Protein 3JPZ (pdb70)

Organism: Urechis caupo (NCBI:txid6431)

Sequence (726 aa):
FQNDAKANFPDYANHGCVVGRHLNFEMYQRLFGKKTAHGVTVDKVIQPSSVDNFGNNCIGLIAGDEESYEVFKELFDAVINEKHKGFGPNDSQPAPDLDASKLVGGQQFDEKYVKSCCRIRTGRGIRGLCYPPSCTRGERREVERVITTALAGLSSGDLSGTYYPLSKMTPEQENQLIADHFLFQKPTGHLMVNSASVRDWPDARGIWHNNEKTFLIWINEEDHMRVISMQKGGNVVVKAVFERRFGRGLNAIAEQMKKNGREYMWNQRLGYLCACPSNLGTGLRASSVHVQLHQLSKHPKFEDIVVALQLQKRGTGGEHTAAVDDVYDISSNAARLKKKSEREFVQLLLIDGVKKLIDMEQALEAGKSIDDDLIPAFQNDAKANFPDYANHGCVVGRHLNFEEMYQRLFGKKTAHGVTVDKVIQPSVDNFGNCIGLIAGDEESYEVFKELFDAVINEKHKGFGPNDSQPAPDLDASKLVGGQFDEKYVKSCRRIRTGRGIRGLCYPPSCTRGERREVERVITTALAGLSGDLSGTYYPLSKMTPEQENQLIADHFLFQKPTGHLMVNSASVVRDWPDARGIWHNNEKTFLIWINEEDHMRVISMQKGGNVKAVFERFGRGLNAIAEQMKKNGREYMWNQRLGYLCCACPSNLGTGLRASVHVQLHQLSKHHPKFEEDIVVALLQLQKRGTGGEHTAAVDDVYDISNAARLKKSEREFVQLLLIDGVKKLIDMEQALEAGKSIDDDLI

Structure (mmCIF, N/CA/C/O backbone):
data_3JPZ
#
_entry.id   3JPZ
#
_cell.length_a   74.340
_cell.length_b   59.550
_cell.length_c   85.850
_cell.angle_alpha   90.000
_cell.angle_beta   105.040
_cell.angle_gamma   90.000
#
_symmetry.space_group_name_H-M   'P 1 21 1'
#
loop_
_entity.id
_entity.type
_entity.pdbx_description
1 polymer 'Lombricine kinase'
2 non-polymer 'NITRATE ION'
3 water water
#
loop_
_atom_site.group_PDB
_atom_site.id
_atom_site.type_symbol
_atom_site.label_atom_id
_atom_site.label_alt_id
_atom_site.label_comp_id
_atom_site.label_asym_id
_atom_site.label_entity_id
_atom_site.label_seq_id
_atom_site.pdbx_PDB_ins_code
_atom_site.Cartn_x
_atom_site.Cartn_y
_atom_site.Cartn_z
_atom_site.occupancy
_atom_site.B_iso_or_equiv
_atom_site.auth_seq_id
_atom_site.auth_comp_id
_atom_site.auth_asym_id
_atom_site.auth_atom_id
_atom_site.pdbx_PDB_model_num
ATOM 1 N N . PHE A 1 3 ? 24.922 4.683 -7.366 1.00 39.45 3 PHE A N 1
ATOM 2 C CA . PHE A 1 3 ? 24.349 4.156 -6.132 1.00 39.78 3 PHE A CA 1
ATOM 3 C C . PHE A 1 3 ? 24.996 4.765 -4.898 1.00 22.46 3 PHE A C 1
ATOM 4 O O . PHE A 1 3 ? 26.212 4.690 -4.719 1.00 30.88 3 PHE A O 1
ATOM 20 N N . GLN A 1 4 ? 24.172 5.366 -4.046 1.00 25.24 4 GLN A N 1
ATOM 21 C CA . GLN A 1 4 ? 24.616 5.811 -2.733 1.00 35.65 4 GLN A CA 1
ATOM 22 C C . GLN A 1 4 ? 23.887 5.018 -1.658 1.00 27.62 4 GLN A C 1
ATOM 23 O O . GLN A 1 4 ? 22.660 4.968 -1.638 1.00 31.88 4 GLN A O 1
ATOM 37 N N . ASN A 1 5 ? 24.651 4.387 -0.776 1.00 28.65 5 ASN A N 1
ATOM 38 C CA . ASN A 1 5 ? 24.072 3.576 0.285 1.00 25.07 5 ASN A CA 1
ATOM 39 C C . ASN A 1 5 ? 23.795 4.431 1.511 1.00 22.05 5 ASN A C 1
ATOM 40 O O . ASN A 1 5 ? 24.309 4.175 2.599 1.00 22.81 5 ASN A O 1
ATOM 51 N N . ASP A 1 6 ? 22.964 5.445 1.318 1.00 20.20 6 ASP A N 1
ATOM 52 C CA . ASP A 1 6 ? 22.775 6.493 2.303 1.00 23.16 6 ASP A CA 1
ATOM 53 C C . ASP A 1 6 ? 21.382 6.407 2.935 1.00 36.36 6 ASP A C 1
ATOM 54 O O . ASP A 1 6 ? 20.627 5.470 2.681 1.00 21.27 6 ASP A O 1
ATOM 63 N N . ALA A 1 7 ? 21.043 7.385 3.766 1.00 19.69 7 ALA A N 1
ATOM 64 C CA . ALA A 1 7 ? 19.771 7.354 4.473 1.00 20.16 7 ALA A CA 1
ATOM 65 C C . ALA A 1 7 ? 18.584 7.252 3.512 1.00 21.24 7 ALA A C 1
ATOM 66 O O . ALA A 1 7 ? 17.619 6.546 3.789 1.00 22.49 7 ALA A O 1
ATOM 73 N N . LYS A 1 8 ? 18.657 7.949 2.383 1.00 27.11 8 LYS A N 1
ATOM 74 C CA . LYS A 1 8 ? 17.567 7.943 1.406 1.00 30.56 8 LYS A CA 1
ATOM 75 C C . LYS A 1 8 ? 17.344 6.544 0.844 1.00 28.65 8 LYS A C 1
ATOM 76 O O . LYS A 1 8 ? 16.212 6.058 0.764 1.00 18.11 8 LYS A O 1
ATOM 95 N N . ALA A 1 9 ? 18.437 5.904 0.451 1.00 21.04 9 ALA A N 1
ATOM 96 C CA . ALA A 1 9 ? 18.383 4.576 -0.136 1.00 13.98 9 ALA A CA 1
ATOM 97 C C . ALA A 1 9 ? 17.856 3.553 0.874 1.00 15.90 9 ALA A C 1
ATOM 98 O O . ALA A 1 9 ? 17.312 2.509 0.499 1.00 21.15 9 ALA A O 1
ATOM 105 N N . ASN A 1 10 ? 18.009 3.864 2.156 1.00 19.14 10 ASN A N 1
ATOM 106 C CA . ASN A 1 10 ? 17.830 2.874 3.206 1.00 17.03 10 ASN A CA 1
ATOM 107 C C . ASN A 1 10 ? 16.587 3.043 4.060 1.00 12.58 10 ASN A C 1
ATOM 108 O O . ASN A 1 10 ? 16.280 2.186 4.882 1.00 13.39 10 ASN A O 1
ATOM 119 N N . PHE A 1 11 ? 15.871 4.139 3.868 1.00 13.40 11 PHE A N 1
ATOM 120 C CA . PHE A 1 11 ? 14.748 4.447 4.728 1.00 12.94 11 PHE A CA 1
ATOM 121 C C . PHE A 1 11 ? 13.691 3.366 4.602 1.00 13.54 11 PHE A C 1
ATOM 122 O O . PHE A 1 11 ? 13.262 3.044 3.503 1.00 13.06 11 PHE A O 1
ATOM 139 N N . PRO A 1 12 ? 13.284 2.780 5.731 1.00 14.80 12 PRO A N 1
ATOM 140 C CA . PRO A 1 12 ? 12.230 1.767 5.680 1.00 22.54 12 PRO A CA 1
ATOM 141 C C . PRO A 1 12 ? 10.954 2.319 5.076 1.00 13.22 12 PRO A C 1
ATOM 142 O O . PRO A 1 12 ? 10.707 3.513 5.166 1.00 18.98 12 PRO A O 1
ATOM 153 N N . ASP A 1 13 ? 10.170 1.443 4.464 1.00 17.04 13 ASP A N 1
ATOM 154 C CA . ASP A 1 13 ? 8.839 1.782 4.002 1.00 24.85 13 ASP A CA 1
ATOM 155 C C . ASP A 1 13 ? 7.868 1.344 5.080 1.00 13.38 13 ASP A C 1
ATOM 156 O O . ASP A 1 13 ? 7.605 0.153 5.250 1.00 22.78 13 ASP A O 1
ATOM 165 N N . TYR A 1 14 ? 7.347 2.308 5.823 1.00 14.50 14 TYR A N 1
ATOM 166 C CA . TYR A 1 14 ? 6.499 1.998 6.957 1.00 12.72 14 TYR A CA 1
ATOM 167 C C . TYR A 1 14 ? 5.027 1.969 6.558 1.00 12.12 14 TYR A C 1
ATOM 168 O O . TYR A 1 14 ? 4.153 1.957 7.411 1.00 12.54 14 TYR A O 1
ATOM 186 N N . ALA A 1 15 ? 4.764 1.956 5.258 1.00 25.37 15 ALA A N 1
ATOM 187 C CA . ALA A 1 15 ? 3.402 1.827 4.778 1.00 30.96 15 ALA A CA 1
ATOM 188 C C . ALA A 1 15 ? 2.849 0.517 5.305 1.00 26.98 15 ALA A C 1
ATOM 189 O O . ALA A 1 15 ? 3.497 -0.531 5.208 1.00 14.56 15 ALA A O 1
ATOM 196 N N . ASN A 1 16 ? 1.667 0.592 5.905 1.00 23.95 16 ASN A N 1
ATOM 197 C CA . ASN A 1 16 ? 0.963 -0.594 6.375 1.00 30.82 16 ASN A CA 1
ATOM 198 C C . ASN A 1 16 ? 1.638 -1.216 7.598 1.00 25.61 16 ASN A C 1
ATOM 199 O O . ASN A 1 16 ? 1.410 -2.379 7.918 1.00 21.00 16 ASN A O 1
ATOM 210 N N . HIS A 1 17 ? 2.471 -0.429 8.270 1.00 19.52 17 HIS A N 1
ATOM 211 C CA . HIS A 1 17 ? 3.118 -0.859 9.505 1.00 21.62 17 HIS A CA 1
ATOM 212 C C . HIS A 1 17 ? 2.451 -0.203 10.704 1.00 16.10 17 HIS A C 1
ATOM 213 O O . HIS A 1 17 ? 2.355 1.021 10.777 1.00 25.16 17 HIS A O 1
ATOM 226 N N . GLY A 1 18 ? 1.999 -1.023 11.646 1.00 19.73 18 GLY A N 1
ATOM 227 C CA . GLY A 1 18 ? 1.404 -0.526 12.871 1.00 18.38 18 GLY A CA 1
ATOM 228 C C . GLY A 1 18 ? 2.432 -0.392 13.980 1.00 10.55 18 GLY A C 1
ATOM 229 O O . GLY A 1 18 ? 2.075 -0.245 15.146 1.00 14.15 18 GLY A O 1
ATOM 233 N N . CYS A 1 19 ? 3.713 -0.417 13.619 1.00 16.22 19 CYS A N 1
ATOM 234 C CA . CYS A 1 19 ? 4.785 -0.305 14.615 1.00 11.93 19 CYS A CA 1
ATOM 235 C C . CYS A 1 19 ? 4.920 1.107 15.185 1.00 18.43 19 CYS A C 1
ATOM 236 O O . CYS A 1 19 ? 4.815 2.095 14.468 1.00 14.79 19 CYS A O 1
ATOM 244 N N . VAL A 1 20 ? 5.193 1.191 16.480 1.00 22.54 20 VAL A N 1
ATOM 245 C CA . VAL A 1 20 ? 5.425 2.472 17.135 1.00 25.77 20 VAL A CA 1
ATOM 246 C C . VAL A 1 20 ? 6.588 3.221 16.491 1.00 11.07 20 VAL A C 1
ATOM 247 O O . VAL A 1 20 ? 6.524 4.435 16.288 1.00 15.26 20 VAL A O 1
ATOM 260 N N . VAL A 1 21 ? 7.647 2.494 16.156 1.00 15.22 21 VAL A N 1
ATOM 261 C CA . VAL A 1 21 ? 8.853 3.132 15.637 1.00 18.12 21 VAL A CA 1
ATOM 262 C C . VAL A 1 21 ? 8.527 3.922 14.382 1.00 15.37 21 VAL A C 1
ATOM 263 O O . VAL A 1 21 ? 9.027 5.030 14.195 1.00 14.01 21 VAL A O 1
ATOM 276 N N . GLY A 1 22 ? 7.671 3.349 13.540 1.00 18.45 22 GLY A N 1
ATOM 277 C CA . GLY A 1 22 ? 7.332 3.936 12.256 1.00 19.65 22 GLY A CA 1
ATOM 278 C C . GLY A 1 22 ? 6.544 5.228 12.339 1.00 16.33 22 GLY A C 1
ATOM 279 O O . GLY A 1 22 ? 6.491 5.986 11.378 1.00 27.89 22 GLY A O 1
ATOM 283 N N . ARG A 1 23 ? 5.922 5.478 13.484 1.00 16.65 23 ARG A N 1
ATOM 284 C CA . ARG A 1 23 ? 5.167 6.710 13.678 1.00 23.97 23 ARG A CA 1
ATOM 285 C C . ARG A 1 23 ? 6.045 7.826 14.221 1.00 29.70 23 ARG A C 1
ATOM 286 O O . ARG A 1 23 ? 5.623 8.980 14.257 1.00 28.42 23 ARG A O 1
ATOM 307 N N . HIS A 1 24 ? 7.260 7.478 14.637 1.00 13.31 24 HIS A N 1
ATOM 308 C CA . HIS A 1 24 ? 8.199 8.461 15.180 1.00 15.72 24 HIS A CA 1
ATOM 309 C C . HIS A 1 24 ? 9.468 8.615 14.344 1.00 16.40 24 HIS A C 1
ATOM 310 O O . HIS A 1 24 ? 10.129 9.652 14.398 1.00 16.60 24 HIS A O 1
ATOM 323 N N . LEU A 1 25 ? 9.800 7.594 13.560 1.00 16.06 25 LEU A N 1
ATOM 324 C CA . LEU A 1 25 ? 11.034 7.599 12.784 1.00 20.47 25 LEU A CA 1
ATOM 325 C C . LEU A 1 25 ? 10.762 8.120 11.382 1.00 21.10 25 LEU A C 1
ATOM 326 O O . LEU A 1 25 ? 10.652 7.348 10.436 1.00 22.93 25 LEU A O 1
ATOM 342 N N . ASN A 1 26 ? 10.629 9.435 11.262 1.00 18.80 26 ASN A N 1
ATOM 343 C CA . ASN A 1 26 ? 10.477 10.069 9.964 1.00 24.77 26 ASN A CA 1
ATOM 344 C C . ASN A 1 26 ? 11.846 10.168 9.317 1.00 17.37 26 ASN A C 1
ATOM 345 O O . ASN A 1 26 ? 12.859 9.980 9.988 1.00 20.65 26 ASN A O 1
ATOM 356 N N . PHE A 1 27 ? 11.883 10.458 8.020 1.00 30.25 27 PHE A N 1
ATOM 357 C CA . PHE A 1 27 ? 13.133 10.391 7.273 1.00 27.21 27 PHE A CA 1
ATOM 358 C C . PHE A 1 27 ? 14.241 11.243 7.874 1.00 15.97 27 PHE A C 1
ATOM 359 O O . PHE A 1 27 ? 15.427 10.942 7.730 1.00 20.56 27 PHE A O 1
ATOM 376 N N . GLU A 1 28 ? 13.838 12.320 8.526 1.00 22.17 28 GLU A N 1
ATOM 377 C CA . GLU A 1 28 ? 14.767 13.319 9.027 1.00 26.53 28 GLU A CA 1
ATOM 378 C C . GLU A 1 28 ? 15.520 12.779 10.235 1.00 28.36 28 GLU A C 1
ATOM 379 O O . GLU A 1 28 ? 16.745 12.867 10.312 1.00 22.60 28 GLU A O 1
ATOM 391 N N . MET A 1 29 ? 14.776 12.220 11.181 1.00 27.13 29 MET A N 1
ATOM 392 C CA . MET A 1 29 ? 15.375 11.515 12.300 1.00 36.02 29 MET A CA 1
ATOM 393 C C . MET A 1 29 ? 16.260 10.394 11.768 1.00 31.89 29 MET A C 1
ATOM 394 O O . MET A 1 29 ? 17.407 10.244 12.186 1.00 23.18 29 MET A O 1
ATOM 408 N N . TYR A 1 30 ? 15.721 9.615 10.837 1.00 20.71 30 TYR A N 1
ATOM 409 C CA . TYR A 1 30 ? 16.465 8.513 10.242 1.00 17.93 30 TYR A CA 1
ATOM 410 C C . TYR A 1 30 ? 17.797 9.002 9.703 1.00 21.27 30 TYR A C 1
ATOM 411 O O . TYR A 1 30 ? 18.826 8.365 9.904 1.00 21.53 30 TYR A O 1
ATOM 429 N N . GLN A 1 31 ? 17.771 10.147 9.032 1.00 18.37 31 GLN A N 1
ATOM 430 C CA . GLN A 1 31 ? 18.958 10.702 8.402 1.00 17.41 31 GLN A CA 1
ATOM 431 C C . GLN A 1 31 ? 19.974 11.112 9.464 1.00 20.79 31 GLN A C 1
ATOM 432 O O . GLN A 1 31 ? 21.173 10.887 9.313 1.00 22.62 31 GLN A O 1
ATOM 446 N N . ARG A 1 32 ? 19.483 11.707 10.542 1.00 22.18 32 ARG A N 1
ATOM 447 C CA . ARG A 1 32 ? 20.340 12.124 11.642 1.00 23.96 32 ARG A CA 1
ATOM 448 C C . ARG A 1 32 ? 21.056 10.938 12.258 1.00 32.72 32 ARG A C 1
ATOM 449 O O . ARG A 1 32 ? 22.234 11.022 12.604 1.00 24.09 32 ARG A O 1
ATOM 470 N N . LEU A 1 33 ? 20.328 9.834 12.392 1.00 26.65 33 LEU A N 1
ATOM 471 C CA . LEU A 1 33 ? 20.814 8.663 13.108 1.00 27.81 33 LEU A CA 1
ATOM 472 C C . LEU A 1 33 ? 21.580 7.726 12.193 1.00 24.31 33 LEU A C 1
ATOM 473 O O . LEU A 1 33 ? 22.362 6.894 12.654 1.00 27.04 33 LEU A O 1
ATOM 489 N N . PHE A 1 34 ? 21.360 7.874 10.893 1.00 23.57 34 PHE A N 1
ATOM 490 C CA . PHE A 1 34 ? 22.039 7.047 9.902 1.00 26.17 34 PHE A CA 1
ATOM 491 C C . PHE A 1 34 ? 23.518 7.416 9.891 1.00 16.65 34 PHE A C 1
ATOM 492 O O . PHE A 1 34 ? 23.867 8.587 9.809 1.00 27.15 34 PHE A O 1
ATOM 509 N N . GLY A 1 35 ? 24.386 6.420 10.000 1.00 24.95 35 GLY A N 1
ATOM 510 C CA . GLY A 1 35 ? 25.815 6.680 10.037 1.00 40.80 35 GLY A CA 1
ATOM 511 C C . GLY A 1 35 ? 26.354 6.774 11.453 1.00 39.71 35 GLY A C 1
ATOM 512 O O . GLY A 1 35 ? 27.566 6.809 11.666 1.00 37.54 35 GLY A O 1
ATOM 516 N N . LYS A 1 36 ? 25.451 6.824 12.427 1.00 40.43 36 LYS A N 1
ATOM 517 C CA . LYS A 1 36 ? 25.852 6.763 13.824 1.00 29.71 36 LYS A CA 1
ATOM 518 C C . LYS A 1 36 ? 26.072 5.313 14.237 1.00 31.54 36 LYS A C 1
ATOM 519 O O . LYS A 1 36 ? 25.454 4.389 13.701 1.00 21.69 36 LYS A O 1
ATOM 538 N N . LYS A 1 37 ? 26.970 5.122 15.191 1.00 21.64 37 LYS A N 1
ATOM 539 C CA . LYS A 1 37 ? 27.267 3.802 15.700 1.00 30.32 37 LYS A CA 1
ATOM 540 C C . LYS A 1 37 ? 27.688 3.915 17.152 1.00 29.22 37 LYS A C 1
ATOM 541 O O . LYS A 1 37 ? 28.393 4.849 17.528 1.00 30.86 37 LYS A O 1
ATOM 560 N N . THR A 1 38 ? 27.250 2.964 17.967 1.00 24.49 38 THR A N 1
ATOM 561 C CA . THR A 1 38 ? 27.696 2.895 19.349 1.00 33.00 38 THR A CA 1
ATOM 562 C C . THR A 1 38 ? 29.121 2.380 19.336 1.00 26.19 38 THR A C 1
ATOM 563 O O . THR A 1 38 ? 29.663 2.090 18.276 1.00 24.42 38 THR A O 1
ATOM 574 N N . ALA A 1 39 ? 29.721 2.245 20.510 1.00 24.65 39 ALA A N 1
ATOM 575 C CA . ALA A 1 39 ? 31.068 1.701 20.612 1.00 23.25 39 ALA A CA 1
ATOM 576 C C . ALA A 1 39 ? 31.079 0.214 20.278 1.00 39.06 39 ALA A C 1
ATOM 577 O O . ALA A 1 39 ? 32.125 -0.342 19.960 1.00 35.71 39 ALA A O 1
ATOM 584 N N . HIS A 1 40 ? 29.920 -0.434 20.351 1.00 22.69 40 HIS A N 1
ATOM 585 C CA . HIS A 1 40 ? 29.842 -1.847 20.003 1.00 24.94 40 HIS A CA 1
ATOM 586 C C . HIS A 1 40 ? 29.321 -2.041 18.576 1.00 30.36 40 HIS A C 1
ATOM 587 O O . HIS A 1 40 ? 29.084 -3.169 18.138 1.00 17.80 40 HIS A O 1
ATOM 600 N N . GLY A 1 41 ? 29.146 -0.937 17.858 1.00 17.67 41 GLY A N 1
ATOM 601 C CA . GLY A 1 41 ? 28.834 -0.988 16.442 1.00 20.54 41 GLY A CA 1
ATOM 602 C C . GLY A 1 41 ? 27.353 -1.122 16.154 1.00 25.78 41 GLY A C 1
ATOM 603 O O . GLY A 1 41 ? 26.948 -1.346 15.016 1.00 21.83 41 GLY A O 1
ATOM 607 N N . VAL A 1 42 ? 26.536 -1.004 17.189 1.00 16.27 42 VAL A N 1
ATOM 608 C CA . VAL A 1 42 ? 25.095 -0.965 16.992 1.00 21.53 42 VAL A CA 1
ATOM 609 C C . VAL A 1 42 ? 24.744 0.252 16.147 1.00 14.65 42 VAL A C 1
ATOM 610 O O . VAL A 1 42 ? 25.241 1.348 16.383 1.00 29.97 42 VAL A O 1
ATOM 623 N N . THR A 1 43 ? 23.870 0.050 15.170 1.00 21.84 43 THR A N 1
ATOM 624 C CA . THR A 1 43 ? 23.458 1.113 14.268 1.00 18.45 43 THR A CA 1
ATOM 625 C C . THR A 1 43 ? 21.954 1.322 14.347 1.00 19.34 43 THR A C 1
ATOM 626 O O . THR A 1 43 ? 21.234 0.470 14.854 1.00 12.87 43 THR A O 1
ATOM 637 N N . VAL A 1 44 ? 21.479 2.446 13.820 1.00 15.34 44 VAL A N 1
ATOM 638 C CA . VAL A 1 44 ? 20.050 2.721 13.810 1.00 28.58 44 VAL A CA 1
ATOM 639 C C . VAL A 1 44 ? 19.315 1.568 13.136 1.00 15.34 44 VAL A C 1
ATOM 640 O O . VAL A 1 44 ? 18.280 1.120 13.616 1.00 15.37 44 VAL A O 1
ATOM 653 N N . ASP A 1 45 ? 19.877 1.073 12.038 1.00 18.82 45 ASP A N 1
ATOM 654 C CA . ASP A 1 45 ? 19.261 -0.012 11.298 1.00 18.90 45 ASP A CA 1
ATOM 655 C C . ASP A 1 45 ? 19.053 -1.230 12.170 1.00 20.70 45 ASP A C 1
ATOM 656 O O . ASP A 1 45 ? 18.003 -1.849 12.112 1.00 13.91 45 ASP A O 1
ATOM 665 N N . LYS A 1 46 ? 20.060 -1.570 12.969 1.00 13.33 46 LYS A N 1
ATOM 666 C CA . LYS A 1 46 ? 19.951 -2.669 13.926 1.00 22.36 46 LYS A CA 1
ATOM 667 C C . LYS A 1 46 ? 18.803 -2.475 14.923 1.00 25.73 46 LYS A C 1
ATOM 668 O O . LYS A 1 46 ? 18.019 -3.389 15.163 1.00 9.34 46 LYS A O 1
ATOM 687 N N . VAL A 1 47 ? 18.712 -1.299 15.534 1.00 20.05 47 VAL A N 1
ATOM 688 C CA . VAL A 1 47 ? 17.737 -1.127 16.603 1.00 15.84 47 VAL A CA 1
ATOM 689 C C . VAL A 1 47 ? 16.318 -1.023 16.059 1.00 15.54 47 VAL A C 1
ATOM 690 O O . VAL A 1 47 ? 15.357 -1.265 16.783 1.00 17.33 47 VAL A O 1
ATOM 703 N N . ILE A 1 48 ? 16.179 -0.691 14.780 1.00 13.81 48 ILE A N 1
ATOM 704 C CA . ILE A 1 48 ? 14.837 -0.556 14.204 1.00 16.51 48 ILE A CA 1
ATOM 705 C C . ILE A 1 48 ? 14.438 -1.729 13.323 1.00 12.74 48 ILE A C 1
ATOM 706 O O . ILE A 1 48 ? 13.314 -1.776 12.824 1.00 21.26 48 ILE A O 1
ATOM 722 N N . GLN A 1 49 ? 15.342 -2.680 13.128 1.00 14.90 49 GLN A N 1
ATOM 723 C CA . GLN A 1 49 ? 15.057 -3.809 12.237 1.00 9.08 49 GLN A CA 1
ATOM 724 C C . GLN A 1 49 ? 13.693 -4.458 12.491 1.00 15.48 49 GLN A C 1
ATOM 725 O O . GLN A 1 49 ? 12.919 -4.650 11.556 1.00 15.31 49 GLN A O 1
ATOM 739 N N . PRO A 1 50 ? 13.398 -4.815 13.751 1.00 9.65 50 PRO A N 1
ATOM 740 C CA . PRO A 1 50 ? 12.119 -5.468 14.055 1.00 8.44 50 PRO A CA 1
ATOM 741 C C . PRO A 1 50 ? 10.919 -4.663 13.562 1.00 9.10 50 PRO A C 1
ATOM 742 O O . PRO A 1 50 ? 9.919 -5.236 13.123 1.00 9.38 50 PRO A O 1
ATOM 753 N N . SER A 1 51 ? 11.042 -3.343 13.647 1.00 18.00 51 SER A N 1
ATOM 754 C CA A SER A 1 51 ? 9.961 -2.439 13.265 0.75 16.17 51 SER A CA 1
ATOM 755 C CA B SER A 1 51 ? 9.986 -2.415 13.258 0.25 16.02 51 SER A CA 1
ATOM 756 C C . SER A 1 51 ? 9.657 -2.522 11.771 1.00 18.87 51 SER A C 1
ATOM 757 O O . SER A 1 51 ? 8.549 -2.219 11.338 1.00 10.94 51 SER A O 1
ATOM 767 N N . VAL A 1 52 ? 10.636 -2.948 10.987 1.00 9.96 52 VAL A N 1
ATOM 768 C CA . VAL A 1 52 ? 10.454 -3.062 9.556 1.00 17.38 52 VAL A CA 1
ATOM 769 C C . VAL A 1 52 ? 9.869 -4.428 9.175 1.00 15.22 52 VAL A C 1
ATOM 770 O O . VAL A 1 52 ? 8.930 -4.496 8.375 1.00 16.89 52 VAL A O 1
ATOM 783 N N . ASP A 1 53 ? 10.412 -5.501 9.754 1.00 9.13 53 ASP A N 1
ATOM 784 C CA . ASP A 1 53 ? 10.002 -6.872 9.425 1.00 8.77 53 ASP A CA 1
ATOM 785 C C . ASP A 1 53 ? 8.553 -7.157 9.794 1.00 20.55 53 ASP A C 1
ATOM 786 O O . ASP A 1 53 ? 7.836 -7.859 9.073 1.00 12.65 53 ASP A O 1
ATOM 795 N N . ASN A 1 54 ? 8.147 -6.629 10.941 1.00 15.28 54 ASN A N 1
ATOM 796 C CA . ASN A 1 54 ? 6.835 -6.891 11.496 1.00 27.17 54 ASN A CA 1
ATOM 797 C C . ASN A 1 54 ? 5.884 -5.781 11.074 1.00 22.64 54 ASN A C 1
ATOM 798 O O . ASN A 1 54 ? 6.161 -4.605 11.286 1.00 11.05 54 ASN A O 1
ATOM 809 N N . PHE A 1 55 ? 4.770 -6.159 10.460 1.00 21.59 55 PHE A N 1
ATOM 810 C CA . PHE A 1 55 ? 3.833 -5.184 9.926 1.00 13.47 55 PHE A CA 1
ATOM 811 C C . PHE A 1 55 ? 2.752 -4.810 10.937 1.00 23.47 55 PHE A C 1
ATOM 812 O O . PHE A 1 55 ? 2.041 -3.817 10.759 1.00 19.08 55 PHE A O 1
ATOM 829 N N . GLY A 1 56 ? 2.635 -5.597 12.001 1.00 23.55 56 GLY A N 1
ATOM 830 C CA . GLY A 1 56 ? 1.574 -5.401 12.971 1.00 29.48 56 GLY A CA 1
ATOM 831 C C . GLY A 1 56 ? 1.897 -4.481 14.137 1.00 28.20 56 GLY A C 1
ATOM 832 O O . GLY A 1 56 ? 2.947 -3.841 14.199 1.00 14.46 56 GLY A O 1
ATOM 836 N N . ASN A 1 57 ? 0.955 -4.440 15.071 1.00 30.31 57 ASN A N 1
ATOM 837 C CA A ASN A 1 57 ? 1.039 -3.631 16.283 0.45 20.59 57 ASN A CA 1
ATOM 838 C CA B ASN A 1 57 ? 1.081 -3.608 16.256 0.55 20.75 57 ASN A CA 1
ATOM 839 C C . ASN A 1 57 ? 2.201 -4.061 17.173 1.00 19.75 57 ASN A C 1
ATOM 840 O O . ASN A 1 57 ? 2.068 -5.010 17.943 1.00 29.38 57 ASN A O 1
ATOM 855 N N . CYS A 1 58 ? 3.328 -3.373 17.064 1.00 18.76 58 CYS A N 1
ATOM 856 C CA . CYS A 1 58 ? 4.485 -3.667 17.898 1.00 9.53 58 CYS A CA 1
ATOM 857 C C . CYS A 1 58 ? 5.233 -2.381 18.175 1.00 16.89 58 CYS A C 1
ATOM 858 O O . CYS A 1 58 ? 4.889 -1.336 17.634 1.00 16.11 58 CYS A O 1
ATOM 866 N N . ILE A 1 59 ? 6.250 -2.450 19.028 1.00 11.68 59 ILE A N 1
ATOM 867 C CA . ILE A 1 59 ? 7.117 -1.308 19.233 1.00 17.32 59 ILE A CA 1
ATOM 868 C C . ILE A 1 59 ? 8.096 -1.270 18.078 1.00 9.62 59 ILE A C 1
ATOM 869 O O . ILE A 1 59 ? 8.164 -0.299 17.351 1.00 11.07 59 ILE A O 1
ATOM 885 N N . GLY A 1 60 ? 8.854 -2.349 17.923 1.00 19.89 60 GLY A N 1
ATOM 886 C CA . GLY A 1 60 ? 9.765 -2.499 16.804 1.00 15.41 60 GLY A CA 1
ATOM 887 C C . GLY A 1 60 ? 11.155 -1.952 17.061 1.00 20.09 60 GLY A C 1
ATOM 888 O O . GLY A 1 60 ? 12.014 -1.978 16.178 1.00 14.31 60 GLY A O 1
ATOM 892 N N . 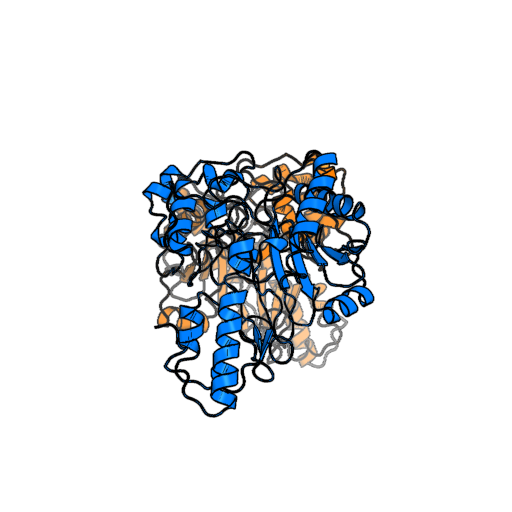LEU A 1 61 ? 11.374 -1.438 18.264 1.00 9.39 61 LEU A N 1
ATOM 893 C CA . LEU A 1 61 ? 12.661 -0.854 18.622 1.00 9.83 61 LEU A CA 1
ATOM 894 C C . LEU A 1 61 ? 13.360 -1.720 19.654 1.00 9.93 61 LEU A C 1
ATOM 895 O O . LEU A 1 61 ? 12.755 -2.144 20.627 1.00 10.65 61 LEU A O 1
ATOM 911 N N . ILE A 1 62 ? 14.647 -1.971 19.454 1.00 14.13 62 ILE A N 1
ATOM 912 C CA . ILE A 1 62 ? 15.396 -2.779 20.401 1.00 18.54 62 ILE A CA 1
ATOM 913 C C . ILE A 1 62 ? 16.853 -2.328 20.473 1.00 9.35 62 ILE A C 1
ATOM 914 O O . ILE A 1 62 ? 17.465 -1.996 19.466 1.00 12.35 62 ILE A O 1
ATOM 930 N N . ALA A 1 63 ? 17.392 -2.281 21.683 1.00 14.32 63 ALA A N 1
ATOM 931 C CA . ALA A 1 63 ? 18.770 -1.865 21.875 1.00 15.60 63 ALA A CA 1
ATOM 932 C C . ALA A 1 63 ? 19.695 -3.014 21.557 1.00 13.66 63 ALA A C 1
ATOM 933 O O . ALA A 1 63 ? 19.477 -4.143 21.995 1.00 18.94 63 ALA A O 1
ATOM 940 N N . GLY A 1 64 ? 20.723 -2.731 20.772 1.00 13.00 64 GLY A N 1
ATOM 941 C CA . GLY A 1 64 ? 21.791 -3.688 20.586 1.00 19.53 64 GLY A CA 1
ATOM 942 C C . GLY A 1 64 ? 22.702 -3.683 21.799 1.00 14.05 64 GLY A C 1
ATOM 943 O O . GLY A 1 64 ? 23.389 -4.664 22.086 1.00 27.81 64 GLY A O 1
ATOM 947 N N . ASP A 1 65 ? 22.710 -2.566 22.513 1.00 15.83 65 ASP A N 1
ATOM 948 C CA . ASP A 1 65 ? 23.567 -2.409 23.680 1.00 32.02 65 ASP A CA 1
ATOM 949 C C . ASP A 1 65 ? 23.127 -1.218 24.529 1.00 33.27 65 ASP A C 1
ATOM 950 O O . ASP A 1 65 ? 22.214 -0.483 24.160 1.00 20.93 65 ASP A O 1
ATOM 959 N N . GLU A 1 66 ? 23.774 -1.038 25.673 1.00 18.79 66 GLU A N 1
ATOM 960 C CA . GLU A 1 66 ? 23.354 -0.023 26.627 1.00 36.39 66 GLU A CA 1
ATOM 961 C C . GLU A 1 66 ? 23.458 1.340 25.970 1.00 29.51 66 GLU A C 1
ATOM 962 O O . GLU A 1 66 ? 22.612 2.216 26.171 1.00 15.01 66 GLU A O 1
ATOM 974 N N . GLU A 1 67 ? 24.495 1.486 25.154 1.00 21.53 67 GLU A N 1
ATOM 975 C CA . GLU A 1 67 ? 24.815 2.745 24.512 1.00 32.34 67 GLU A CA 1
ATOM 976 C C . GLU A 1 67 ? 23.739 3.120 23.495 1.00 12.53 67 GLU A C 1
ATOM 977 O O . GLU A 1 67 ? 23.597 4.278 23.121 1.00 18.18 67 GLU A O 1
ATOM 989 N N . SER A 1 68 ? 22.974 2.131 23.059 1.00 12.42 68 SER A N 1
ATOM 990 C CA . SER A 1 68 ? 21.896 2.367 22.109 1.00 26.14 68 SER A CA 1
ATOM 991 C C . SER A 1 68 ? 20.956 3.471 22.567 1.00 11.82 68 SER A C 1
ATOM 992 O O . SER A 1 68 ? 20.499 4.273 21.763 1.00 19.51 68 SER A O 1
ATOM 1000 N N . TYR A 1 69 ? 20.662 3.515 23.857 1.00 15.67 69 TYR A N 1
ATOM 1001 C CA . TYR A 1 69 ? 19.715 4.500 24.379 1.00 20.18 69 TYR A CA 1
ATOM 1002 C C . TYR A 1 69 ? 20.213 5.940 24.247 1.00 25.79 69 TYR A C 1
ATOM 1003 O O . TYR A 1 69 ? 19.422 6.870 24.139 1.00 18.23 69 TYR A O 1
ATOM 1021 N N . GLU A 1 70 ? 21.523 6.138 24.241 1.00 25.40 70 GLU A N 1
ATOM 1022 C CA . GLU A 1 70 ? 22.037 7.490 24.104 1.00 24.21 70 GLU A CA 1
ATOM 1023 C C . GLU A 1 70 ? 22.370 7.838 22.647 1.00 21.29 70 GLU A C 1
ATOM 1024 O O . GLU A 1 70 ? 21.994 8.900 22.176 1.00 24.04 70 GLU A O 1
ATOM 1036 N N . VAL A 1 71 ? 23.048 6.948 21.929 1.00 27.78 71 VAL A N 1
ATOM 1037 C CA . VAL A 1 71 ? 23.433 7.236 20.548 1.00 28.44 71 VAL A CA 1
ATOM 1038 C C . VAL A 1 71 ? 22.201 7.439 19.668 1.00 22.64 71 VAL A C 1
ATOM 1039 O O . VAL A 1 71 ? 22.182 8.311 18.800 1.00 28.98 71 VAL A O 1
ATOM 1052 N N . PHE A 1 72 ? 21.174 6.634 19.901 1.00 15.70 72 PHE A N 1
ATOM 1053 C CA . PHE A 1 72 ? 19.894 6.797 19.220 1.00 21.07 72 PHE A CA 1
ATOM 1054 C C . PHE A 1 72 ? 18.860 7.288 20.213 1.00 24.07 72 PHE A C 1
ATOM 1055 O O . PHE A 1 72 ? 17.693 6.907 20.166 1.00 23.11 72 PHE A O 1
ATOM 1072 N N . LYS A 1 73 ? 19.319 8.156 21.110 1.00 24.25 73 LYS A N 1
ATOM 1073 C CA . LYS A 1 73 ? 18.498 8.697 22.184 1.00 13.90 73 LYS A CA 1
ATOM 1074 C C . LYS A 1 73 ? 17.161 9.240 21.704 1.00 22.02 73 LYS A C 1
ATOM 1075 O O . LYS A 1 73 ? 16.131 8.992 22.323 1.00 19.38 73 LYS A O 1
ATOM 1094 N N . GLU A 1 74 ? 17.170 9.983 20.607 1.00 22.15 74 GLU A N 1
ATOM 1095 C CA . GLU A 1 74 ? 15.963 10.677 20.181 1.00 25.29 74 GLU A CA 1
ATOM 1096 C C . GLU A 1 74 ? 14.914 9.702 19.661 1.00 22.24 74 GLU A C 1
ATOM 1097 O O . GLU A 1 74 ? 13.720 10.007 19.664 1.00 22.16 74 GLU A O 1
ATOM 1109 N N . LEU A 1 75 ? 15.362 8.529 19.224 1.00 26.41 75 LEU A N 1
ATOM 1110 C CA . LEU A 1 75 ? 14.446 7.504 18.750 1.00 14.09 75 LEU A CA 1
ATOM 1111 C C . LEU A 1 75 ? 13.895 6.695 19.914 1.00 17.82 75 LEU A C 1
ATOM 1112 O O . LEU A 1 75 ? 12.691 6.430 19.995 1.00 20.16 75 LEU A O 1
ATOM 1128 N N . PHE A 1 76 ? 14.776 6.288 20.818 1.00 19.38 76 PHE A N 1
ATOM 1129 C CA . PHE A 1 76 ? 14.331 5.575 21.996 1.00 22.30 76 PHE A CA 1
ATOM 1130 C C . PHE A 1 76 ? 13.435 6.461 22.832 1.00 12.67 76 PHE A C 1
ATOM 1131 O O . PHE A 1 76 ? 12.427 6.007 23.345 1.00 17.79 76 PHE A O 1
ATOM 1148 N N . ASP A 1 77 ? 13.776 7.735 22.944 1.00 16.85 77 ASP A N 1
ATOM 1149 C CA . ASP A 1 77 ? 13.008 8.613 23.815 1.00 20.47 77 ASP A CA 1
ATOM 1150 C C . ASP A 1 77 ? 11.582 8.774 23.293 1.00 17.76 77 ASP A C 1
ATOM 1151 O O . ASP A 1 77 ? 10.629 8.778 24.063 1.00 12.87 77 ASP A O 1
ATOM 1160 N N . ALA A 1 78 ? 11.427 8.882 21.982 1.00 24.94 78 ALA A N 1
ATOM 1161 C CA . ALA A 1 78 ? 10.096 9.056 21.419 1.00 23.46 78 ALA A CA 1
ATOM 1162 C C . ALA A 1 78 ? 9.271 7.789 21.617 1.00 12.23 78 ALA A C 1
ATOM 1163 O O . ALA A 1 78 ? 8.084 7.843 21.944 1.00 20.06 78 ALA A O 1
ATOM 1170 N N . VAL A 1 79 ? 9.908 6.644 21.416 1.00 13.73 79 VAL A N 1
ATOM 1171 C CA . VAL A 1 79 ? 9.217 5.376 21.513 1.00 11.62 79 VAL A CA 1
ATOM 1172 C C . VAL A 1 79 ? 8.827 5.112 22.968 1.00 22.50 79 VAL A C 1
ATOM 1173 O O . VAL A 1 79 ? 7.688 4.765 23.255 1.00 20.83 79 VAL A O 1
ATOM 1186 N N . ILE A 1 80 ? 9.781 5.296 23.875 1.00 16.67 80 ILE A N 1
ATOM 1187 C CA . ILE A 1 80 ? 9.548 5.154 25.305 1.00 14.47 80 ILE A CA 1
ATOM 1188 C C . ILE A 1 80 ? 8.363 5.993 25.772 1.00 12.10 80 ILE A C 1
ATOM 1189 O O . ILE A 1 80 ? 7.579 5.564 26.622 1.00 12.04 80 ILE A O 1
ATOM 1205 N N . ASN A 1 81 ? 8.247 7.199 25.234 1.00 16.31 81 ASN A N 1
ATOM 1206 C CA . ASN A 1 81 ? 7.206 8.131 25.672 1.00 12.81 81 ASN A CA 1
ATOM 1207 C C . ASN A 1 81 ? 5.813 7.678 25.243 1.00 15.94 81 ASN A C 1
ATOM 1208 O O . ASN A 1 81 ? 4.818 8.005 25.890 1.00 18.80 81 ASN A O 1
ATOM 1219 N N . GLU A 1 82 ? 5.735 6.938 24.145 1.00 16.52 82 GLU A N 1
ATOM 1220 C CA . GLU A 1 82 ? 4.450 6.409 23.710 1.00 23.85 82 GLU A CA 1
ATOM 1221 C C . GLU A 1 82 ? 4.136 5.136 24.471 1.00 23.13 82 GLU A C 1
ATOM 1222 O O . GLU A 1 82 ? 3.052 4.978 25.016 1.00 16.07 82 GLU A O 1
ATOM 1234 N N . LYS A 1 83 ? 5.101 4.228 24.504 1.00 32.60 83 LYS A N 1
ATOM 1235 C CA . LYS A 1 83 ? 4.902 2.915 25.102 1.00 31.25 83 LYS A CA 1
ATOM 1236 C C . LYS A 1 83 ? 4.525 3.028 26.572 1.00 29.24 83 LYS A C 1
ATOM 1237 O O . LYS A 1 83 ? 3.690 2.277 27.072 1.00 18.98 83 LYS A O 1
ATOM 1256 N N . HIS A 1 84 ? 5.143 3.979 27.259 1.00 15.82 84 HIS A N 1
ATOM 1257 C CA . HIS A 1 84 ? 4.954 4.114 28.692 1.00 18.58 84 HIS A CA 1
ATOM 1258 C C . HIS A 1 84 ? 4.014 5.256 29.030 1.00 12.95 84 HIS A C 1
ATOM 1259 O O . HIS A 1 84 ? 4.012 5.768 30.155 1.00 16.94 84 HIS A O 1
ATOM 1272 N N . LYS A 1 85 ? 3.208 5.627 28.039 1.00 20.44 85 LYS A N 1
ATOM 1273 C CA . LYS A 1 85 ? 2.110 6.567 28.213 1.00 20.88 85 LYS A CA 1
ATOM 1274 C C . LYS A 1 85 ? 2.499 7.776 29.048 1.00 18.94 85 LYS A C 1
ATOM 1275 O O . LYS A 1 85 ? 1.937 8.020 30.117 1.00 22.98 85 LYS A O 1
ATOM 1294 N N . GLY A 1 86 ? 3.453 8.546 28.544 1.00 23.57 86 GLY A N 1
ATOM 1295 C CA . GLY A 1 86 ? 3.894 9.742 29.228 1.00 26.20 86 GLY A CA 1
ATOM 1296 C C . GLY A 1 86 ? 5.152 9.495 30.029 1.00 32.80 86 GLY A C 1
ATOM 1297 O O . GLY A 1 86 ? 5.103 9.223 31.226 1.00 34.79 86 GLY A O 1
ATOM 1301 N N . PHE A 1 87 ? 6.284 9.572 29.343 1.00 26.87 87 PHE A N 1
ATOM 1302 C CA . PHE A 1 87 ? 7.596 9.526 29.972 1.00 14.02 87 PHE A CA 1
ATOM 1303 C C . PHE A 1 87 ? 8.560 10.173 28.977 1.00 17.26 87 PHE A C 1
ATOM 1304 O O . PHE A 1 87 ? 9.118 9.506 28.109 1.00 29.98 87 PHE A O 1
ATOM 1321 N N . GLY A 1 88 ? 8.701 11.491 29.078 1.00 27.80 88 GLY A N 1
ATOM 1322 C CA . GLY A 1 88 ? 9.512 12.261 28.151 1.00 31.26 88 GLY A CA 1
ATOM 1323 C C . GLY A 1 88 ? 10.970 12.285 28.555 1.00 26.24 88 GLY A C 1
ATOM 1324 O O . GLY A 1 88 ? 11.348 11.642 29.525 1.00 22.14 88 GLY A O 1
ATOM 1328 N N . PRO A 1 89 ? 11.793 13.048 27.822 1.00 38.48 89 PRO A N 1
ATOM 1329 C CA . PRO A 1 89 ? 13.247 13.106 28.033 1.00 31.59 89 PRO A CA 1
ATOM 1330 C C . PRO A 1 89 ? 13.645 13.591 29.431 1.00 32.69 89 PRO A C 1
ATOM 1331 O O . PRO A 1 89 ? 14.648 13.146 29.984 1.00 36.16 89 PRO A O 1
ATOM 1342 N N . ASN A 1 90 ? 12.863 14.502 29.992 1.00 23.46 90 ASN A N 1
ATOM 1343 C CA . ASN A 1 90 ? 13.176 15.083 31.291 1.00 32.20 90 ASN A CA 1
ATOM 1344 C C . ASN A 1 90 ? 12.528 14.327 32.440 1.00 35.20 90 ASN A C 1
ATOM 1345 O O . ASN A 1 90 ? 12.711 14.678 33.608 1.00 26.93 90 ASN A O 1
ATOM 1356 N N . ASP A 1 91 ? 11.757 13.298 32.104 1.00 29.06 91 ASP A N 1
ATOM 1357 C CA . ASP A 1 91 ? 11.164 12.440 33.114 1.00 19.42 91 ASP A CA 1
ATOM 1358 C C . ASP A 1 91 ? 12.215 11.458 33.609 1.00 22.05 91 ASP A C 1
ATOM 1359 O O . ASP A 1 91 ? 13.167 11.146 32.892 1.00 24.04 91 ASP A O 1
ATOM 1368 N N . SER A 1 92 ? 12.043 10.969 34.831 1.00 27.57 92 SER A N 1
ATOM 1369 C CA . SER A 1 92 ? 13.016 10.065 35.414 1.00 13.91 92 SER A CA 1
ATOM 1370 C C . SER A 1 92 ? 12.361 8.963 36.242 1.00 14.47 92 SER A C 1
ATOM 1371 O O . SER A 1 92 ? 11.362 9.177 36.927 1.00 19.15 92 SER A O 1
ATOM 1379 N N . GLN A 1 93 ? 12.940 7.771 36.153 1.00 19.18 93 GLN A N 1
ATOM 1380 C CA . GLN A 1 93 ? 12.504 6.626 36.934 1.00 17.77 93 GLN A CA 1
ATOM 1381 C C . GLN A 1 93 ? 12.959 6.777 38.381 1.00 26.97 93 GLN A C 1
ATOM 1382 O O . GLN A 1 93 ? 14.103 7.150 38.642 1.00 20.03 93 GLN A O 1
ATOM 1396 N N . PRO A 1 94 ? 12.060 6.501 39.332 1.00 21.58 94 PRO A N 1
ATOM 1397 C CA . PRO A 1 94 ? 12.457 6.571 40.743 1.00 20.81 94 PRO A CA 1
ATOM 1398 C C . PRO A 1 94 ? 13.610 5.624 41.038 1.00 27.89 94 PRO A C 1
ATOM 1399 O O . PRO A 1 94 ? 13.740 4.610 40.357 1.00 26.66 94 PRO A O 1
ATOM 1410 N N . ALA A 1 95 ? 14.438 5.956 42.022 1.00 19.73 95 ALA A N 1
ATOM 1411 C CA . ALA A 1 95 ? 15.518 5.071 42.418 1.00 29.72 95 ALA A CA 1
ATOM 1412 C C . ALA A 1 95 ? 14.924 3.700 42.675 1.00 23.02 95 ALA A C 1
ATOM 1413 O O . ALA A 1 95 ? 13.744 3.590 42.993 1.00 25.34 95 ALA A O 1
ATOM 1420 N N . PRO A 1 96 ? 15.738 2.645 42.536 1.00 24.32 96 PRO A N 1
ATOM 1421 C CA . PRO A 1 96 ? 15.222 1.300 42.806 1.00 35.85 96 PRO A CA 1
ATOM 1422 C C . PRO A 1 96 ? 14.832 1.136 44.267 1.00 32.01 96 PRO A C 1
ATOM 1423 O O . PRO A 1 96 ? 15.544 1.608 45.149 1.00 20.68 96 PRO A O 1
ATOM 1434 N N . ASP A 1 97 ? 13.703 0.482 44.510 1.00 21.07 97 ASP A N 1
ATOM 1435 C CA . ASP A 1 97 ? 13.262 0.179 45.863 1.00 20.74 97 ASP A CA 1
ATOM 1436 C C . ASP A 1 97 ? 12.912 -1.304 45.990 1.00 27.15 97 ASP A C 1
ATOM 1437 O O . ASP A 1 97 ? 11.819 -1.733 45.628 1.00 17.96 97 ASP A O 1
ATOM 1446 N N . LEU A 1 98 ? 13.859 -2.082 46.496 1.00 17.06 98 LEU A N 1
ATOM 1447 C CA . LEU A 1 98 ? 13.660 -3.506 46.718 1.00 20.22 98 LEU A CA 1
ATOM 1448 C C . LEU A 1 98 ? 13.426 -3.799 48.196 1.00 23.23 98 LEU A C 1
ATOM 1449 O O . LEU A 1 98 ? 13.808 -4.859 48.692 1.00 34.11 98 LEU A O 1
ATOM 1465 N N . ASP A 1 99 ? 12.805 -2.859 48.902 1.00 19.22 99 ASP A N 1
ATOM 1466 C CA . ASP A 1 99 ? 12.665 -2.981 50.347 1.00 24.83 99 ASP A CA 1
ATOM 1467 C C . ASP A 1 99 ? 11.308 -3.571 50.712 1.00 27.06 99 ASP A C 1
ATOM 1468 O O . ASP A 1 99 ? 10.321 -2.850 50.892 1.00 15.55 99 ASP A O 1
ATOM 1477 N N . ALA A 1 100 ? 11.284 -4.896 50.820 1.00 34.48 100 ALA A N 1
ATOM 1478 C CA . ALA A 1 100 ? 10.080 -5.642 51.151 1.00 17.81 100 ALA A CA 1
ATOM 1479 C C . ALA A 1 100 ? 9.448 -5.190 52.460 1.00 19.79 100 ALA A C 1
ATOM 1480 O O . ALA A 1 100 ? 8.226 -5.150 52.570 1.00 24.36 100 ALA A O 1
ATOM 1487 N N . SER A 1 101 ? 10.271 -4.859 53.451 1.00 15.38 101 SER A N 1
ATOM 1488 C CA . SER A 1 101 ? 9.755 -4.420 54.750 1.00 20.70 101 SER A CA 1
ATOM 1489 C C . SER A 1 101 ? 8.845 -3.193 54.626 1.00 18.36 101 SER A C 1
ATOM 1490 O O . SER A 1 101 ? 8.030 -2.926 55.509 1.00 24.40 101 SER A O 1
ATOM 1498 N N . LYS A 1 102 ? 8.985 -2.454 53.528 1.00 17.68 102 LYS A N 1
ATOM 1499 C CA . LYS A 1 102 ? 8.175 -1.255 53.288 1.00 20.52 102 LYS A CA 1
ATOM 1500 C C . LYS A 1 102 ? 6.758 -1.600 52.824 1.00 25.91 102 LYS A C 1
ATOM 1501 O O . LYS A 1 102 ? 5.912 -0.719 52.669 1.00 24.36 102 LYS A O 1
ATOM 1520 N N . LEU A 1 103 ? 6.500 -2.884 52.614 1.00 13.80 103 LEU A N 1
ATOM 1521 C CA . LEU A 1 103 ? 5.232 -3.320 52.048 1.00 16.29 103 LEU A CA 1
ATOM 1522 C C . LEU A 1 103 ? 4.123 -3.363 53.082 1.00 16.21 103 LEU A C 1
ATOM 1523 O O . LEU A 1 103 ? 4.359 -3.612 54.261 1.00 22.23 103 LEU A O 1
ATOM 1539 N N . VAL A 1 104 ? 2.904 -3.139 52.615 1.00 20.57 104 VAL A N 1
ATOM 1540 C CA . VAL A 1 104 ? 1.732 -3.156 53.475 1.00 21.65 104 VAL A CA 1
ATOM 1541 C C . VAL A 1 104 ? 0.777 -4.233 52.994 1.00 14.51 104 VAL A C 1
ATOM 1542 O O . VAL A 1 104 ? 0.313 -4.182 51.855 1.00 11.80 104 VAL A O 1
ATOM 1555 N N . GLY A 1 105 ? 0.503 -5.217 53.851 1.00 18.83 105 GLY A N 1
ATOM 1556 C CA . GLY A 1 105 ? -0.488 -6.243 53.561 1.00 23.28 105 GLY A CA 1
ATOM 1557 C C . GLY A 1 105 ? -0.088 -7.255 52.498 1.00 17.19 105 GLY A C 1
ATOM 1558 O O . GLY A 1 105 ? -0.942 -7.814 51.807 1.00 26.12 105 GLY A O 1
ATOM 1562 N N . GLY A 1 106 ? 1.208 -7.520 52.384 1.00 11.99 106 GLY A N 1
ATOM 1563 C CA . GLY A 1 106 ? 1.707 -8.397 51.336 1.00 22.32 106 GLY A CA 1
ATOM 1564 C C . GLY A 1 106 ? 1.480 -9.886 51.541 1.00 26.12 106 GLY A C 1
ATOM 1565 O O . GLY A 1 106 ? 2.251 -10.697 51.037 1.00 24.68 106 GLY A O 1
ATOM 1569 N N . GLN A 1 107 ? 0.449 -10.256 52.296 1.00 16.61 107 GLN A N 1
ATOM 1570 C CA A GLN A 1 107 ? 0.086 -11.660 52.450 0.45 12.81 107 GLN A CA 1
ATOM 1571 C CA B GLN A 1 107 ? 0.082 -11.660 52.456 0.55 12.11 107 GLN A CA 1
ATOM 1572 C C . GLN A 1 107 ? -1.389 -11.833 52.138 1.00 17.78 107 GLN A C 1
ATOM 1573 O O . GLN A 1 107 ? -2.250 -11.406 52.906 1.00 19.14 107 GLN A O 1
ATOM 1592 N N . PHE A 1 108 ? -1.671 -12.460 51.005 1.00 13.58 108 PHE A N 1
ATOM 1593 C CA . PHE A 1 108 ? -3.042 -12.627 50.574 1.00 21.51 108 PHE A CA 1
ATOM 1594 C C . PHE A 1 108 ? -3.664 -13.840 51.220 1.00 11.43 108 PHE A C 1
ATOM 1595 O O . PHE A 1 108 ? -2.976 -14.758 51.658 1.00 12.01 108 PHE A O 1
ATOM 1612 N N . ASP A 1 109 ? -4.988 -13.811 51.259 1.00 11.33 109 ASP A N 1
ATOM 1613 C CA . ASP A 1 109 ? -5.799 -14.935 51.637 1.00 11.57 109 ASP A CA 1
ATOM 1614 C C . ASP A 1 109 ? -5.564 -16.011 50.594 1.00 13.30 109 ASP A C 1
ATOM 1615 O O . ASP A 1 109 ? -5.839 -15.822 49.406 1.00 11.83 109 ASP A O 1
ATOM 1624 N N . GLU A 1 110 ? -5.035 -17.144 51.033 1.00 12.65 110 GLU A N 1
ATOM 1625 C CA . GLU A 1 110 ? -4.609 -18.161 50.094 1.00 12.35 110 GLU A CA 1
ATOM 1626 C C . GLU A 1 110 ? -5.761 -19.031 49.612 1.00 12.55 110 GLU A C 1
ATOM 1627 O O . GLU A 1 110 ? -5.561 -19.902 48.793 1.00 12.79 110 GLU A O 1
ATOM 1639 N N . LYS A 1 111 ? -6.969 -18.770 50.094 1.00 20.01 111 LYS A N 1
ATOM 1640 C CA . LYS A 1 111 ? -8.160 -19.357 49.485 1.00 18.50 111 LYS A CA 1
ATOM 1641 C C . LYS A 1 111 ? -8.362 -18.755 48.096 1.00 13.33 111 LYS A C 1
ATOM 1642 O O . LYS A 1 111 ? -9.003 -19.346 47.227 1.00 19.56 111 LYS A O 1
ATOM 1661 N N . TYR A 1 112 ? -7.812 -17.567 47.901 1.00 11.99 112 TYR A N 1
ATOM 1662 C CA . TYR A 1 112 ? -7.969 -16.855 46.645 1.00 14.79 112 TYR A CA 1
ATOM 1663 C C . TYR A 1 112 ? -6.656 -16.805 45.864 1.00 12.20 112 TYR A C 1
ATOM 1664 O O . TYR A 1 112 ? -6.609 -17.223 44.707 1.00 13.03 112 TYR A O 1
ATOM 1682 N N . VAL A 1 113 ? -5.583 -16.327 46.491 1.00 11.83 113 VAL A N 1
ATOM 1683 C CA . VAL A 1 113 ? -4.296 -16.280 45.809 1.00 11.39 113 VAL A CA 1
ATOM 1684 C C . VAL A 1 113 ? -3.547 -17.601 45.922 1.00 15.00 113 VAL A C 1
ATOM 1685 O O . VAL A 1 113 ? -3.177 -18.025 47.019 1.00 20.49 113 VAL A O 1
ATOM 1698 N N . LYS A 1 114 ? -3.321 -18.234 44.771 1.00 12.37 114 LYS A N 1
ATOM 1699 C CA . LYS A 1 114 ? -2.735 -19.565 44.691 1.00 12.62 114 LYS A CA 1
ATOM 1700 C C . LYS A 1 114 ? -1.215 -19.532 44.610 1.00 12.35 114 LYS A C 1
ATOM 1701 O O . LYS A 1 114 ? -0.547 -20.473 45.016 1.00 13.67 114 LYS A O 1
ATOM 1720 N N . SER A 1 115 ? -0.672 -18.448 44.081 1.00 15.06 115 SER A N 1
ATOM 1721 C CA . SER A 1 115 ? 0.776 -18.300 43.969 1.00 12.08 115 SER A CA 1
ATOM 1722 C C . SER A 1 115 ? 1.128 -16.864 43.628 1.00 16.14 115 SER A C 1
ATOM 1723 O O . SER A 1 115 ? 0.268 -16.073 43.260 1.00 17.56 115 SER A O 1
ATOM 1731 N N A CYS A 1 116 ? 2.407 -16.547 43.778 0.80 12.52 116 CYS A N 1
ATOM 1732 N N B CYS A 1 116 ? 2.404 -16.520 43.744 0.20 15.03 116 CYS A N 1
ATOM 1733 C CA A CYS A 1 116 ? 2.927 -15.234 43.468 0.80 18.01 116 CYS A CA 1
ATOM 1734 C CA B CYS A 1 116 ? 2.840 -15.173 43.405 0.20 16.36 116 CYS A CA 1
ATOM 1735 C C A CYS A 1 116 ? 4.311 -15.406 42.879 0.80 14.19 116 CYS A C 1
ATOM 1736 C C B CYS A 1 116 ? 4.321 -15.122 43.062 0.20 16.27 116 CYS A C 1
ATOM 1737 O O A CYS A 1 116 ? 5.076 -16.275 43.307 0.80 16.23 116 CYS A O 1
ATOM 1738 O O B CYS A 1 116 ? 5.167 -15.561 43.842 0.20 19.35 116 CYS A O 1
ATOM 1748 N N . ARG A 1 117 ? 4.628 -14.589 41.885 1.00 20.51 117 ARG A N 1
ATOM 1749 C CA . ARG A 1 117 ? 6.006 -14.418 41.467 1.00 13.05 117 ARG A CA 1
ATOM 1750 C C . ARG A 1 117 ? 6.230 -12.952 41.159 1.00 19.13 117 ARG A C 1
ATOM 1751 O O . ARG A 1 117 ? 5.285 -12.200 40.924 1.00 11.96 117 ARG A O 1
ATOM 1772 N N . ILE A 1 118 ? 7.489 -12.549 41.216 1.00 13.15 118 ILE A N 1
ATOM 1773 C CA . ILE A 1 118 ? 7.904 -11.223 40.809 1.00 13.35 118 ILE A CA 1
ATOM 1774 C C . ILE A 1 118 ? 9.129 -11.420 39.941 1.00 11.62 118 ILE A C 1
ATOM 1775 O O . ILE A 1 118 ? 10.063 -12.108 40.340 1.00 15.74 118 ILE A O 1
ATOM 1791 N N . ARG A 1 119 ? 9.135 -10.818 38.760 1.00 11.35 119 ARG A N 1
ATOM 1792 C CA . ARG A 1 119 ? 10.223 -11.033 37.825 1.00 17.17 119 ARG A CA 1
ATOM 1793 C C . ARG A 1 119 ? 10.796 -9.703 37.368 1.00 22.00 119 ARG A C 1
ATOM 1794 O O . ARG A 1 119 ? 10.112 -8.684 37.336 1.00 11.84 119 ARG A O 1
ATOM 1815 N N . THR A 1 120 ? 12.077 -9.712 37.055 1.00 11.81 120 THR A N 1
ATOM 1816 C CA . THR A 1 120 ? 12.676 -8.573 36.403 1.00 11.87 120 THR A CA 1
ATOM 1817 C C . THR A 1 120 ? 13.765 -9.100 35.503 1.00 12.02 120 THR A C 1
ATOM 1818 O O . THR A 1 120 ? 13.974 -10.306 35.415 1.00 13.48 120 THR A O 1
ATOM 1829 N N . GLY A 1 121 ? 14.443 -8.195 34.820 1.00 13.17 121 GLY A N 1
ATOM 1830 C CA . GLY A 1 121 ? 15.570 -8.570 34.003 1.00 16.63 121 GLY A CA 1
ATOM 1831 C C . GLY A 1 121 ? 16.729 -7.672 34.361 1.00 13.24 121 GLY A C 1
ATOM 1832 O O . GLY A 1 121 ? 16.548 -6.566 34.858 1.00 17.97 121 GLY A O 1
ATOM 1836 N N . ARG A 1 122 ? 17.929 -8.152 34.095 1.00 14.61 122 ARG A N 1
ATOM 1837 C CA . ARG A 1 122 ? 19.118 -7.354 34.304 1.00 16.49 122 ARG A CA 1
ATOM 1838 C C . ARG A 1 122 ? 20.035 -7.540 33.113 1.00 14.02 122 ARG A C 1
ATOM 1839 O O . ARG A 1 122 ? 20.145 -8.641 32.574 1.00 14.38 122 ARG A O 1
ATOM 1860 N N . GLY A 1 123 ? 20.651 -6.446 32.683 1.00 15.28 123 GLY A N 1
ATOM 1861 C CA . GLY A 1 123 ? 21.762 -6.508 31.753 1.00 15.74 123 GLY A CA 1
ATOM 1862 C C . GLY A 1 123 ? 23.069 -6.399 32.519 1.00 15.43 123 GLY A C 1
ATOM 1863 O O . GLY A 1 123 ? 23.105 -5.847 33.617 1.00 15.85 123 GLY A O 1
ATOM 1867 N N . ILE A 1 124 ? 24.138 -6.945 31.952 1.00 15.78 124 ILE A N 1
ATOM 1868 C CA . ILE A 1 124 ? 25.461 -6.845 32.553 1.00 16.74 124 ILE A CA 1
ATOM 1869 C C . ILE A 1 124 ? 26.247 -5.763 31.820 1.00 17.09 124 ILE A C 1
ATOM 1870 O O . ILE A 1 124 ? 26.515 -5.881 30.628 1.00 17.38 124 ILE A O 1
ATOM 1886 N N . ARG A 1 125 ? 26.591 -4.691 32.522 1.00 20.68 125 ARG A N 1
ATOM 1887 C CA . ARG A 1 125 ? 27.232 -3.543 31.889 1.00 25.34 125 ARG A CA 1
ATOM 1888 C C . ARG A 1 125 ? 28.538 -3.952 31.216 1.00 26.84 125 ARG A C 1
ATOM 1889 O O . ARG A 1 125 ? 29.268 -4.810 31.716 1.00 28.40 125 ARG A O 1
ATOM 1910 N N . GLY A 1 126 ? 28.809 -3.343 30.067 1.00 32.64 126 GLY A N 1
ATOM 1911 C CA . GLY A 1 126 ? 29.979 -3.669 29.280 1.00 43.50 126 GLY A CA 1
ATOM 1912 C C . GLY A 1 126 ? 29.704 -4.660 28.164 1.00 44.41 126 GLY A C 1
ATOM 1913 O O . GLY A 1 126 ? 30.568 -4.882 27.316 1.00 48.09 126 GLY A O 1
ATOM 1917 N N . LEU A 1 127 ? 28.507 -5.245 28.144 1.00 21.38 127 LEU A N 1
ATOM 1918 C CA . LEU A 1 127 ? 28.223 -6.342 27.227 1.00 16.65 127 LEU A CA 1
ATOM 1919 C C . LEU A 1 127 ? 26.933 -6.140 26.436 1.00 18.01 127 LEU A C 1
ATOM 1920 O O . LEU A 1 127 ? 25.897 -5.762 26.986 1.00 15.47 127 LEU A O 1
ATOM 1936 N N . CYS A 1 128 ? 27.001 -6.430 25.142 1.00 15.77 128 CYS A N 1
ATOM 1937 C CA . CYS A 1 128 ? 25.860 -6.216 24.266 1.00 14.85 128 CYS A CA 1
ATOM 1938 C C . CYS A 1 128 ? 24.697 -7.114 24.637 1.00 13.89 128 CYS A C 1
ATOM 1939 O O . CYS A 1 128 ? 24.877 -8.260 25.021 1.00 21.57 128 CYS A O 1
ATOM 1947 N N . TYR A 1 129 ? 23.497 -6.566 24.524 1.00 13.42 129 TYR A N 1
ATOM 1948 C CA . TYR A 1 129 ? 22.282 -7.355 24.579 1.00 21.65 129 TYR A CA 1
ATOM 1949 C C . TYR A 1 129 ? 22.255 -8.437 23.499 1.00 28.22 129 TYR A C 1
ATOM 1950 O O . TYR A 1 129 ? 22.995 -8.373 22.522 1.00 24.58 129 TYR A O 1
ATOM 1968 N N . PRO A 1 130 ? 21.370 -9.427 23.663 1.00 25.69 130 PRO A N 1
ATOM 1969 C CA . PRO A 1 130 ? 21.170 -10.542 22.728 1.00 20.05 130 PRO A CA 1
ATOM 1970 C C . PRO A 1 130 ? 21.073 -10.160 21.246 1.00 21.76 130 PRO A C 1
ATOM 1971 O O . PRO A 1 130 ? 21.517 -10.932 20.409 1.00 32.20 130 PRO A O 1
ATOM 1982 N N . PRO A 1 131 ? 20.490 -8.998 20.917 1.00 13.28 131 PRO A N 1
ATOM 1983 C CA . PRO A 1 131 ? 20.409 -8.701 19.485 1.00 22.89 131 PRO A CA 1
ATOM 1984 C C . PRO A 1 131 ? 21.778 -8.527 18.825 1.00 24.23 131 PRO A C 1
ATOM 1985 O O . PRO A 1 131 ? 21.908 -8.862 17.646 1.00 14.91 131 PRO A O 1
ATOM 1996 N N . SER A 1 132 ? 22.770 -8.040 19.571 1.00 19.82 132 SER A N 1
ATOM 1997 C CA . SER A 1 132 ? 24.046 -7.632 18.989 1.00 14.01 132 SER A CA 1
ATOM 1998 C C . SER A 1 132 ? 25.274 -8.298 19.611 1.00 22.51 132 SER A C 1
ATOM 1999 O O . SER A 1 132 ? 26.390 -8.057 19.171 1.00 18.71 132 SER A O 1
ATOM 2007 N N . CYS A 1 133 ? 25.075 -9.127 20.627 1.00 26.44 133 CYS A N 1
ATOM 2008 C CA . CYS A 1 133 ? 26.198 -9.729 21.332 1.00 23.08 133 CYS A CA 1
ATOM 2009 C C . CYS A 1 133 ? 26.835 -10.849 20.521 1.00 30.73 133 CYS A C 1
ATOM 2010 O O . CYS A 1 133 ? 26.150 -11.625 19.859 1.00 13.65 133 CYS A O 1
ATOM 2018 N N . THR A 1 134 ? 28.157 -10.940 20.590 1.00 14.54 134 THR A N 1
ATOM 2019 C CA . THR A 1 134 ? 28.860 -12.025 19.945 1.00 20.99 134 THR A CA 1
ATOM 2020 C C . THR A 1 134 ? 28.686 -13.263 20.809 1.00 18.23 134 THR A C 1
ATOM 2021 O O . THR A 1 134 ? 28.242 -13.158 21.950 1.00 16.28 134 THR A O 1
ATOM 2032 N N . ARG A 1 135 ? 29.029 -14.428 20.266 1.00 14.81 135 ARG A N 1
ATOM 2033 C CA . ARG A 1 135 ? 29.104 -15.660 21.049 1.00 35.00 135 ARG A CA 1
ATOM 2034 C C . ARG A 1 135 ? 30.034 -15.510 22.256 1.00 24.45 135 ARG A C 1
ATOM 2035 O O . ARG A 1 135 ? 29.786 -16.088 23.310 1.00 27.52 135 ARG A O 1
ATOM 2056 N N . GLY A 1 136 ? 31.106 -14.743 22.093 1.00 23.11 136 GLY A N 1
ATOM 2057 C CA . GLY A 1 136 ? 32.069 -14.550 23.162 1.00 27.50 136 GLY A CA 1
ATOM 2058 C C . GLY A 1 136 ? 31.506 -13.672 24.266 1.00 29.28 136 GLY A C 1
ATOM 2059 O O . GLY A 1 136 ? 31.652 -13.969 25.453 1.00 22.64 136 GLY A O 1
ATOM 2063 N N . GLU A 1 137 ? 30.860 -12.583 23.869 1.00 28.11 137 GLU A N 1
ATOM 2064 C CA . GLU A 1 137 ? 30.228 -11.689 24.817 1.00 27.96 137 GLU A CA 1
ATOM 2065 C C . GLU A 1 137 ? 29.204 -12.462 25.630 1.00 28.69 137 GLU A C 1
ATOM 2066 O O . GLU A 1 137 ? 29.132 -12.328 26.847 1.00 17.35 137 GLU A O 1
ATOM 2078 N N . ARG A 1 138 ? 28.424 -13.285 24.941 1.00 16.05 138 ARG A N 1
ATOM 2079 C CA . ARG A 1 138 ? 27.303 -13.987 25.548 1.00 16.05 138 ARG A CA 1
ATOM 2080 C C . ARG A 1 138 ? 27.796 -14.994 26.561 1.00 21.87 138 ARG A C 1
ATOM 2081 O O . ARG A 1 138 ? 27.180 -15.191 27.608 1.00 16.59 138 ARG A O 1
ATOM 2102 N N . ARG A 1 139 ? 28.902 -15.649 26.230 1.00 28.91 139 ARG A N 1
ATOM 2103 C CA . ARG A 1 139 ? 29.521 -16.598 27.136 1.00 23.22 139 ARG A CA 1
ATOM 2104 C C . ARG A 1 139 ? 30.039 -15.873 28.364 1.00 18.28 139 ARG A C 1
ATOM 2105 O O . ARG A 1 139 ? 30.061 -16.443 29.441 1.00 24.38 139 ARG A O 1
ATOM 2126 N N . GLU A 1 140 ? 30.467 -14.625 28.185 1.00 28.48 140 GLU A N 1
ATOM 2127 C CA . GLU A 1 140 ? 30.937 -13.793 29.289 1.00 27.28 140 GLU A CA 1
ATOM 2128 C C . GLU A 1 140 ? 29.779 -13.382 30.196 1.00 26.90 140 GLU A C 1
ATOM 2129 O O . GLU A 1 140 ? 29.931 -13.334 31.408 1.00 27.42 140 GLU A O 1
ATOM 2141 N N . VAL A 1 141 ? 28.622 -13.077 29.616 1.00 17.56 141 VAL A N 1
ATOM 2142 C CA . VAL A 1 141 ? 27.426 -12.879 30.428 1.00 17.10 141 VAL A CA 1
ATOM 2143 C C . VAL A 1 141 ? 27.145 -14.143 31.240 1.00 17.55 141 VAL A C 1
ATOM 2144 O O . VAL A 1 141 ? 27.035 -14.095 32.466 1.00 19.09 141 VAL A O 1
ATOM 2157 N N . GLU A 1 142 ? 27.041 -15.279 30.557 1.00 17.64 142 GLU A N 1
ATOM 2158 C CA . GLU A 1 142 ? 26.769 -16.541 31.231 1.00 18.00 142 GLU A CA 1
ATOM 2159 C C . GLU A 1 142 ? 27.799 -16.818 32.324 1.00 34.72 142 GLU A C 1
ATOM 2160 O O . GLU A 1 142 ? 27.455 -17.313 33.391 1.00 32.57 142 GLU A O 1
ATOM 2172 N N . ARG A 1 143 ? 29.063 -16.507 32.061 1.00 19.63 143 ARG A N 1
ATOM 2173 C CA . ARG A 1 143 ? 30.108 -16.823 33.019 1.00 20.47 143 ARG A CA 1
ATOM 2174 C C . ARG A 1 143 ? 29.954 -15.941 34.239 1.00 24.14 143 ARG A C 1
ATOM 2175 O O . ARG A 1 143 ? 29.986 -16.415 35.368 1.00 34.93 143 ARG A O 1
ATOM 2196 N N . VAL A 1 144 ? 29.788 -14.649 33.998 1.00 29.38 144 VAL A N 1
ATOM 2197 C CA . VAL A 1 144 ? 29.670 -13.676 35.068 1.00 32.97 144 VAL A CA 1
ATOM 2198 C C . VAL A 1 144 ? 28.506 -14.029 35.990 1.00 36.36 144 VAL A C 1
ATOM 2199 O O . VAL A 1 144 ? 28.671 -14.132 37.201 1.00 25.62 144 VAL A O 1
ATOM 2212 N N . ILE A 1 145 ? 27.329 -14.228 35.411 1.00 25.97 145 ILE A N 1
ATOM 2213 C CA . ILE A 1 145 ? 26.140 -14.526 36.198 1.00 24.94 145 ILE A CA 1
ATOM 2214 C C . ILE A 1 145 ? 26.274 -15.869 36.920 1.00 25.23 145 ILE A C 1
ATOM 2215 O O . ILE A 1 145 ? 25.939 -15.993 38.091 1.00 30.77 145 ILE A O 1
ATOM 2231 N N . THR A 1 146 ? 26.785 -16.871 36.221 1.00 27.51 146 THR A N 1
ATOM 2232 C CA . THR A 1 146 ? 26.855 -18.225 36.767 1.00 21.42 146 THR A CA 1
ATOM 2233 C C . THR A 1 146 ? 27.873 -18.363 37.913 1.00 26.69 146 THR A C 1
ATOM 2234 O O . THR A 1 146 ? 27.600 -19.036 38.906 1.00 27.98 146 THR A O 1
ATOM 2245 N N . THR A 1 147 ? 29.035 -17.727 37.793 1.00 28.96 147 THR A N 1
ATOM 2246 C CA . THR A 1 147 ? 30.032 -17.819 38.862 1.00 38.45 147 THR A CA 1
ATOM 2247 C C . THR A 1 147 ? 29.632 -16.923 40.034 1.00 43.63 147 THR A C 1
ATOM 2248 O O . THR A 1 147 ? 29.900 -17.240 41.191 1.00 45.21 147 THR A O 1
ATOM 2259 N N . ALA A 1 148 ? 28.967 -15.814 39.733 1.00 33.92 148 ALA A N 1
ATOM 2260 C CA . ALA A 1 148 ? 28.417 -14.958 40.774 1.00 34.00 148 ALA A CA 1
ATOM 2261 C C . ALA A 1 148 ? 27.344 -15.721 41.546 1.00 42.63 148 ALA A C 1
ATOM 2262 O O . ALA A 1 148 ? 27.192 -15.557 42.759 1.00 41.32 148 ALA A O 1
ATOM 2269 N N . LEU A 1 149 ? 26.611 -16.564 40.830 1.00 26.23 149 LEU A N 1
ATOM 2270 C CA . LEU A 1 149 ? 25.554 -17.370 41.424 1.00 27.99 149 LEU A CA 1
ATOM 2271 C C . LEU A 1 149 ? 26.142 -18.430 42.331 1.00 38.85 149 LEU A C 1
ATOM 2272 O O . LEU A 1 149 ? 25.543 -18.801 43.335 1.00 41.69 149 LEU A O 1
ATOM 2288 N N . ALA A 1 150 ? 27.319 -18.920 41.964 1.00 43.59 150 ALA A N 1
ATOM 2289 C CA . ALA A 1 150 ? 27.966 -19.991 42.704 1.00 32.97 150 ALA A CA 1
ATOM 2290 C C . ALA A 1 150 ? 28.393 -19.528 44.090 1.00 36.09 150 ALA A C 1
ATOM 2291 O O . ALA A 1 150 ? 28.748 -20.344 44.935 1.00 36.11 150 ALA A O 1
ATOM 2298 N N . GLY A 1 151 ? 28.360 -18.217 44.310 1.00 24.59 151 GLY A N 1
ATOM 2299 C CA . GLY A 1 151 ? 28.740 -17.637 45.584 1.00 33.71 151 GLY A CA 1
ATOM 2300 C C . GLY A 1 151 ? 27.556 -17.345 46.483 1.00 47.23 151 GLY A C 1
ATOM 2301 O O . GLY A 1 151 ? 27.717 -16.814 47.577 1.00 51.49 151 GLY A O 1
ATOM 2305 N N . LEU A 1 152 ? 26.359 -17.679 46.017 1.00 48.20 152 LEU A N 1
ATOM 2306 C CA . LEU A 1 152 ? 25.179 -17.604 46.863 1.00 49.65 152 LEU A CA 1
ATOM 2307 C C . LEU A 1 152 ? 25.163 -18.812 47.784 1.00 48.88 152 LEU A C 1
ATOM 2308 O O . LEU A 1 152 ? 25.667 -19.878 47.433 1.00 49.83 152 LEU A O 1
ATOM 2324 N N A SER A 1 153 ? 24.583 -18.646 48.966 0.50 45.48 153 SER A N 1
ATOM 2325 N N B SER A 1 153 ? 24.587 -18.629 48.968 0.50 45.68 153 SER A N 1
ATOM 2326 C CA A SER A 1 153 ? 24.415 -19.760 49.890 0.50 42.98 153 SER A CA 1
ATOM 2327 C CA B SER A 1 153 ? 24.455 -19.701 49.946 0.50 43.12 153 SER A CA 1
ATOM 2328 C C A SER A 1 153 ? 23.034 -19.683 50.521 0.50 41.95 153 SER A C 1
ATOM 2329 C C B SER A 1 153 ? 23.049 -19.669 50.532 0.50 41.91 153 SER A C 1
ATOM 2330 O O A SER A 1 153 ? 22.165 -18.960 50.037 0.50 38.49 153 SER A O 1
ATOM 2331 O O B SER A 1 153 ? 22.176 -18.968 50.023 0.50 37.41 153 SER A O 1
ATOM 2341 N N . GLY A 1 154 ? 22.836 -20.426 51.604 1.00 38.25 154 GLY A N 1
ATOM 2342 C CA . GLY A 1 154 ? 21.563 -20.424 52.298 1.00 49.64 154 GLY A CA 1
ATOM 2343 C C . GLY A 1 154 ? 20.432 -20.910 51.417 1.00 48.31 154 GLY A C 1
ATOM 2344 O O . GLY A 1 154 ? 20.564 -21.920 50.725 1.00 47.77 154 GLY A O 1
ATOM 2348 N N . ASP A 1 155 ? 19.312 -20.194 51.442 1.00 29.25 155 ASP A N 1
ATOM 2349 C CA . ASP A 1 155 ? 18.157 -20.583 50.642 1.00 43.01 155 ASP A CA 1
ATOM 2350 C C . ASP A 1 155 ? 18.329 -20.159 49.184 1.00 39.31 155 ASP A C 1
ATOM 2351 O O . ASP A 1 155 ? 17.450 -20.390 48.359 1.00 37.89 155 ASP A O 1
ATOM 2360 N N . LEU A 1 156 ? 19.459 -19.532 48.872 1.00 36.13 156 LEU A N 1
ATOM 2361 C CA . LEU A 1 156 ? 19.772 -19.174 47.490 1.00 32.81 156 LEU A CA 1
ATOM 2362 C C . LEU A 1 156 ? 20.826 -20.105 46.911 1.00 35.58 156 LEU A C 1
ATOM 2363 O O . LEU A 1 156 ? 21.329 -19.877 45.817 1.00 33.43 156 LEU A O 1
ATOM 2379 N N . SER A 1 157 ? 21.161 -21.155 47.652 1.00 33.30 157 SER A N 1
ATOM 2380 C CA . SER A 1 157 ? 22.020 -22.196 47.120 1.00 49.40 157 SER A CA 1
ATOM 2381 C C . SER A 1 157 ? 21.256 -22.924 46.019 1.00 38.37 157 SER A C 1
ATOM 2382 O O . SER A 1 157 ? 20.084 -23.278 46.175 1.00 27.28 157 SER A O 1
ATOM 2390 N N . GLY A 1 158 ? 21.914 -23.129 44.891 1.00 27.96 158 GLY A N 1
ATOM 2391 C CA . GLY A 1 158 ? 21.256 -23.741 43.756 1.00 47.37 158 GLY A CA 1
ATOM 2392 C C . GLY A 1 158 ? 22.233 -24.325 42.764 1.00 39.77 158 GLY A C 1
ATOM 2393 O O . GLY A 1 158 ? 23.444 -24.365 43.005 1.00 24.49 158 GLY A O 1
ATOM 2397 N N . THR A 1 159 ? 21.693 -24.780 41.640 1.00 28.78 159 THR A N 1
ATOM 2398 C CA . THR A 1 159 ? 22.497 -25.386 40.596 1.00 35.25 159 THR A CA 1
ATOM 2399 C C . THR A 1 159 ? 22.247 -24.678 39.270 1.00 36.47 159 THR A C 1
ATOM 2400 O O . THR A 1 159 ? 21.165 -24.126 39.041 1.00 26.97 159 THR A O 1
ATOM 2411 N N . TYR A 1 160 ? 23.259 -24.675 38.407 1.00 39.97 160 TYR A N 1
ATOM 2412 C CA . TYR A 1 160 ? 23.115 -24.119 37.072 1.00 34.69 160 TYR A CA 1
ATOM 2413 C C . TYR A 1 160 ? 22.981 -25.235 36.054 1.00 25.26 160 TYR A C 1
ATOM 2414 O O . TYR A 1 160 ? 23.771 -26.178 36.034 1.00 28.75 160 TYR A O 1
ATOM 2432 N N . TYR A 1 161 ? 21.964 -25.109 35.214 1.00 27.70 161 TYR A N 1
ATOM 2433 C CA . TYR A 1 161 ? 21.652 -26.096 34.194 1.00 24.37 161 TYR A CA 1
ATOM 2434 C C . TYR A 1 161 ? 21.844 -25.465 32.827 1.00 38.65 161 TYR A C 1
ATOM 2435 O O . TYR A 1 161 ? 20.961 -24.761 32.338 1.00 28.33 161 TYR A O 1
ATOM 2453 N N . PRO A 1 162 ? 23.003 -25.705 32.207 1.00 39.97 162 PRO A N 1
ATOM 2454 C CA . PRO A 1 162 ? 23.228 -25.241 30.836 1.00 39.86 162 PRO A CA 1
ATOM 2455 C C . PRO A 1 162 ? 22.237 -25.870 29.863 1.00 19.83 162 PRO A C 1
ATOM 2456 O O . PRO A 1 162 ? 22.032 -27.078 29.902 1.00 23.25 162 PRO A O 1
ATOM 2467 N N . LEU A 1 163 ? 21.630 -25.066 29.001 1.00 23.08 163 LEU A N 1
ATOM 2468 C CA . LEU A 1 163 ? 20.847 -25.608 27.896 1.00 26.63 163 LEU A CA 1
ATOM 2469 C C . LEU A 1 163 ? 21.727 -26.504 27.015 1.00 42.06 163 LEU A C 1
ATOM 2470 O O . LEU A 1 163 ? 21.269 -27.520 26.486 1.00 23.34 163 LEU A O 1
ATOM 2486 N N . SER A 1 164 ? 22.998 -26.130 26.883 1.00 42.93 164 SER A N 1
ATOM 2487 C CA . SER A 1 164 ? 23.928 -26.817 25.985 1.00 37.24 164 SER A CA 1
ATOM 2488 C C . SER A 1 164 ? 24.314 -28.211 26.464 1.00 38.15 164 SER A C 1
ATOM 2489 O O . SER A 1 164 ? 24.810 -29.024 25.685 1.00 42.86 164 SER A O 1
ATOM 2497 N N . LYS A 1 165 ? 24.105 -28.483 27.745 1.00 38.09 165 LYS A N 1
ATOM 2498 C CA . LYS A 1 165 ? 24.450 -29.787 28.301 1.00 40.64 165 LYS A CA 1
ATOM 2499 C C . LYS A 1 165 ? 23.231 -30.463 28.916 1.00 35.23 165 LYS A C 1
ATOM 2500 O O . LYS A 1 165 ? 23.331 -31.540 29.491 1.00 40.47 165 LYS A O 1
ATOM 2519 N N . MET A 1 166 ? 22.077 -29.823 28.760 1.00 30.40 166 MET A N 1
ATOM 2520 C CA . MET A 1 166 ? 20.809 -30.344 29.255 1.00 45.84 166 MET A CA 1
ATOM 2521 C C . MET A 1 166 ? 20.587 -31.800 28.857 1.00 56.41 166 MET A C 1
ATOM 2522 O O . MET A 1 166 ? 20.634 -32.145 27.675 1.00 54.68 166 MET A O 1
ATOM 2536 N N . THR A 1 167 ? 20.345 -32.648 29.854 1.00 55.32 167 THR A N 1
ATOM 2537 C CA . THR A 1 167 ? 19.947 -34.030 29.618 1.00 52.29 167 THR A CA 1
ATOM 2538 C C . THR A 1 167 ? 18.422 -34.088 29.540 1.00 39.10 167 THR A C 1
ATOM 2539 O O . THR A 1 167 ? 17.739 -33.253 30.136 1.00 36.79 167 THR A O 1
ATOM 2550 N N . PRO A 1 168 ? 17.878 -35.068 28.800 1.00 50.55 168 PRO A N 1
ATOM 2551 C CA . PRO A 1 168 ? 16.418 -35.155 28.688 1.00 50.41 168 PRO A CA 1
ATOM 2552 C C . PRO A 1 168 ? 15.777 -35.300 30.060 1.00 48.66 168 PRO A C 1
ATOM 2553 O O . PRO A 1 168 ? 14.650 -34.857 30.265 1.00 52.97 168 PRO A O 1
ATOM 2564 N N . GLU A 1 169 ? 16.496 -35.920 30.988 1.00 57.35 169 GLU A N 1
ATOM 2565 C CA . GLU A 1 169 ? 16.050 -35.985 32.369 1.00 73.57 169 GLU A CA 1
ATOM 2566 C C . GLU A 1 169 ? 15.855 -34.565 32.882 1.00 59.94 169 GLU A C 1
ATOM 2567 O O . GLU A 1 169 ? 14.745 -34.148 33.207 1.00 40.47 169 GLU A O 1
ATOM 2579 N N . GLN A 1 170 ? 16.958 -33.827 32.931 1.00 57.21 170 GLN A N 1
ATOM 2580 C CA . GLN A 1 170 ? 16.982 -32.479 33.481 1.00 49.98 170 GLN A CA 1
ATOM 2581 C C . GLN A 1 170 ? 15.908 -31.570 32.884 1.00 42.32 170 GLN A C 1
ATOM 2582 O O . GLN A 1 170 ? 15.270 -30.802 33.601 1.00 42.97 170 GLN A O 1
ATOM 2596 N N . GLU A 1 171 ? 15.705 -31.662 31.575 1.00 47.16 171 GLU A N 1
ATOM 2597 C CA . GLU A 1 171 ? 14.747 -30.800 30.892 1.00 45.32 171 GLU A CA 1
ATOM 2598 C C . GLU A 1 171 ? 13.322 -31.207 31.235 1.00 41.77 171 GLU A C 1
ATOM 2599 O O . GLU A 1 171 ? 12.426 -30.366 31.320 1.00 40.16 171 GLU A O 1
ATOM 2611 N N . ASN A 1 172 ? 13.117 -32.504 31.424 1.00 50.19 172 ASN A N 1
ATOM 2612 C CA . ASN A 1 172 ? 11.815 -33.018 31.818 1.00 59.96 172 ASN A CA 1
ATOM 2613 C C . ASN A 1 172 ? 11.418 -32.489 33.189 1.00 46.88 172 ASN A C 1
ATOM 2614 O O . ASN A 1 172 ? 10.265 -32.121 33.408 1.00 42.82 172 ASN A O 1
ATOM 2625 N N . GLN A 1 173 ? 12.378 -32.449 34.106 1.00 33.99 173 GLN A N 1
ATOM 2626 C CA . GLN A 1 173 ? 12.124 -31.928 35.446 1.00 44.03 173 GLN A CA 1
ATOM 2627 C C . GLN A 1 173 ? 11.827 -30.439 35.398 1.00 37.80 173 GLN A C 1
ATOM 2628 O O . GLN A 1 173 ? 10.945 -29.946 36.100 1.00 33.04 173 GLN A O 1
ATOM 2642 N N . LEU A 1 174 ? 12.587 -29.723 34.577 1.00 49.33 174 LEU A N 1
ATOM 2643 C CA . LEU A 1 174 ? 12.455 -28.280 34.492 1.00 39.86 174 LEU A CA 1
ATOM 2644 C C . LEU A 1 174 ? 11.103 -27.906 33.912 1.00 28.90 174 LEU A C 1
ATOM 2645 O O . LEU A 1 174 ? 10.539 -26.889 34.272 1.00 26.62 174 LEU A O 1
ATOM 2661 N N . ILE A 1 175 ? 10.570 -28.743 33.032 1.00 22.31 175 ILE A N 1
ATOM 2662 C CA . ILE A 1 175 ? 9.233 -28.514 32.502 1.00 15.62 175 ILE A CA 1
ATOM 2663 C C . ILE A 1 175 ? 8.197 -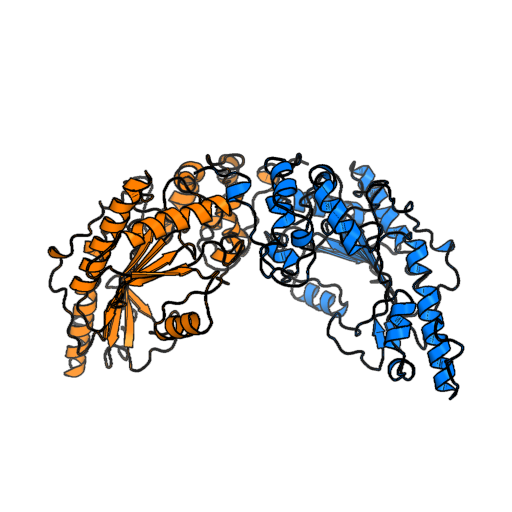28.643 33.608 1.00 15.74 175 ILE A C 1
ATOM 2664 O O . ILE A 1 175 ? 7.225 -27.893 33.650 1.00 21.23 175 ILE A O 1
ATOM 2680 N N . ALA A 1 176 ? 8.415 -29.599 34.501 1.00 30.16 176 ALA A N 1
ATOM 2681 C CA . ALA A 1 176 ? 7.495 -29.853 35.606 1.00 25.33 176 ALA A CA 1
ATOM 2682 C C . ALA A 1 176 ? 7.488 -28.687 36.592 1.00 23.38 176 ALA A C 1
ATOM 2683 O O . ALA A 1 176 ? 6.448 -28.334 37.149 1.00 26.97 176 ALA A O 1
ATOM 2690 N N . ASP A 1 177 ? 8.662 -28.098 36.797 1.00 30.57 177 ASP A N 1
ATOM 2691 C CA . ASP A 1 177 ? 8.814 -26.909 37.625 1.00 32.49 177 ASP A CA 1
ATOM 2692 C C . ASP A 1 177 ? 8.359 -25.652 36.894 1.00 33.25 177 ASP A C 1
ATOM 2693 O O . ASP A 1 177 ? 8.365 -24.559 37.464 1.00 24.97 177 ASP A O 1
ATOM 2702 N N . HIS A 1 178 ? 7.974 -25.807 35.631 1.00 33.20 178 HIS A N 1
ATOM 2703 C CA . HIS A 1 178 ? 7.703 -24.665 34.759 1.00 28.32 178 HIS A CA 1
ATOM 2704 C C . HIS A 1 178 ? 8.884 -23.696 34.769 1.00 20.00 178 HIS A C 1
ATOM 2705 O O . HIS A 1 178 ? 8.694 -22.481 34.764 1.00 21.12 178 HIS A O 1
ATOM 2718 N N . PHE A 1 179 ? 10.098 -24.245 34.796 1.00 25.63 179 PHE A N 1
ATOM 2719 C CA . PHE A 1 179 ? 11.330 -23.460 34.830 1.00 20.06 179 PHE A CA 1
ATOM 2720 C C . PHE A 1 179 ? 12.035 -23.399 33.478 1.00 22.96 179 PHE A C 1
ATOM 2721 O O . PHE A 1 179 ? 13.085 -22.775 33.350 1.00 32.46 179 PHE A O 1
ATOM 2738 N N . LEU A 1 180 ? 11.491 -24.073 32.477 1.00 16.34 180 LEU A N 1
ATOM 2739 C CA . LEU A 1 180 ? 12.187 -24.172 31.206 1.00 25.25 180 LEU A CA 1
ATOM 2740 C C . LEU A 1 180 ? 11.838 -23.027 30.276 1.00 19.87 180 LEU A C 1
ATOM 2741 O O . LEU A 1 180 ? 10.700 -22.564 30.245 1.00 24.40 180 LEU A O 1
ATOM 2757 N N . PHE A 1 181 ? 12.831 -22.576 29.518 1.00 27.71 181 PHE A N 1
ATOM 2758 C CA . PHE A 1 181 ? 12.582 -21.691 28.389 1.00 25.21 181 PHE A CA 1
ATOM 2759 C C . PHE A 1 181 ? 13.099 -22.337 27.106 1.00 26.26 181 PHE A C 1
ATOM 2760 O O . PHE A 1 181 ? 14.053 -23.120 27.126 1.00 31.74 181 PHE A O 1
ATOM 2777 N N . GLN A 1 182 ? 12.446 -22.005 25.998 1.00 34.26 182 GLN A N 1
ATOM 2778 C CA . GLN A 1 182 ? 12.716 -22.612 24.702 1.00 42.15 182 GLN A CA 1
ATOM 2779 C C . GLN A 1 182 ? 13.336 -21.558 23.797 1.00 34.57 182 GLN A C 1
ATOM 2780 O O . GLN A 1 182 ? 13.325 -20.377 24.125 1.00 21.52 182 GLN A O 1
ATOM 2794 N N . LYS A 1 183 ? 13.868 -21.970 22.653 1.00 30.84 183 LYS A N 1
ATOM 2795 C CA . LYS A 1 183 ? 14.303 -20.994 21.668 1.00 22.49 183 LYS A CA 1
ATOM 2796 C C . LYS A 1 183 ? 13.118 -20.080 21.358 1.00 14.75 183 LYS A C 1
ATOM 2797 O O . LYS A 1 183 ? 12.037 -20.542 20.997 1.00 14.79 183 LYS A O 1
ATOM 2816 N N . PRO A 1 184 ? 13.298 -18.775 21.543 1.00 19.95 184 PRO A N 1
ATOM 2817 C CA . PRO A 1 184 ? 12.172 -17.890 21.233 1.00 12.38 184 PRO A CA 1
ATOM 2818 C C . PRO A 1 184 ? 11.865 -17.849 19.740 1.00 16.59 184 PRO A C 1
ATOM 2819 O O . PRO A 1 184 ? 12.767 -17.974 18.919 1.00 15.64 184 PRO A O 1
ATOM 2830 N N . THR A 1 185 ? 10.588 -17.681 19.415 1.00 19.22 185 THR A N 1
ATOM 2831 C CA . THR A 1 185 ? 10.101 -17.717 18.042 1.00 12.11 185 THR A CA 1
ATOM 2832 C C . THR A 1 185 ? 9.299 -16.462 17.722 1.00 18.27 185 THR A C 1
ATOM 2833 O O . THR A 1 185 ? 8.843 -16.276 16.593 1.00 18.65 185 THR A O 1
ATOM 2844 N N . GLY A 1 186 ? 9.113 -15.611 18.725 1.00 20.02 186 GLY A N 1
ATOM 2845 C CA . GLY A 1 186 ? 8.431 -14.346 18.527 1.00 16.38 186 GLY A CA 1
ATOM 2846 C C . GLY A 1 186 ? 9.179 -13.475 17.539 1.00 22.54 186 GLY A C 1
ATOM 2847 O O . GLY A 1 186 ? 10.406 -13.536 17.439 1.00 14.09 186 GLY A O 1
ATOM 2851 N N . HIS A 1 187 ? 8.439 -12.656 16.803 1.00 14.32 187 HIS A N 1
ATOM 2852 C CA . HIS A 1 187 ? 9.045 -11.760 15.830 1.00 15.64 187 HIS A CA 1
ATOM 2853 C C . HIS A 1 187 ? 10.142 -10.899 16.459 1.00 10.96 187 HIS A C 1
ATOM 2854 O O . HIS A 1 187 ? 11.193 -10.687 15.858 1.00 12.62 187 HIS A O 1
ATOM 2867 N N . LEU A 1 188 ? 9.908 -10.396 17.666 1.00 9.32 188 LEU A N 1
ATOM 2868 C CA . LEU A 1 188 ? 10.875 -9.478 18.263 1.00 14.46 188 LEU A CA 1
ATOM 2869 C C . LEU A 1 188 ? 12.250 -10.121 18.398 1.00 11.00 188 LEU A C 1
ATOM 2870 O O . LEU A 1 188 ? 13.262 -9.564 17.967 1.00 15.27 188 LEU A O 1
ATOM 2886 N N . MET A 1 189 ? 12.265 -11.290 19.024 1.00 12.80 189 MET A N 1
ATOM 2887 C CA . MET A 1 189 ? 13.493 -11.996 19.356 1.00 11.17 189 MET A CA 1
ATOM 2888 C C . MET A 1 189 ? 14.140 -12.608 18.109 1.00 22.35 189 MET A C 1
ATOM 2889 O O . MET A 1 189 ? 15.363 -12.693 17.993 1.00 18.10 189 MET A O 1
ATOM 2903 N N . VAL A 1 190 ? 13.314 -13.035 17.169 1.00 11.29 190 VAL A N 1
ATOM 2904 C CA . VAL A 1 190 ? 13.835 -13.608 15.935 1.00 16.73 190 VAL A CA 1
ATOM 2905 C C . VAL A 1 190 ? 14.425 -12.511 15.053 1.00 15.67 190 VAL A C 1
ATOM 2906 O O . VAL A 1 190 ? 15.607 -12.524 14.708 1.00 13.53 190 VAL A O 1
ATOM 2919 N N . ASN A 1 191 ? 13.587 -11.550 14.699 1.00 22.37 191 ASN A N 1
ATOM 2920 C CA . ASN A 1 191 ? 13.976 -10.502 13.777 1.00 10.99 191 ASN A CA 1
ATOM 2921 C C . ASN A 1 191 ? 15.113 -9.615 14.317 1.00 9.36 191 ASN A C 1
ATOM 2922 O O . ASN A 1 191 ? 15.802 -8.954 13.547 1.00 13.57 191 ASN A O 1
ATOM 2933 N N . SER A 1 192 ? 15.310 -9.597 15.631 1.00 9.21 192 SER A N 1
ATOM 2934 C CA . SER A 1 192 ? 16.415 -8.830 16.218 1.00 15.26 192 SER A CA 1
ATOM 2935 C C . SER A 1 192 ? 17.709 -9.646 16.280 1.00 9.66 192 SER A C 1
ATOM 2936 O O . SER A 1 192 ? 18.705 -9.209 16.861 1.00 10.53 192 SER A O 1
ATOM 2944 N N . ALA A 1 193 ? 17.685 -10.821 15.668 1.00 19.78 193 ALA A N 1
ATOM 2945 C CA . ALA A 1 193 ? 18.786 -11.768 15.753 1.00 27.79 193 ALA A CA 1
ATOM 2946 C C . ALA A 1 193 ? 19.150 -12.021 17.205 1.00 24.54 193 ALA A C 1
ATOM 2947 O O . ALA A 1 193 ? 20.314 -12.215 17.529 1.00 14.21 193 ALA A O 1
ATOM 2954 N N . SER A 1 194 ? 18.152 -12.024 18.082 1.00 19.55 194 SER A N 1
ATOM 2955 C CA . SER A 1 194 ? 18.406 -12.259 19.493 1.00 20.42 194 SER A CA 1
ATOM 2956 C C . SER A 1 194 ? 18.427 -13.742 19.837 1.00 17.76 194 SER A C 1
ATOM 2957 O O . SER A 1 194 ? 18.677 -14.106 20.980 1.00 35.62 194 SER A O 1
ATOM 2965 N N . VAL A 1 195 ? 18.189 -14.598 18.848 1.00 16.77 195 VAL A N 1
ATOM 2966 C CA . VAL A 1 195 ? 18.225 -16.050 19.069 1.00 16.27 195 VAL A CA 1
ATOM 2967 C C . VAL A 1 195 ? 19.418 -16.747 18.376 1.00 10.83 195 VAL A C 1
ATOM 2968 O O . VAL A 1 195 ? 19.396 -17.947 18.135 1.00 11.22 195 VAL A O 1
ATOM 2981 N N . ARG A 1 196 ? 20.474 -15.994 18.093 1.00 20.29 196 ARG A N 1
ATOM 2982 C CA . ARG A 1 196 ? 21.656 -16.553 17.437 1.00 11.64 196 ARG A CA 1
ATOM 2983 C C . ARG A 1 196 ? 22.409 -17.560 18.296 1.00 12.22 196 ARG A C 1
ATOM 2984 O O . ARG A 1 196 ? 22.513 -17.405 19.504 1.00 15.60 196 ARG A O 1
ATOM 3005 N N . ASP A 1 197 ? 22.958 -18.577 17.641 1.00 24.85 197 ASP A N 1
ATOM 3006 C CA . ASP A 1 197 ? 23.782 -19.588 18.291 1.00 25.93 197 ASP A CA 1
ATOM 3007 C C . ASP A 1 197 ? 23.056 -20.329 19.401 1.00 20.06 197 ASP A C 1
ATOM 3008 O O . ASP A 1 197 ? 23.683 -20.784 20.352 1.00 18.66 197 ASP A O 1
ATOM 3017 N N . TRP A 1 198 ? 21.740 -20.455 19.278 1.00 20.32 198 TRP A N 1
ATOM 3018 C CA . TRP A 1 198 ? 20.948 -21.168 20.265 1.00 12.67 198 TRP A CA 1
ATOM 3019 C C . TRP A 1 198 ? 21.401 -22.613 20.380 1.00 16.57 198 TRP A C 1
ATOM 3020 O O . TRP A 1 198 ? 21.539 -23.283 19.362 1.00 19.92 198 TRP A O 1
ATOM 3041 N N . PRO A 1 199 ? 21.613 -23.115 21.616 1.00 21.96 199 PRO A N 1
ATOM 3042 C CA . PRO A 1 199 ? 21.467 -22.503 22.938 1.00 17.84 199 PRO A CA 1
ATOM 3043 C C . PRO A 1 199 ? 22.802 -22.279 23.648 1.00 21.54 199 PRO A C 1
ATOM 3044 O O . PRO A 1 199 ? 22.895 -22.431 24.867 1.00 20.54 199 PRO A O 1
ATOM 3055 N N . ASP A 1 200 ? 23.833 -21.950 22.889 1.00 29.56 200 ASP A N 1
ATOM 3056 C CA . ASP A 1 200 ? 25.136 -21.654 23.462 1.00 17.68 200 ASP A CA 1
ATOM 3057 C C . ASP A 1 200 ? 25.050 -20.524 24.489 1.00 15.31 200 ASP A C 1
ATOM 3058 O O . ASP A 1 200 ? 24.551 -19.435 24.192 1.00 14.68 200 ASP A O 1
ATOM 3067 N N . ALA A 1 201 ? 25.528 -20.800 25.700 1.00 16.12 201 ALA A N 1
ATOM 3068 C CA . ALA A 1 201 ? 25.539 -19.821 26.785 1.00 16.22 201 ALA A CA 1
ATOM 3069 C C . ALA A 1 201 ? 24.129 -19.457 27.261 1.00 20.52 201 ALA A C 1
ATOM 3070 O O . ALA A 1 201 ? 23.917 -18.388 27.826 1.00 24.49 201 ALA A O 1
ATOM 3077 N N . ARG A 1 202 ? 23.169 -20.341 27.023 1.00 15.08 202 ARG A N 1
ATOM 3078 C CA . ARG A 1 202 ? 21.839 -20.205 27.623 1.00 14.73 202 ARG A CA 1
ATOM 3079 C C . ARG A 1 202 ? 21.751 -21.185 28.766 1.00 15.46 202 ARG A C 1
ATOM 3080 O O . ARG A 1 202 ? 22.323 -22.269 28.692 1.00 26.25 202 ARG A O 1
ATOM 3101 N N . GLY A 1 203 ? 21.045 -20.819 29.825 1.00 25.86 203 GLY A N 1
ATOM 3102 C CA . GLY A 1 203 ? 20.897 -21.730 30.939 1.00 22.41 203 GLY A CA 1
ATOM 3103 C C . GLY A 1 203 ? 19.819 -21.359 31.926 1.00 27.55 203 GLY A C 1
ATOM 3104 O O . GLY A 1 203 ? 19.268 -20.260 31.908 1.00 17.97 203 GLY A O 1
ATOM 3108 N N . ILE A 1 204 ? 19.527 -22.315 32.796 1.00 34.24 204 ILE A N 1
ATOM 3109 C CA . ILE A 1 204 ? 18.555 -22.141 33.849 1.00 23.39 204 ILE A CA 1
ATOM 3110 C C . ILE A 1 204 ? 19.227 -22.444 35.170 1.00 16.61 204 ILE A C 1
ATOM 3111 O O . ILE A 1 204 ? 19.771 -23.527 35.361 1.00 24.84 204 ILE A O 1
ATOM 3127 N N . TRP A 1 205 ? 19.204 -21.476 36.075 1.00 24.38 205 TRP A N 1
ATOM 3128 C CA . TRP A 1 205 ? 19.675 -21.675 37.433 1.00 24.51 205 TRP A CA 1
ATOM 3129 C C . TRP A 1 205 ? 18.477 -21.552 38.349 1.00 28.23 205 TRP A C 1
ATOM 3130 O O . TRP A 1 205 ? 17.531 -20.833 38.043 1.00 16.29 205 TRP A O 1
ATOM 3151 N N . HIS A 1 206 ? 18.500 -22.270 39.462 1.00 17.76 206 HIS A N 1
ATOM 3152 C CA . HIS A 1 206 ? 17.528 -22.031 40.515 1.00 26.51 206 HIS A CA 1
ATOM 3153 C C . HIS A 1 206 ? 18.024 -22.605 41.822 1.00 28.49 206 HIS A C 1
ATOM 3154 O O . HIS A 1 206 ? 18.887 -23.485 41.840 1.00 32.25 206 HIS A O 1
ATOM 3167 N N . ASN A 1 207 ? 17.477 -22.096 42.918 1.00 29.41 207 ASN A N 1
ATOM 3168 C CA . ASN A 1 207 ? 17.820 -22.595 44.235 1.00 23.95 207 ASN A CA 1
ATOM 3169 C C . ASN A 1 207 ? 17.106 -23.906 44.512 1.00 20.75 207 ASN A C 1
ATOM 3170 O O . ASN A 1 207 ? 16.212 -24.309 43.768 1.00 25.90 207 ASN A O 1
ATOM 3181 N N . ASN A 1 208 ? 17.500 -24.560 45.596 1.00 37.39 208 ASN A N 1
ATOM 3182 C CA . ASN A 1 208 ? 16.968 -25.868 45.948 1.00 34.49 208 ASN A CA 1
ATOM 3183 C C . ASN A 1 208 ? 15.473 -25.856 46.263 1.00 35.32 208 ASN A C 1
ATOM 3184 O O . ASN A 1 208 ? 14.768 -26.819 45.962 1.00 24.49 208 ASN A O 1
ATOM 3195 N N . GLU A 1 209 ? 14.992 -24.770 46.861 1.00 25.13 209 GLU A N 1
ATOM 3196 C CA . GLU A 1 209 ? 13.584 -24.675 47.244 1.00 39.57 209 GLU A CA 1
ATOM 3197 C C . GLU A 1 209 ? 12.692 -24.438 46.033 1.00 29.83 209 GLU A C 1
ATOM 3198 O O . GLU A 1 209 ? 11.476 -24.627 46.105 1.00 35.68 209 GLU A O 1
ATOM 3210 N N . LYS A 1 210 ? 13.304 -24.030 44.924 1.00 30.80 210 LYS A N 1
ATOM 3211 C CA . LYS A 1 210 ? 12.570 -23.722 43.696 1.00 25.42 210 LYS A CA 1
ATOM 3212 C C . LYS A 1 210 ? 11.676 -22.503 43.904 1.00 21.06 210 LYS A C 1
ATOM 3213 O O . LYS A 1 210 ? 10.500 -22.495 43.535 1.00 21.08 210 LYS A O 1
ATOM 3232 N N . THR A 1 211 ? 12.255 -21.474 44.509 1.00 24.26 211 THR A N 1
ATOM 3233 C CA . THR A 1 211 ? 11.559 -20.216 44.759 1.00 21.13 211 THR A CA 1
ATOM 3234 C C . THR A 1 211 ? 12.326 -19.050 44.148 1.00 21.42 211 THR A C 1
ATOM 3235 O O . THR A 1 211 ? 11.873 -17.911 44.190 1.00 17.29 211 THR A O 1
ATOM 3246 N N . PHE A 1 212 ? 13.505 -19.338 43.603 1.00 16.48 212 PHE A N 1
ATOM 3247 C CA . PHE A 1 212 ? 14.315 -18.325 42.945 1.00 19.07 212 PHE A CA 1
ATOM 3248 C C . PHE A 1 212 ? 14.894 -18.930 41.683 1.00 20.14 212 PHE A C 1
ATOM 3249 O O . PHE A 1 212 ? 15.657 -19.893 41.734 1.00 30.99 212 PHE A O 1
ATOM 3266 N N . LEU A 1 213 ? 14.523 -18.352 40.549 1.00 19.64 213 LEU A N 1
ATOM 3267 C CA . LEU A 1 213 ? 14.814 -18.925 39.244 1.00 20.14 213 LEU A CA 1
ATOM 3268 C C . LEU A 1 213 ? 15.558 -17.907 38.393 1.00 23.44 213 LEU A C 1
ATOM 3269 O O . LEU A 1 213 ? 15.219 -16.738 38.369 1.00 17.77 213 LEU A O 1
ATOM 3285 N N . ILE A 1 214 ? 16.575 -18.367 37.686 1.00 15.30 214 ILE A N 1
ATOM 3286 C CA . ILE A 1 214 ? 17.433 -17.487 36.921 1.00 15.17 214 ILE A CA 1
ATOM 3287 C C . ILE A 1 214 ? 17.520 -18.035 35.508 1.00 14.51 214 ILE A C 1
ATOM 3288 O O . ILE A 1 214 ? 17.885 -19.187 35.319 1.00 29.79 214 ILE A O 1
ATOM 3304 N N . TRP A 1 215 ? 17.143 -17.236 34.518 1.00 14.53 215 TRP A N 1
ATOM 3305 C CA . TRP A 1 215 ? 17.380 -17.594 33.117 1.00 13.69 215 TRP A CA 1
ATOM 3306 C C . TRP A 1 215 ? 18.492 -16.725 32.574 1.00 13.80 215 TRP A C 1
ATOM 3307 O O . TRP A 1 215 ? 18.449 -15.505 32.695 1.00 13.80 215 TRP A O 1
ATOM 3328 N N . ILE A 1 216 ? 19.470 -17.350 31.949 1.00 14.52 216 ILE A N 1
ATOM 3329 C CA . ILE A 1 216 ? 20.561 -16.614 31.343 1.00 17.86 216 ILE A CA 1
ATOM 3330 C C . ILE A 1 216 ? 20.430 -16.637 29.825 1.00 20.03 216 ILE A C 1
ATOM 3331 O O . ILE A 1 216 ? 20.268 -17.692 29.211 1.00 20.00 216 ILE A O 1
ATOM 3347 N N . ASN A 1 217 ? 20.463 -15.449 29.237 1.00 16.48 217 ASN A N 1
ATOM 3348 C CA . ASN A 1 217 ? 20.614 -15.287 27.804 1.00 13.71 217 ASN A CA 1
ATOM 3349 C C . ASN A 1 217 ? 19.426 -15.828 27.015 1.00 13.02 217 ASN A C 1
ATOM 3350 O O . ASN A 1 217 ? 19.573 -16.265 25.880 1.00 18.38 217 ASN A O 1
ATOM 3361 N N . GLU A 1 218 ? 18.246 -15.787 27.623 1.00 29.40 218 GLU A N 1
ATOM 3362 C CA . GLU A 1 218 ? 17.013 -15.924 26.861 1.00 24.81 218 GLU A CA 1
ATOM 3363 C C . GLU A 1 218 ? 16.739 -14.571 26.202 1.00 17.29 218 GLU A C 1
ATOM 3364 O O . GLU A 1 218 ? 17.327 -14.248 25.170 1.00 25.59 218 GLU A O 1
ATOM 3376 N N . GLU A 1 219 ? 15.876 -13.766 26.812 1.00 15.07 219 GLU A N 1
ATOM 3377 C CA . GLU A 1 219 ? 15.529 -12.449 26.277 1.00 22.32 219 GLU A CA 1
ATOM 3378 C C . GLU A 1 219 ? 16.452 -11.374 26.837 1.00 15.81 219 GLU A C 1
ATOM 3379 O O . GLU A 1 219 ? 16.876 -10.465 26.127 1.00 17.36 219 GLU A O 1
ATOM 3391 N N . ASP A 1 220 ? 16.752 -11.494 28.123 1.00 11.51 220 ASP A N 1
ATOM 3392 C CA . ASP A 1 220 ? 17.660 -10.588 28.810 1.00 16.50 220 ASP A CA 1
ATOM 3393 C C . ASP A 1 220 ? 18.908 -11.382 29.164 1.00 16.47 220 ASP A C 1
ATOM 3394 O O . ASP A 1 220 ? 18.918 -12.605 29.051 1.00 18.19 220 ASP A O 1
ATOM 3403 N N . HIS A 1 221 ? 19.970 -10.706 29.580 1.00 16.82 221 HIS A N 1
ATOM 3404 C CA . HIS A 1 221 ? 21.133 -11.437 30.044 1.00 14.02 221 HIS A CA 1
ATOM 3405 C C . HIS A 1 221 ? 20.683 -12.302 31.206 1.00 14.29 221 HIS A C 1
ATOM 3406 O O . HIS A 1 221 ? 20.886 -13.514 31.213 1.00 17.00 221 HIS A O 1
ATOM 3419 N N . MET A 1 222 ? 20.045 -11.670 32.180 1.00 14.29 222 MET A N 1
ATOM 3420 C CA . MET A 1 222 ? 19.599 -12.358 33.375 1.00 13.93 222 MET A CA 1
ATOM 3421 C C . MET A 1 222 ? 18.149 -12.025 33.678 1.00 16.18 222 MET A C 1
ATOM 3422 O O . MET A 1 222 ? 17.813 -10.880 33.943 1.00 13.95 222 MET A O 1
ATOM 3436 N N . ARG A 1 223 ? 17.303 -13.042 33.641 1.00 13.06 223 ARG A N 1
ATOM 3437 C CA . ARG A 1 223 ? 15.904 -12.899 34.005 1.00 14.48 223 ARG A CA 1
ATOM 3438 C C . ARG A 1 223 ? 15.741 -13.518 35.373 1.00 14.99 223 ARG A C 1
ATOM 3439 O O . ARG A 1 223 ? 15.924 -14.719 35.539 1.00 18.70 223 ARG A O 1
ATOM 3460 N N . VAL A 1 224 ? 15.412 -12.697 36.358 1.00 18.41 224 VAL A N 1
ATOM 3461 C CA . VAL A 1 224 ? 15.312 -13.165 37.733 1.00 17.75 224 VAL A CA 1
ATOM 3462 C C . VAL A 1 224 ? 13.855 -13.318 38.130 1.00 23.74 224 VAL A C 1
ATOM 3463 O O . VAL A 1 224 ? 13.071 -12.384 38.009 1.00 13.55 224 VAL A O 1
ATOM 3476 N N . ILE A 1 225 ? 13.483 -14.506 38.587 1.00 20.17 225 ILE A N 1
ATOM 3477 C CA . ILE A 1 225 ? 12.124 -14.719 39.052 1.00 17.71 225 ILE A CA 1
ATOM 3478 C C . ILE A 1 225 ? 12.125 -15.268 40.463 1.00 13.18 225 ILE A C 1
ATOM 3479 O O . ILE A 1 225 ? 12.733 -16.292 40.729 1.00 21.49 225 ILE A O 1
ATOM 3495 N N . SER A 1 226 ? 11.453 -14.564 41.368 1.00 13.04 226 SER A N 1
ATOM 3496 C CA . SER A 1 226 ? 11.152 -15.095 42.680 1.00 13.52 226 SER A CA 1
ATOM 3497 C C . SER A 1 226 ? 9.692 -15.532 42.727 1.00 15.41 226 SER A C 1
ATOM 3498 O O . SER A 1 226 ? 8.823 -14.850 42.185 1.00 13.86 226 SER A O 1
ATOM 3506 N N . MET A 1 227 ? 9.429 -16.667 43.376 1.00 16.30 227 MET A N 1
ATOM 3507 C CA . MET A 1 227 ? 8.098 -17.263 43.369 1.00 13.04 227 MET A CA 1
ATOM 3508 C C . MET A 1 227 ? 7.850 -18.192 44.561 1.00 17.54 227 MET A C 1
ATOM 3509 O O . MET A 1 227 ? 8.787 -18.780 45.125 1.00 15.82 227 MET A O 1
ATOM 3523 N N . GLN A 1 228 ? 6.573 -18.310 44.928 1.00 19.87 228 GLN A N 1
ATOM 3524 C CA . GLN A 1 228 ? 6.099 -19.237 45.948 1.00 20.75 228 GLN A CA 1
ATOM 3525 C C . GLN A 1 228 ? 4.638 -19.547 45.677 1.00 22.87 228 GLN A C 1
ATOM 3526 O O . GLN A 1 228 ? 3.909 -18.715 45.155 1.00 18.45 228 GLN A O 1
ATOM 3540 N N . LYS A 1 229 ? 4.199 -20.734 46.062 1.00 19.25 229 LYS A N 1
ATOM 3541 C CA . LYS A 1 229 ? 2.772 -21.006 46.114 1.00 20.56 229 LYS A CA 1
ATOM 3542 C C . LYS A 1 229 ? 2.250 -20.218 47.299 1.00 21.73 229 LYS A C 1
ATOM 3543 O O . LYS A 1 229 ? 3.020 -19.881 48.193 1.00 18.64 229 LYS A O 1
ATOM 3562 N N . GLY A 1 230 ? 0.951 -19.936 47.317 1.00 17.39 230 GLY A N 1
ATOM 3563 C CA . GLY A 1 230 ? 0.357 -19.153 48.383 1.00 17.75 230 GLY A CA 1
ATOM 3564 C C . GLY A 1 230 ? 0.314 -17.672 48.064 1.00 20.75 230 GLY A C 1
ATOM 3565 O O . GLY A 1 230 ? 0.462 -17.285 46.909 1.00 21.82 230 GLY A O 1
ATOM 3569 N N . GLY A 1 231 ? 0.126 -16.842 49.089 1.00 13.15 231 GLY A N 1
ATOM 3570 C CA . GLY A 1 231 ? -0.130 -15.427 48.889 1.00 12.50 231 GLY A CA 1
ATOM 3571 C C . GLY A 1 231 ? 0.838 -14.498 49.582 1.00 12.21 231 GLY A C 1
ATOM 3572 O O . GLY A 1 231 ? 0.567 -13.313 49.690 1.00 18.83 231 GLY A O 1
ATOM 3576 N N . ASN A 1 232 ? 1.972 -15.019 50.041 1.00 16.71 232 ASN A N 1
ATOM 3577 C CA . ASN A 1 232 ? 2.961 -14.178 50.700 1.00 15.32 232 ASN A CA 1
ATOM 3578 C C . ASN A 1 232 ? 3.854 -13.467 49.689 1.00 25.22 232 ASN A C 1
ATOM 3579 O O . ASN A 1 232 ? 5.041 -13.796 49.526 1.00 13.15 232 ASN A O 1
ATOM 3590 N N A VAL A 1 233 ? 3.283 -12.482 49.012 0.80 12.18 233 VAL A N 1
ATOM 3591 N N C VAL A 1 233 ? 3.279 -12.483 49.009 0.20 13.13 233 VAL A N 1
ATOM 3592 C CA A VAL A 1 233 ? 4.016 -11.739 48.002 0.60 11.90 233 VAL A CA 1
ATOM 3593 C CA B VAL A 1 233 ? 3.884 -11.550 47.428 0.20 12.31 233 VAL A CA 1
ATOM 3594 C CA C VAL A 1 233 ? 4.003 -11.730 47.996 0.20 12.23 233 VAL A CA 1
ATOM 3595 C C A VAL A 1 233 ? 5.153 -10.963 48.642 0.80 12.45 233 VAL A C 1
ATOM 3596 C C C VAL A 1 233 ? 5.105 -10.876 48.617 0.20 12.47 233 VAL A C 1
ATOM 3597 O O A VAL A 1 233 ? 6.143 -10.676 47.992 0.80 12.68 233 VAL A O 1
ATOM 3598 O O C VAL A 1 233 ? 6.036 -10.463 47.931 0.20 12.37 233 VAL A O 1
ATOM 3617 N N . LYS A 1 234 ? 4.994 -10.615 49.917 1.00 12.43 234 LYS A N 1
ATOM 3618 C CA . LYS A 1 234 ? 6.007 -9.857 50.630 1.00 17.31 234 LYS A CA 1
ATOM 3619 C C . LYS A 1 234 ? 7.253 -10.716 50.787 1.00 13.39 234 LYS A C 1
ATOM 3620 O O . LYS A 1 234 ? 8.362 -10.242 50.617 1.00 15.28 234 LYS A O 1
ATOM 3639 N N . ALA A 1 235 ? 7.053 -11.986 51.117 1.00 14.83 235 ALA A N 1
ATOM 3640 C CA . ALA A 1 235 ? 8.149 -12.930 51.218 1.00 23.71 235 ALA A CA 1
ATOM 3641 C C . ALA A 1 235 ? 8.804 -13.093 49.851 1.00 24.36 235 ALA A C 1
ATOM 3642 O O . ALA A 1 235 ? 10.020 -13.200 49.750 1.00 14.62 235 ALA A O 1
ATOM 3649 N N . VAL A 1 236 ? 7.989 -13.093 48.800 1.00 16.42 236 VAL A N 1
ATOM 3650 C CA . VAL A 1 236 ? 8.482 -13.262 47.438 1.00 13.34 236 VAL A CA 1
ATOM 3651 C C . VAL A 1 236 ? 9.342 -12.085 47.013 1.00 13.58 236 VAL A C 1
ATOM 3652 O O . VAL A 1 236 ? 10.356 -12.251 46.330 1.00 14.22 236 VAL A O 1
ATOM 3665 N N . PHE A 1 237 ? 8.926 -10.894 47.423 1.00 14.06 237 PHE A N 1
ATOM 3666 C CA . PHE A 1 237 ? 9.652 -9.677 47.115 1.00 16.07 237 PHE A CA 1
ATOM 3667 C C . PHE A 1 237 ? 10.935 -9.637 47.946 1.00 14.13 237 PHE A C 1
ATOM 3668 O O . PHE A 1 237 ? 11.968 -9.163 47.481 1.00 15.20 237 PHE A O 1
ATOM 3685 N N . GLU A 1 238 ? 10.858 -10.137 49.177 1.00 15.87 238 GLU A N 1
ATOM 3686 C CA . GLU A 1 238 ? 11.997 -10.090 50.093 1.00 17.53 238 GLU A CA 1
ATOM 3687 C C . GLU A 1 238 ? 13.150 -10.896 49.532 1.00 22.19 238 GLU A C 1
ATOM 3688 O O . GLU A 1 238 ? 14.304 -10.474 49.585 1.00 24.92 238 GLU A O 1
ATOM 3700 N N . ARG A 1 239 ? 12.825 -12.075 49.022 1.00 15.36 239 ARG A N 1
ATOM 3701 C CA A ARG A 1 239 ? 13.826 -12.944 48.426 0.49 17.25 239 ARG A CA 1
ATOM 3702 C CA B ARG A 1 239 ? 13.808 -12.956 48.412 0.51 17.39 239 ARG A CA 1
ATOM 3703 C C . ARG A 1 239 ? 14.277 -12.338 47.105 1.00 17.56 239 ARG A C 1
ATOM 3704 O O . ARG A 1 239 ? 15.450 -12.362 46.776 1.00 16.73 239 ARG A O 1
ATOM 3732 N N . PHE A 1 240 ? 13.330 -11.780 46.369 1.00 17.19 240 PHE A N 1
ATOM 3733 C CA . PHE A 1 240 ? 13.599 -11.113 45.111 1.00 16.84 240 PHE A CA 1
ATOM 3734 C C . PHE A 1 240 ? 14.728 -10.085 45.246 1.00 21.35 240 PHE A C 1
ATOM 3735 O O . PHE A 1 240 ? 15.737 -10.156 44.550 1.00 16.33 240 PHE A O 1
ATOM 3752 N N . GLY A 1 241 ? 14.550 -9.130 46.151 1.00 21.78 241 GLY A N 1
ATOM 3753 C CA . GLY A 1 241 ? 15.522 -8.071 46.345 1.00 27.53 241 GLY A CA 1
ATOM 3754 C C . GLY A 1 241 ? 16.792 -8.572 47.005 1.00 25.96 241 GLY A C 1
ATOM 3755 O O . GLY A 1 241 ? 17.885 -8.111 46.700 1.00 24.56 241 GLY A O 1
ATOM 3759 N N . ARG A 1 242 ? 16.643 -9.514 47.925 1.00 26.72 242 ARG A N 1
ATOM 3760 C CA . ARG A 1 242 ? 17.793 -10.110 48.585 1.00 38.35 242 ARG A CA 1
ATOM 3761 C C . ARG A 1 242 ? 18.673 -10.806 47.551 1.00 31.42 242 ARG A C 1
ATOM 3762 O O . ARG A 1 242 ? 19.895 -10.666 47.559 1.00 21.27 242 ARG A O 1
ATOM 3783 N N . GLY A 1 243 ? 18.039 -11.543 46.648 1.00 17.97 243 GLY A N 1
ATOM 3784 C CA . GLY A 1 243 ? 18.752 -12.259 45.608 1.00 32.66 243 GLY A CA 1
ATOM 3785 C C . GLY A 1 243 ? 19.416 -11.322 44.614 1.00 36.69 243 GLY A C 1
ATOM 3786 O O . GLY A 1 243 ? 20.561 -11.529 44.217 1.00 17.87 243 GLY A O 1
ATOM 3790 N N . LEU A 1 244 ? 18.701 -10.281 44.210 1.00 20.46 244 LEU A N 1
ATOM 3791 C CA . LEU A 1 244 ? 19.222 -9.380 43.201 1.00 25.05 244 LEU A CA 1
ATOM 3792 C C . LEU A 1 244 ? 20.475 -8.698 43.727 1.00 19.54 244 LEU A C 1
ATOM 3793 O O . LEU A 1 244 ? 21.509 -8.690 43.062 1.00 26.39 244 LEU A O 1
ATOM 3809 N N . ASN A 1 245 ? 20.374 -8.149 44.936 1.00 19.06 245 ASN A N 1
ATOM 3810 C CA . ASN A 1 245 ? 21.488 -7.443 45.566 1.00 31.55 245 ASN A CA 1
ATOM 3811 C C . ASN A 1 245 ? 22.672 -8.370 45.809 1.00 31.31 245 ASN A C 1
ATOM 3812 O O . ASN A 1 245 ? 23.828 -7.963 45.696 1.00 26.70 245 ASN A O 1
ATOM 3823 N N . ALA A 1 246 ? 22.373 -9.617 46.148 1.00 30.21 246 ALA A N 1
ATOM 3824 C CA . ALA A 1 246 ? 23.401 -10.589 46.484 1.00 43.69 246 ALA A CA 1
ATOM 3825 C C . ALA A 1 246 ? 24.178 -10.999 45.236 1.00 47.53 246 ALA A C 1
ATOM 3826 O O . ALA A 1 246 ? 25.399 -11.141 45.257 1.00 30.78 246 ALA A O 1
ATOM 3833 N N . ILE A 1 247 ? 23.450 -11.185 44.144 1.00 25.69 247 ILE A N 1
ATOM 3834 C CA . ILE A 1 247 ? 24.044 -11.539 42.870 1.00 20.05 247 ILE A CA 1
ATOM 3835 C C . ILE A 1 247 ? 24.958 -10.420 42.416 1.00 37.00 247 ILE A C 1
ATOM 3836 O O . ILE A 1 247 ? 26.046 -10.662 41.893 1.00 41.53 247 ILE A O 1
ATOM 3852 N N . ALA A 1 248 ? 24.501 -9.190 42.619 1.00 20.27 248 ALA A N 1
ATOM 3853 C CA . ALA A 1 248 ? 25.272 -8.018 42.249 1.00 29.47 248 ALA A CA 1
ATOM 3854 C C . ALA A 1 248 ? 26.559 -7.959 43.067 1.00 36.06 248 ALA A C 1
ATOM 3855 O O . ALA A 1 248 ? 27.618 -7.643 42.537 1.00 31.91 248 ALA A O 1
ATOM 3862 N N . GLU A 1 249 ? 26.463 -8.268 44.357 1.00 29.34 249 GLU A N 1
ATOM 3863 C CA . GLU A 1 249 ? 27.608 -8.125 45.246 1.00 36.20 249 GLU A CA 1
ATOM 3864 C C . GLU A 1 249 ? 28.701 -9.081 44.804 1.00 34.78 249 GLU A C 1
ATOM 3865 O O . GLU A 1 249 ? 29.880 -8.730 44.786 1.00 36.21 249 GLU A O 1
ATOM 3877 N N . GLN A 1 250 ? 28.302 -10.295 44.445 1.00 28.79 250 GLN A N 1
ATOM 3878 C CA . GLN A 1 250 ? 29.236 -11.255 43.879 1.00 42.17 250 GLN A CA 1
ATOM 3879 C C . GLN A 1 250 ? 29.827 -10.705 42.590 1.00 37.79 250 GLN A C 1
ATOM 3880 O O . GLN A 1 250 ? 31.020 -10.848 42.329 1.00 32.95 250 GLN A O 1
ATOM 3894 N N . MET A 1 251 ? 28.981 -10.060 41.796 1.00 22.77 251 MET A N 1
ATOM 3895 C CA . MET A 1 251 ? 29.377 -9.541 40.502 1.00 26.86 251 MET A CA 1
ATOM 3896 C C . MET A 1 251 ? 30.454 -8.474 40.628 1.00 37.70 251 MET A C 1
ATOM 3897 O O . MET A 1 251 ? 31.301 -8.349 39.750 1.00 36.16 251 MET A O 1
ATOM 3911 N N . LYS A 1 252 ? 30.437 -7.710 41.714 1.00 51.10 252 LYS A N 1
ATOM 3912 C CA . LYS A 1 252 ? 31.422 -6.645 41.879 1.00 65.28 252 LYS A CA 1
ATOM 3913 C C . LYS A 1 252 ? 32.813 -7.186 42.201 1.00 65.18 252 LYS A C 1
ATOM 3914 O O . LYS A 1 252 ? 33.810 -6.502 41.985 1.00 50.46 252 LYS A O 1
ATOM 3933 N N . LYS A 1 253 ? 32.882 -8.410 42.713 1.00 83.33 253 LYS A N 1
ATOM 3934 C CA . LYS A 1 253 ? 34.165 -9.088 42.854 1.00 90.44 253 LYS A CA 1
ATOM 3935 C C . LYS A 1 253 ? 34.801 -9.183 41.479 1.00 92.85 253 LYS A C 1
ATOM 3936 O O . LYS A 1 253 ? 36.021 -9.276 41.341 1.00 98.19 253 LYS A O 1
ATOM 3955 N N . ASN A 1 254 ? 33.947 -9.156 40.463 1.00 82.71 254 ASN A N 1
ATOM 3956 C CA . ASN A 1 254 ? 34.361 -9.355 39.084 1.00 71.76 254 ASN A CA 1
ATOM 3957 C C . ASN A 1 254 ? 34.220 -8.074 38.262 1.00 65.58 254 ASN A C 1
ATOM 3958 O O . ASN A 1 254 ? 34.091 -8.120 37.039 1.00 80.27 254 ASN A O 1
ATOM 3969 N N . GLY A 1 255 ? 34.241 -6.932 38.943 1.00 41.37 255 GLY A N 1
ATOM 3970 C CA . GLY A 1 255 ? 34.204 -5.637 38.286 1.00 34.87 255 GLY A CA 1
ATOM 3971 C C . GLY A 1 255 ? 32.987 -5.443 37.402 1.00 40.81 255 GLY A C 1
ATOM 3972 O O . GLY A 1 255 ? 33.014 -4.677 36.437 1.00 31.51 255 GLY A O 1
ATOM 3976 N N . ARG A 1 256 ? 31.906 -6.127 37.745 1.00 26.82 256 ARG A N 1
ATOM 3977 C CA . ARG A 1 256 ? 30.702 -6.096 36.927 1.00 33.05 256 ARG A CA 1
ATOM 3978 C C . ARG A 1 256 ? 29.531 -5.484 37.691 1.00 21.69 256 ARG A C 1
ATOM 3979 O O . ARG A 1 256 ? 29.520 -5.459 38.921 1.00 29.49 256 ARG A O 1
ATOM 4000 N N . GLU A 1 257 ? 28.543 -4.991 36.953 1.00 24.85 257 GLU A N 1
ATOM 4001 C CA . GLU A 1 257 ? 27.405 -4.314 37.562 1.00 20.32 257 GLU A CA 1
ATOM 4002 C C . GLU A 1 257 ? 26.208 -4.338 36.621 1.00 24.21 257 GLU A C 1
ATOM 4003 O O . GLU A 1 257 ? 26.366 -4.348 35.398 1.00 20.01 257 GLU A O 1
ATOM 4015 N N . TYR A 1 258 ? 25.007 -4.361 37.188 1.00 25.24 258 TYR A N 1
ATOM 4016 C CA . TYR A 1 258 ? 23.802 -4.266 36.377 1.00 24.92 258 TYR A CA 1
ATOM 4017 C C . TYR A 1 258 ? 23.825 -2.966 35.579 1.00 17.34 258 TYR A C 1
ATOM 4018 O O . TYR A 1 258 ? 24.282 -1.939 36.070 1.00 22.28 258 TYR A O 1
ATOM 4036 N N . MET A 1 259 ? 23.325 -3.006 34.348 1.00 20.86 259 MET A N 1
ATOM 4037 C CA . MET A 1 259 ? 23.107 -1.788 33.586 1.00 19.47 259 MET A CA 1
ATOM 4038 C C . MET A 1 259 ? 21.979 -1.006 34.226 1.00 17.61 259 MET A C 1
ATOM 4039 O O . MET A 1 259 ? 20.865 -1.512 34.370 1.00 17.10 259 MET A O 1
ATOM 4053 N N . TRP A 1 260 ? 22.259 0.238 34.585 1.00 27.60 260 TRP A N 1
ATOM 4054 C CA . TRP A 1 260 ? 21.281 1.075 35.262 1.00 23.22 260 TRP A CA 1
ATOM 4055 C C . TRP A 1 260 ? 21.679 2.529 35.133 1.00 37.46 260 TRP A C 1
ATOM 4056 O O . TRP A 1 260 ? 22.833 2.888 35.372 1.00 24.21 260 TRP A O 1
ATOM 4077 N N . ASN A 1 261 ? 20.736 3.377 34.751 1.00 22.54 261 ASN A N 1
ATOM 4078 C CA . ASN A 1 261 ? 20.993 4.803 34.825 1.00 31.38 261 ASN A CA 1
ATOM 4079 C C . ASN A 1 261 ? 19.837 5.520 35.502 1.00 31.77 261 ASN A C 1
ATOM 4080 O O . ASN A 1 261 ? 18.735 4.974 35.627 1.00 22.91 261 ASN A O 1
ATOM 4091 N N . GLN A 1 262 ? 20.117 6.738 35.951 1.00 20.84 262 GLN A N 1
ATOM 4092 C CA . GLN A 1 262 ? 19.210 7.503 36.789 1.00 20.90 262 GLN A CA 1
ATOM 4093 C C . GLN A 1 262 ? 17.915 7.818 36.057 1.00 25.13 262 GLN A C 1
ATOM 4094 O O . GLN A 1 262 ? 16.858 7.901 36.676 1.00 25.39 262 GLN A O 1
ATOM 4108 N N . ARG A 1 263 ? 17.995 7.987 34.739 1.00 21.90 263 ARG A N 1
ATOM 4109 C CA . ARG A 1 263 ? 16.821 8.365 33.952 1.00 25.10 263 ARG A CA 1
ATOM 4110 C C . ARG A 1 263 ? 15.864 7.203 33.683 1.00 22.22 263 ARG A C 1
ATOM 4111 O O . ARG A 1 263 ? 14.651 7.351 33.802 1.00 24.47 263 ARG A O 1
ATOM 4132 N N . LEU A 1 264 ? 16.414 6.054 33.319 1.00 34.20 264 LEU A N 1
ATOM 4133 C CA . LEU A 1 264 ? 15.616 4.951 32.807 1.00 37.48 264 LEU A CA 1
ATOM 4134 C C . LEU A 1 264 ? 15.601 3.754 33.743 1.00 30.90 264 LEU A C 1
ATOM 4135 O O . LEU A 1 264 ? 14.991 2.733 33.437 1.00 17.83 264 LEU A O 1
ATOM 4151 N N . GLY A 1 265 ? 16.266 3.882 34.884 1.00 33.82 265 GLY A N 1
ATOM 4152 C CA . GLY A 1 265 ? 16.384 2.772 35.805 1.00 34.21 265 GLY A CA 1
ATOM 4153 C C . GLY A 1 265 ? 17.148 1.647 35.147 1.00 31.78 265 GLY A C 1
ATOM 4154 O O . GLY A 1 265 ? 18.162 1.875 34.488 1.00 20.98 265 GLY A O 1
ATOM 4158 N N . TYR A 1 266 ? 16.659 0.427 35.310 1.00 14.43 266 TYR A N 1
ATOM 4159 C CA . TYR A 1 266 ? 17.365 -0.722 34.774 1.00 26.53 266 TYR A CA 1
ATOM 4160 C C . TYR A 1 266 ? 17.176 -0.821 33.276 1.00 25.75 266 TYR A C 1
ATOM 4161 O O . TYR A 1 266 ? 16.055 -0.764 32.761 1.00 21.05 266 TYR A O 1
ATOM 4179 N N . LEU A 1 267 ? 18.297 -0.953 32.584 1.00 18.30 267 LEU A N 1
ATOM 4180 C CA . LEU A 1 267 ? 18.297 -0.972 31.139 1.00 17.07 267 LEU A CA 1
ATOM 4181 C C . LEU A 1 267 ? 18.141 -2.391 30.634 1.00 13.36 267 LEU A C 1
ATOM 4182 O O . LEU A 1 267 ? 18.758 -3.322 31.143 1.00 35.56 267 LEU A O 1
ATOM 4198 N N . CYS A 1 268 ? 17.293 -2.539 29.626 1.00 23.55 268 CYS A N 1
ATOM 4199 C CA . CYS A 1 268 ? 17.077 -3.811 28.963 1.00 22.85 268 CYS A CA 1
ATOM 4200 C C . CYS A 1 268 ? 16.988 -3.515 27.472 1.00 20.92 268 CYS A C 1
ATOM 4201 O O . CYS A 1 268 ? 16.927 -2.360 27.082 1.00 24.15 268 CYS A O 1
ATOM 4209 N N . ALA A 1 269 ? 16.987 -4.543 26.634 1.00 16.10 269 ALA A N 1
ATOM 4210 C CA . ALA A 1 269 ? 17.027 -4.322 25.198 1.00 15.75 269 ALA A CA 1
ATOM 4211 C C . ALA A 1 269 ? 15.694 -3.769 24.720 1.00 16.70 269 ALA A C 1
ATOM 4212 O O . ALA A 1 269 ? 15.652 -2.892 23.870 1.00 16.52 269 ALA A O 1
ATOM 4219 N N . CYS A 1 270 ? 14.602 -4.272 25.274 1.00 10.81 270 CYS A N 1
ATOM 4220 C CA . CYS A 1 270 ? 13.285 -3.803 24.862 1.00 10.54 270 CYS A CA 1
ATOM 4221 C C . CYS A 1 270 ? 12.819 -2.690 25.782 1.00 15.27 270 CYS A C 1
ATOM 4222 O O . CYS A 1 270 ? 12.759 -2.870 26.997 1.00 15.73 270 CYS A O 1
ATOM 4230 N N . PRO A 1 271 ? 12.478 -1.534 25.196 1.00 13.04 271 PRO A N 1
ATOM 4231 C CA . PRO A 1 271 ? 12.056 -0.341 25.936 1.00 25.49 271 PRO A CA 1
ATOM 4232 C C . PRO A 1 271 ? 10.828 -0.598 26.800 1.00 19.72 271 PRO A C 1
ATOM 4233 O O . PRO A 1 271 ? 10.594 0.133 27.757 1.00 19.70 271 PRO A O 1
ATOM 4244 N N . SER A 1 272 ? 10.061 -1.630 26.465 1.00 13.46 272 SER A N 1
ATOM 4245 C CA . SER A 1 272 ? 8.857 -1.953 27.210 1.00 14.75 272 SER A CA 1
ATOM 4246 C C . SER A 1 272 ? 9.205 -2.324 28.642 1.00 17.64 272 SER A C 1
ATOM 4247 O O . SER A 1 272 ? 8.390 -2.170 29.540 1.00 10.95 272 SER A O 1
ATOM 4255 N N . ASN A 1 273 ? 10.427 -2.807 28.846 1.00 11.03 273 ASN A N 1
ATOM 4256 C CA . ASN A 1 273 ? 10.820 -3.382 30.121 1.00 15.60 273 ASN A CA 1
ATOM 4257 C C . ASN A 1 273 ? 11.721 -2.479 30.944 1.00 17.38 273 ASN A C 1
ATOM 4258 O O . ASN A 1 273 ? 12.386 -2.945 31.859 1.00 18.26 273 ASN A O 1
ATOM 4269 N N . LEU A 1 274 ? 11.740 -1.193 30.629 1.00 24.34 274 LEU A N 1
ATOM 4270 C CA . LEU A 1 274 ? 12.636 -0.269 31.315 1.00 16.19 274 LEU A CA 1
ATOM 4271 C C . LEU A 1 274 ? 12.147 0.074 32.716 1.00 17.50 274 LEU A C 1
ATOM 4272 O O . LEU A 1 274 ? 11.040 -0.297 33.111 1.00 18.38 274 LEU A O 1
ATOM 4288 N N . GLY A 1 275 ? 12.992 0.782 33.456 1.00 15.41 275 GLY A N 1
ATOM 4289 C CA . GLY A 1 275 ? 12.648 1.268 34.780 1.00 16.01 275 GLY A CA 1
ATOM 4290 C C . GLY A 1 275 ? 12.832 0.178 35.815 1.00 26.48 275 GLY A C 1
ATOM 4291 O O . GLY A 1 275 ? 13.912 0.032 36.380 1.00 16.62 275 GLY A O 1
ATOM 4295 N N . THR A 1 276 ? 11.769 -0.580 36.065 1.00 13.04 276 THR A N 1
ATOM 4296 C CA . THR A 1 276 ? 11.843 -1.753 36.943 1.00 12.45 276 THR A CA 1
ATOM 4297 C C . THR A 1 276 ? 11.874 -3.051 36.169 1.00 21.08 276 THR A C 1
ATOM 4298 O O . THR A 1 276 ? 12.272 -4.087 36.709 1.00 14.31 276 THR A O 1
ATOM 4309 N N . GLY A 1 277 ? 11.413 -3.012 34.920 1.00 20.74 277 GLY A N 1
ATOM 4310 C CA . GLY A 1 277 ? 11.166 -4.238 34.185 1.00 22.24 277 GLY A CA 1
ATOM 4311 C C . GLY A 1 277 ? 10.494 -5.241 35.104 1.00 17.22 277 GLY A C 1
ATOM 4312 O O . GLY A 1 277 ? 10.672 -6.444 34.968 1.00 15.66 277 GLY A O 1
ATOM 4316 N N . LEU A 1 278 ? 9.704 -4.743 36.048 1.00 11.23 278 LEU A N 1
ATOM 4317 C CA . LEU A 1 278 ? 9.160 -5.600 37.093 1.00 11.35 278 LEU A CA 1
ATOM 4318 C C . LEU A 1 278 ? 7.789 -6.157 36.745 1.00 10.99 278 LEU A C 1
ATOM 4319 O O . LEU A 1 278 ? 6.849 -5.409 36.477 1.00 10.71 278 LEU A O 1
ATOM 4335 N N . ARG A 1 279 ? 7.676 -7.479 36.796 1.00 13.50 279 ARG A N 1
ATOM 4336 C CA . ARG A 1 279 ? 6.395 -8.139 36.628 1.00 18.85 279 ARG A CA 1
ATOM 4337 C C . ARG A 1 279 ? 6.072 -8.880 37.908 1.00 14.32 279 ARG A C 1
ATOM 4338 O O . ARG A 1 279 ? 6.577 -9.974 38.148 1.00 11.07 279 ARG A O 1
ATOM 4359 N N . ALA A 1 280 ? 5.258 -8.240 38.737 1.00 11.10 280 ALA A N 1
ATOM 4360 C CA . ALA A 1 280 ? 4.733 -8.833 39.953 1.00 10.90 280 ALA A CA 1
ATOM 4361 C C . ALA A 1 280 ? 3.360 -9.387 39.625 1.00 11.17 280 ALA A C 1
ATOM 4362 O O . ALA A 1 280 ? 2.497 -8.684 39.084 1.00 11.28 280 ALA A O 1
ATOM 4369 N N A SER A 1 281 ? 3.158 -10.655 39.946 0.80 10.82 281 SER A N 1
ATOM 4370 N N B SER A 1 281 ? 3.155 -10.659 39.937 0.20 10.96 281 SER A N 1
ATOM 4371 C CA A SER A 1 281 ? 1.919 -11.329 39.601 0.80 12.66 281 SER A CA 1
ATOM 4372 C CA B SER A 1 281 ? 1.911 -11.322 39.582 0.20 11.98 281 SER A CA 1
ATOM 4373 C C A SER A 1 281 ? 1.464 -12.225 40.735 0.80 12.92 281 SER A C 1
ATOM 4374 C C B SER A 1 281 ? 1.477 -12.307 40.653 0.20 11.87 281 SER A C 1
ATOM 4375 O O A SER A 1 281 ? 2.261 -12.625 41.588 0.80 10.61 281 SER A O 1
ATOM 4376 O O B SER A 1 281 ? 2.306 -12.854 41.382 0.20 11.01 281 SER A O 1
ATOM 4386 N N . VAL A 1 282 ? 0.170 -12.516 40.750 1.00 11.11 282 VAL A N 1
ATOM 4387 C CA . VAL A 1 282 ? -0.365 -13.589 41.555 1.00 10.85 282 VAL A CA 1
ATOM 4388 C C . VAL A 1 282 ? -1.228 -14.420 40.630 1.00 19.85 282 VAL A C 1
ATOM 4389 O O . VAL A 1 282 ? -1.668 -13.948 39.580 1.00 13.34 282 VAL A O 1
ATOM 4402 N N . HIS A 1 283 ? -1.474 -15.659 41.015 1.00 11.02 283 HIS A N 1
ATOM 4403 C CA . HIS A 1 283 ? -2.578 -16.402 40.445 1.00 10.99 283 HIS A CA 1
ATOM 4404 C C . HIS A 1 283 ? -3.691 -16.259 41.449 1.00 10.79 283 HIS A C 1
ATOM 4405 O O . HIS A 1 283 ? -3.504 -16.577 42.611 1.00 10.93 283 HIS A O 1
ATOM 4418 N N . VAL A 1 284 ? -4.841 -15.755 41.025 1.00 11.22 284 VAL A N 1
ATOM 4419 C CA . VAL A 1 284 ? -5.928 -15.531 41.968 1.00 10.86 284 VAL A CA 1
ATOM 4420 C C . VAL A 1 284 ? -7.264 -16.008 41.418 1.00 11.89 284 VAL A C 1
ATOM 4421 O O . VAL A 1 284 ? -7.633 -15.716 40.278 1.00 11.78 284 VAL A O 1
ATOM 4434 N N . GLN A 1 285 ? -7.982 -16.754 42.250 1.00 10.76 285 GLN A N 1
ATOM 4435 C CA . GLN A 1 285 ? -9.263 -17.319 41.869 1.00 11.36 285 GLN A CA 1
ATOM 4436 C C . GLN A 1 285 ? -10.392 -16.310 42.062 1.00 13.78 285 GLN A C 1
ATOM 4437 O O . GLN A 1 285 ? -10.564 -15.753 43.146 1.00 21.07 285 GLN A O 1
ATOM 4451 N N . LEU A 1 286 ? -11.169 -16.100 41.003 1.00 15.10 286 LEU A N 1
ATOM 4452 C CA . LEU A 1 286 ? -12.231 -15.113 40.994 1.00 16.16 286 LEU A CA 1
ATOM 4453 C C . LEU A 1 286 ? -13.477 -15.688 40.336 1.00 11.48 286 LEU A C 1
ATOM 4454 O O . LEU A 1 286 ? -13.855 -15.282 39.244 1.00 12.70 286 LEU A O 1
ATOM 4470 N N . HIS A 1 287 ? -14.116 -16.633 41.004 1.00 14.46 287 HIS A N 1
ATOM 4471 C CA . HIS A 1 287 ? -15.283 -17.290 40.432 1.00 19.95 287 HIS A CA 1
ATOM 4472 C C . HIS A 1 287 ? -16.340 -16.277 40.014 1.00 12.01 287 HIS A C 1
ATOM 4473 O O . HIS A 1 287 ? -16.765 -16.245 38.868 1.00 19.49 287 HIS A O 1
ATOM 4486 N N . GLN A 1 288 ? -16.737 -15.429 40.947 1.00 14.09 288 GLN A N 1
ATOM 4487 C CA . GLN A 1 288 ? -17.879 -14.549 40.751 1.00 29.22 288 GLN A CA 1
ATOM 4488 C C . GLN A 1 288 ? -17.505 -13.306 39.972 1.00 19.36 288 GLN A C 1
ATOM 4489 O O . GLN A 1 288 ? -18.251 -12.854 39.108 1.00 12.16 288 GLN A O 1
ATOM 4503 N N . LEU A 1 289 ? -16.334 -12.764 40.269 1.00 11.52 289 LEU A N 1
ATOM 4504 C CA . LEU A 1 289 ? -15.970 -11.439 39.775 1.00 12.07 289 LEU A CA 1
ATOM 4505 C C . LEU A 1 289 ? -15.699 -11.476 38.276 1.00 11.84 289 LEU A C 1
ATOM 4506 O O . LEU A 1 289 ? -15.946 -10.505 37.562 1.00 12.64 289 LEU A O 1
ATOM 4522 N N . SER A 1 290 ? -15.198 -12.611 37.807 1.00 21.38 290 SER A N 1
ATOM 4523 C CA . SER A 1 290 ? -14.894 -12.790 36.398 1.00 24.34 290 SER A CA 1
ATOM 4524 C C . SER A 1 290 ? -16.167 -12.903 35.562 1.00 26.05 290 SER A C 1
ATOM 4525 O O . SER A 1 290 ? -16.128 -12.773 34.340 1.00 26.70 290 SER A O 1
ATOM 4533 N N . LYS A 1 291 ? -17.288 -13.165 36.222 1.00 21.64 291 LYS A N 1
ATOM 4534 C CA . LYS A 1 291 ? -18.576 -13.181 35.543 1.00 14.41 291 LYS A CA 1
ATOM 4535 C C . LYS A 1 291 ? -19.234 -11.811 35.636 1.00 20.63 291 LYS A C 1
ATOM 4536 O O . LYS A 1 291 ? -20.277 -11.570 35.026 1.00 15.96 291 LYS A O 1
ATOM 4555 N N . HIS A 1 292 ? -18.623 -10.915 36.406 1.00 20.76 292 HIS A N 1
ATOM 4556 C CA . HIS A 1 292 ? -19.175 -9.579 36.589 1.00 17.75 292 HIS A CA 1
ATOM 4557 C C . HIS A 1 292 ? -18.953 -8.734 35.334 1.00 20.14 292 HIS A C 1
ATOM 4558 O O . HIS A 1 292 ? -17.850 -8.713 34.783 1.00 15.90 292 HIS A O 1
ATOM 4571 N N . PRO A 1 293 ? -20.006 -8.032 34.885 1.00 19.44 293 PRO A N 1
ATOM 4572 C CA . PRO A 1 293 ? -19.973 -7.178 33.690 1.00 18.96 293 PRO A CA 1
ATOM 4573 C C . PRO A 1 293 ? -18.853 -6.137 33.699 1.00 21.86 293 PRO A C 1
ATOM 4574 O O . PRO A 1 293 ? -18.410 -5.738 32.627 1.00 18.65 293 PRO A O 1
ATOM 4585 N N . LYS A 1 294 ? -18.399 -5.716 34.878 1.00 15.24 294 LYS A N 1
ATOM 4586 C CA . LYS A 1 294 ? -17.387 -4.671 34.976 1.00 13.00 294 LYS A CA 1
ATOM 4587 C C . LYS A 1 294 ? -16.016 -5.253 35.315 1.00 14.98 294 LYS A C 1
ATOM 4588 O O . LYS A 1 294 ? -15.113 -4.543 35.747 1.00 17.21 294 LYS A O 1
ATOM 4607 N N . PHE A 1 295 ? -15.864 -6.548 35.094 1.00 19.43 295 PHE A N 1
ATOM 4608 C CA . PHE A 1 295 ? -14.645 -7.255 35.466 1.00 25.27 295 PHE A CA 1
ATOM 4609 C C . PHE A 1 295 ? -13.439 -6.637 34.770 1.00 13.09 295 PHE A C 1
ATOM 4610 O O . PHE A 1 295 ? -12.448 -6.293 35.410 1.00 17.91 295 PHE A O 1
ATOM 4627 N N . GLU A 1 296 ? -13.543 -6.487 33.453 1.00 14.68 296 GLU A N 1
ATOM 4628 C CA . GLU A 1 296 ? -12.459 -5.952 32.638 1.00 22.22 296 GLU A CA 1
ATOM 4629 C C . GLU A 1 296 ? -12.164 -4.515 33.020 1.00 16.53 296 GLU A C 1
ATOM 4630 O O . GLU A 1 296 ? -11.010 -4.091 33.105 1.00 12.36 296 GLU A O 1
ATOM 4642 N N . ASP A 1 297 ? -13.234 -3.765 33.225 1.00 13.05 297 ASP A N 1
ATOM 4643 C CA . ASP A 1 297 ? -13.134 -2.382 33.649 1.00 12.53 297 ASP A CA 1
ATOM 4644 C C . ASP A 1 297 ? -12.281 -2.316 34.912 1.00 13.39 297 ASP A C 1
ATOM 4645 O O . ASP A 1 297 ? -11.401 -1.474 35.034 1.00 12.88 297 ASP A O 1
ATOM 4654 N N . ILE A 1 298 ? -12.559 -3.222 35.844 1.00 13.59 298 ILE A N 1
ATOM 4655 C CA . ILE A 1 298 ? -11.968 -3.193 37.174 1.00 14.98 298 ILE A CA 1
ATOM 4656 C C . ILE A 1 298 ? -10.467 -3.432 37.111 1.00 13.66 298 ILE A C 1
ATOM 4657 O O . ILE A 1 298 ? -9.678 -2.726 37.738 1.00 11.75 298 ILE A O 1
ATOM 4673 N N . VAL A 1 299 ? -10.082 -4.439 36.346 1.00 11.86 299 VAL A N 1
ATOM 4674 C CA . VAL A 1 299 ? -8.681 -4.781 36.203 1.00 11.29 299 VAL A CA 1
ATOM 4675 C C . VAL A 1 299 ? -7.887 -3.639 35.568 1.00 13.78 299 VAL A C 1
ATOM 4676 O O . VAL A 1 299 ? -6.793 -3.314 36.025 1.00 14.08 299 VAL A O 1
ATOM 4689 N N . VAL A 1 300 ? -8.435 -3.036 34.516 1.00 13.66 300 VAL A N 1
ATOM 4690 C CA . VAL A 1 300 ? -7.775 -1.903 33.873 1.00 13.69 300 VAL A CA 1
ATOM 4691 C C . VAL A 1 300 ? -7.684 -0.752 34.863 1.00 18.86 300 VAL A C 1
ATOM 4692 O O . VAL A 1 300 ? -6.628 -0.159 35.051 1.00 11.83 300 VAL A O 1
ATOM 4705 N N . ALA A 1 301 ? -8.802 -0.451 35.505 1.00 11.74 301 ALA A N 1
ATOM 4706 C CA . ALA A 1 301 ? -8.853 0.632 36.470 1.00 14.20 301 ALA A CA 1
ATOM 4707 C C . ALA A 1 301 ? -7.809 0.428 37.568 1.00 14.44 301 ALA A C 1
ATOM 4708 O O . ALA A 1 301 ? -7.306 1.391 38.133 1.00 12.43 301 ALA A O 1
ATOM 4715 N N . LEU A 1 302 ? -7.475 -0.823 37.861 1.00 12.57 302 LEU A N 1
ATOM 4716 C CA . LEU A 1 302 ? -6.519 -1.113 38.925 1.00 10.90 302 LEU A CA 1
ATOM 4717 C C . LEU A 1 302 ? -5.073 -1.076 38.441 1.00 12.06 302 LEU A C 1
ATOM 4718 O O . LEU A 1 302 ? -4.152 -1.352 39.209 1.00 11.95 302 LEU A O 1
ATOM 4734 N N . GLN A 1 303 ? -4.886 -0.709 37.177 1.00 11.45 303 GLN A N 1
ATOM 4735 C CA . GLN A 1 303 ? -3.570 -0.705 36.549 1.00 15.92 303 GLN A CA 1
ATOM 4736 C C . GLN A 1 303 ? -2.985 -2.108 36.487 1.00 23.09 303 GLN A C 1
ATOM 4737 O O . GLN A 1 303 ? -1.772 -2.300 36.603 1.00 10.89 303 GLN A O 1
ATOM 4751 N N . LEU A 1 304 ? -3.856 -3.087 36.305 1.00 10.97 304 LEU A N 1
ATOM 4752 C CA . LEU A 1 304 ? -3.429 -4.466 36.260 1.00 12.52 304 LEU A CA 1
ATOM 4753 C C . LEU A 1 304 ? -3.648 -5.083 34.887 1.00 11.19 304 LEU A C 1
ATOM 4754 O O . LEU A 1 304 ? -4.491 -4.641 34.114 1.00 11.53 304 LEU A O 1
ATOM 4770 N N . GLN A 1 305 ? -2.879 -6.118 34.602 1.00 11.79 305 GLN A N 1
ATOM 4771 C CA . GLN A 1 305 ? -3.104 -6.947 33.433 1.00 16.97 305 GLN A CA 1
ATOM 4772 C C . GLN A 1 305 ? -3.499 -8.353 33.856 1.00 22.70 305 GLN A C 1
ATOM 4773 O O . GLN A 1 305 ? -3.156 -8.824 34.946 1.00 11.33 305 GLN A O 1
ATOM 4787 N N . LYS A 1 306 ? -4.209 -9.023 32.961 1.00 11.94 306 LYS A N 1
ATOM 4788 C CA . LYS A 1 306 ? -4.874 -10.262 33.276 1.00 12.60 306 LYS A CA 1
ATOM 4789 C C . LYS A 1 306 ? -4.720 -11.237 32.122 1.00 11.99 306 LYS A C 1
ATOM 4790 O O . LYS A 1 306 ? -4.815 -10.856 30.948 1.00 13.35 306 LYS A O 1
ATOM 4809 N N . ARG A 1 307 ? -4.481 -12.492 32.467 1.00 12.19 307 ARG A N 1
ATOM 4810 C CA . ARG A 1 307 ? -4.437 -13.571 31.499 1.00 12.28 307 ARG A CA 1
ATOM 4811 C C . ARG A 1 307 ? -4.712 -14.862 32.242 1.00 12.83 307 ARG A C 1
ATOM 4812 O O . ARG A 1 307 ? -4.895 -14.853 33.465 1.00 12.21 307 ARG A O 1
ATOM 4833 N N . GLY A 1 308 ? -4.773 -15.967 31.509 1.00 20.66 308 GLY A N 1
ATOM 4834 C CA . GLY A 1 308 ? -4.989 -17.259 32.119 1.00 21.19 308 GLY A CA 1
ATOM 4835 C C . GLY A 1 308 ? -3.726 -17.684 32.836 1.00 25.23 308 GLY A C 1
ATOM 4836 O O . GLY A 1 308 ? -2.721 -16.961 32.834 1.00 20.71 308 GLY A O 1
ATOM 4840 N N . THR A 1 309 ? -3.765 -18.866 33.431 1.00 20.85 309 THR A N 1
ATOM 4841 C CA . THR A 1 309 ? -2.662 -19.326 34.268 1.00 23.90 309 THR A CA 1
ATOM 4842 C C . THR A 1 309 ? -1.464 -19.837 33.480 1.00 23.49 309 THR A C 1
ATOM 4843 O O . THR A 1 309 ? -0.379 -19.993 34.040 1.00 33.04 309 THR A O 1
ATOM 4854 N N . GLY A 1 310 ? -1.650 -20.083 32.187 1.00 36.93 310 GLY A N 1
ATOM 4855 C CA . GLY A 1 310 ? -0.620 -20.722 31.383 1.00 38.91 310 GLY A CA 1
ATOM 4856 C C . GLY A 1 310 ? 0.151 -19.814 30.442 1.00 30.26 310 GLY A C 1
ATOM 4857 O O . GLY A 1 310 ? 0.893 -20.291 29.583 1.00 30.77 310 GLY A O 1
ATOM 4861 N N . GLY A 1 311 ? -0.005 -18.507 30.604 1.00 28.16 311 GLY A N 1
ATOM 4862 C CA . GLY A 1 311 ? 0.621 -17.551 29.708 1.00 20.27 311 GLY A CA 1
ATOM 4863 C C . GLY A 1 311 ? -0.458 -16.858 28.907 1.00 19.80 311 GLY A C 1
ATOM 4864 O O . GLY A 1 311 ? -1.635 -17.010 29.217 1.00 20.07 311 GLY A O 1
ATOM 4868 N N . GLU A 1 312 ? -0.070 -16.093 27.890 1.00 19.72 312 GLU A N 1
ATOM 4869 C CA . GLU A 1 312 ? -1.046 -15.423 27.034 1.00 27.97 312 GLU A CA 1
ATOM 4870 C C . GLU A 1 312 ? -1.935 -16.443 26.334 1.00 19.91 312 GLU A C 1
ATOM 4871 O O . GLU A 1 312 ? -1.499 -17.550 26.012 1.00 19.93 312 GLU A O 1
ATOM 4883 N N . HIS A 1 313 ? -3.186 -16.059 26.107 1.00 20.12 313 HIS A N 1
ATOM 4884 C CA . HIS A 1 313 ? -4.108 -16.859 25.309 1.00 20.35 313 HIS A CA 1
ATOM 4885 C C . HIS A 1 313 ? -4.302 -18.246 25.892 1.00 20.56 313 HIS A C 1
ATOM 4886 O O . HIS A 1 313 ? -4.366 -19.229 25.162 1.00 20.73 313 HIS A O 1
ATOM 4899 N N . THR A 1 314 ? -4.386 -18.318 27.214 1.00 26.34 314 THR A N 1
ATOM 4900 C CA . THR A 1 314 ? -4.688 -19.569 27.895 1.00 21.30 314 THR A CA 1
ATOM 4901 C C . THR A 1 314 ? -5.880 -19.375 28.810 1.00 21.12 314 THR A C 1
ATOM 4902 O O . THR A 1 314 ? -6.205 -18.252 29.213 1.00 21.09 314 THR A O 1
ATOM 4913 N N . ALA A 1 315 ? -6.522 -20.481 29.154 1.00 21.38 315 ALA A N 1
ATOM 4914 C CA . ALA A 1 315 ? -7.705 -20.434 29.991 1.00 21.70 315 ALA A CA 1
ATOM 4915 C C . ALA A 1 315 ? -7.368 -19.990 31.413 1.00 21.79 315 ALA A C 1
ATOM 4916 O O . ALA A 1 315 ? -6.259 -20.202 31.912 1.00 21.42 315 ALA A O 1
ATOM 4923 N N . ALA A 1 316 ? -8.336 -19.348 32.046 1.00 21.75 316 ALA A N 1
ATOM 4924 C CA . ALA A 1 316 ? -8.294 -19.133 33.477 1.00 21.86 316 ALA A CA 1
ATOM 4925 C C . ALA A 1 316 ? -8.877 -20.386 34.113 1.00 22.20 316 ALA A C 1
ATOM 4926 O O . ALA A 1 316 ? -10.053 -20.439 34.458 1.00 22.96 316 ALA A O 1
ATOM 4933 N N . VAL A 1 317 ? -8.048 -21.412 34.212 1.00 22.00 317 VAL A N 1
ATOM 4934 C CA . VAL A 1 317 ? -8.465 -22.688 34.767 1.00 22.26 317 VAL A CA 1
ATOM 4935 C C . VAL A 1 317 ? -9.049 -22.532 36.165 1.00 22.47 317 VAL A C 1
ATOM 4936 O O . VAL A 1 317 ? -8.368 -22.094 37.088 1.00 22.27 317 VAL A O 1
ATOM 4949 N N . ASP A 1 318 ? -10.318 -22.897 36.313 1.00 22.70 318 ASP A N 1
ATOM 4950 C CA . ASP A 1 318 ? -10.983 -22.807 37.605 1.00 23.19 318 ASP A CA 1
ATOM 4951 C C . ASP A 1 318 ? -11.080 -21.350 38.044 1.00 22.76 318 ASP A C 1
ATOM 4952 O O . ASP A 1 318 ? -11.033 -21.042 39.231 1.00 22.84 318 ASP A O 1
ATOM 4961 N N . ASP A 1 319 ? -11.206 -20.464 37.064 1.00 11.77 319 ASP A N 1
ATOM 4962 C CA . ASP A 1 319 ? -11.359 -19.043 37.297 1.00 11.62 319 ASP A CA 1
ATOM 4963 C C . ASP A 1 319 ? -10.164 -18.462 38.031 1.00 11.48 319 ASP A C 1
ATOM 4964 O O . ASP A 1 319 ? -10.300 -17.476 38.756 1.00 11.93 319 ASP A O 1
ATOM 4973 N N . VAL A 1 320 ? -9.002 -19.073 37.841 1.00 11.32 320 VAL A N 1
ATOM 4974 C CA . VAL A 1 320 ? -7.756 -18.527 38.364 1.00 11.20 320 VAL A CA 1
ATOM 4975 C C . VAL A 1 320 ? -7.074 -17.696 37.276 1.00 11.22 320 VAL A C 1
ATOM 4976 O O . VAL A 1 320 ? -6.719 -18.206 36.213 1.00 11.38 320 VAL A O 1
ATOM 4989 N N . TYR A 1 321 ? -6.918 -16.411 37.541 1.00 11.80 321 TYR A N 1
ATOM 4990 C CA . TYR A 1 321 ? -6.286 -15.513 36.595 1.00 11.44 321 TYR A CA 1
ATOM 4991 C C . TYR A 1 321 ? -4.904 -15.103 37.062 1.00 12.28 321 TYR A C 1
ATOM 4992 O O . TYR A 1 321 ? -4.664 -14.905 38.248 1.00 11.77 321 TYR A O 1
ATOM 5010 N N . ASP A 1 322 ? -3.997 -14.984 36.109 1.00 12.69 322 ASP A N 1
ATOM 5011 C CA . ASP A 1 322 ? -2.728 -14.361 36.369 1.00 11.22 322 ASP A CA 1
ATOM 5012 C C . ASP A 1 322 ? -2.930 -12.856 36.298 1.00 11.28 322 ASP A C 1
ATOM 5013 O O . ASP A 1 322 ? -3.303 -12.308 35.261 1.00 11.59 322 ASP A O 1
ATOM 5022 N N . ILE A 1 323 ? -2.694 -12.204 37.423 1.00 11.28 323 ILE A N 1
ATOM 5023 C CA . ILE A 1 323 ? -2.920 -10.780 37.564 1.00 11.58 323 ILE A CA 1
ATOM 5024 C C . ILE A 1 323 ? -1.582 -10.159 37.910 1.00 11.72 323 ILE A C 1
ATOM 5025 O O . ILE A 1 323 ? -0.878 -10.625 38.808 1.00 12.27 323 ILE A O 1
ATOM 5041 N N A SER A 1 324 ? -1.243 -9.097 37.193 0.70 11.98 324 SER A N 1
ATOM 5042 N N B SER A 1 324 ? -1.221 -9.112 37.178 0.30 12.71 324 SER A N 1
ATOM 5043 C CA A SER A 1 324 ? 0.060 -8.472 37.326 0.70 12.87 324 SER A CA 1
ATOM 5044 C CA B SER A 1 324 ? 0.093 -8.501 37.315 0.30 12.90 324 SER A CA 1
ATOM 5045 C C A SER A 1 324 ? -0.071 -6.963 37.215 0.70 17.13 324 SER A C 1
ATOM 5046 C C B SER A 1 324 ? -0.007 -6.995 37.108 0.30 15.49 324 SER A C 1
ATOM 5047 O O A SER A 1 324 ? -1.115 -6.445 36.814 0.70 11.96 324 SER A O 1
ATOM 5048 O O B SER A 1 324 ? -0.976 -6.508 36.535 0.30 14.69 324 SER A O 1
ATOM 5058 N N . ASN A 1 325 ? 0.984 -6.255 37.589 1.00 11.70 325 ASN A N 1
ATOM 5059 C CA . ASN A 1 325 ? 1.029 -4.834 37.335 1.00 11.88 325 ASN A CA 1
ATOM 5060 C C . ASN A 1 325 ? 1.211 -4.647 35.840 1.00 11.94 325 ASN A C 1
ATOM 5061 O O . ASN A 1 325 ? 1.887 -5.445 35.188 1.00 13.45 325 ASN A O 1
ATOM 5072 N N . ALA A 1 326 ? 0.580 -3.614 35.297 1.00 12.93 326 ALA A N 1
ATOM 5073 C CA . ALA A 1 326 ? 0.616 -3.341 33.864 1.00 13.10 326 ALA A CA 1
ATOM 5074 C C . ALA A 1 326 ? 1.836 -2.503 33.477 1.00 12.27 326 ALA A C 1
ATOM 5075 O O . ALA A 1 326 ? 2.474 -2.754 32.454 1.00 15.06 326 ALA A O 1
ATOM 5082 N N . ALA A 1 327 ? 2.152 -1.511 34.297 1.00 15.69 327 ALA A N 1
ATOM 5083 C CA . ALA A 1 327 ? 3.232 -0.567 34.010 1.00 13.08 327 ALA A CA 1
ATOM 5084 C C . ALA A 1 327 ? 4.595 -1.091 34.457 1.00 16.87 327 ALA A C 1
ATOM 5085 O O . ALA A 1 327 ? 4.686 -2.102 35.132 1.00 12.20 327 ALA A O 1
ATOM 5092 N N . ARG A 1 328 ? 5.653 -0.378 34.080 1.00 16.46 328 ARG A N 1
ATOM 5093 C CA . ARG A 1 328 ? 7.019 -0.807 34.377 1.00 12.58 328 ARG A CA 1
ATOM 5094 C C . ARG A 1 328 ? 7.903 0.363 34.744 1.00 15.56 328 ARG A C 1
ATOM 5095 O O . ARG A 1 328 ? 8.930 0.184 35.402 1.00 12.95 328 ARG A O 1
ATOM 5116 N N . LEU A 1 329 ? 7.507 1.547 34.279 1.00 13.10 329 LEU A N 1
ATOM 5117 C CA . LEU A 1 329 ? 8.159 2.808 34.595 1.00 21.61 329 LEU A CA 1
ATOM 5118 C C . LEU A 1 329 ? 7.291 3.599 35.557 1.00 20.54 329 LEU A C 1
ATOM 5119 O O . LEU A 1 329 ? 6.099 3.329 35.682 1.00 14.01 329 LEU A O 1
ATOM 5135 N N . LYS A 1 330 ? 7.914 4.563 36.229 1.00 20.45 330 LYS A N 1
ATOM 5136 C CA . LYS A 1 330 ? 7.239 5.658 36.943 1.00 18.43 330 LYS A CA 1
ATOM 5137 C C . LYS A 1 330 ? 6.961 5.333 38.410 1.00 13.81 330 LYS A C 1
ATOM 5138 O O . LYS A 1 330 ? 6.804 6.229 39.239 1.00 23.43 330 LYS A O 1
ATOM 5157 N N . LYS A 1 331 ? 6.901 4.046 38.717 1.00 18.43 331 LYS A N 1
ATOM 5158 C CA A LYS A 1 331 ? 6.829 3.574 40.093 1.00 19.12 331 LYS A CA 1
ATOM 5159 C CA B LYS A 1 331 ? 6.843 3.596 40.096 0.00 19.68 331 LYS A CA 1
ATOM 5160 C C . LYS A 1 331 ? 8.042 2.699 40.362 1.00 21.60 331 LYS A C 1
ATOM 5161 O O . LYS A 1 331 ? 8.580 2.085 39.446 1.00 17.74 331 LYS A O 1
ATOM 5185 N N . SER A 1 332 ? 8.473 2.639 41.613 1.00 16.54 332 SER A N 1
ATOM 5186 C CA . SER A 1 332 ? 9.589 1.776 41.969 1.00 14.19 332 SER A CA 1
ATOM 5187 C C . SER A 1 332 ? 9.127 0.321 42.053 1.00 14.08 332 SER A C 1
ATOM 5188 O O . SER A 1 332 ? 7.937 0.030 41.939 1.00 19.00 332 SER A O 1
ATOM 5196 N N . GLU A 1 333 ? 10.080 -0.584 42.245 1.00 12.26 333 GLU A N 1
ATOM 5197 C CA . GLU A 1 333 ? 9.799 -2.015 42.331 1.00 12.04 333 GLU A CA 1
ATOM 5198 C C . GLU A 1 333 ? 8.890 -2.297 43.517 1.00 14.89 333 GLU A C 1
ATOM 5199 O O . GLU A 1 333 ? 7.916 -3.038 43.411 1.00 12.18 333 GLU A O 1
ATOM 5211 N N . ARG A 1 334 ? 9.222 -1.684 44.648 1.00 23.41 334 ARG A N 1
ATOM 5212 C CA . ARG A 1 334 ? 8.437 -1.830 45.859 1.00 14.40 334 ARG A CA 1
ATOM 5213 C C . ARG A 1 334 ? 7.032 -1.288 45.625 1.00 14.11 334 ARG A C 1
ATOM 5214 O O . ARG A 1 334 ? 6.059 -1.903 46.026 1.00 13.37 334 ARG A O 1
ATOM 5235 N N . GLU A 1 335 ? 6.928 -0.153 44.946 1.00 13.62 335 GLU A N 1
ATOM 5236 C CA . GLU A 1 335 ? 5.621 0.448 44.678 1.00 17.61 335 GLU A CA 1
ATOM 5237 C C . GLU A 1 335 ? 4.742 -0.409 43.773 1.00 16.57 335 GLU A C 1
ATOM 5238 O O . GLU A 1 335 ? 3.525 -0.472 43.961 1.00 19.36 335 GLU A O 1
ATOM 5250 N N . PHE A 1 336 ? 5.347 -1.065 42.791 1.00 17.59 336 PHE A N 1
ATOM 5251 C CA . PHE A 1 336 ? 4.582 -1.897 41.876 1.00 20.54 336 PHE A CA 1
ATOM 5252 C C . PHE A 1 336 ? 4.019 -3.107 42.589 1.00 11.91 336 PHE A C 1
ATOM 5253 O O . PHE A 1 336 ? 2.882 -3.516 42.331 1.00 13.08 336 PHE A O 1
ATOM 5270 N N . VAL A 1 337 ? 4.826 -3.689 43.468 1.00 11.78 337 VAL A N 1
ATOM 5271 C CA . VAL A 1 337 ? 4.373 -4.772 44.323 1.00 11.64 337 VAL A CA 1
ATOM 5272 C C . VAL A 1 337 ? 3.222 -4.295 45.204 1.00 12.81 337 VAL A C 1
ATOM 5273 O O . VAL A 1 337 ? 2.285 -5.049 45.452 1.00 12.14 337 VAL A O 1
ATOM 5286 N N . GLN A 1 338 ? 3.294 -3.049 45.674 1.00 17.53 338 GLN A N 1
ATOM 5287 C CA . GLN A 1 338 ? 2.237 -2.496 46.516 1.00 11.96 338 GLN A CA 1
ATOM 5288 C C . GLN A 1 338 ? 0.969 -2.272 45.706 1.00 17.56 338 GLN A C 1
ATOM 5289 O O . GLN A 1 338 ? -0.144 -2.489 46.200 1.00 12.25 338 GLN A O 1
ATOM 5303 N N . LEU A 1 339 ? 1.151 -1.847 44.459 1.00 19.81 339 LEU A N 1
ATOM 5304 C CA A LEU A 1 339 ? 0.036 -1.634 43.543 0.70 21.69 339 LEU A CA 1
ATOM 5305 C CA B LEU A 1 339 ? 0.037 -1.635 43.545 0.30 20.83 339 LEU A CA 1
ATOM 5306 C C . LEU A 1 339 ? -0.666 -2.957 43.255 1.00 12.25 339 LEU A C 1
ATOM 5307 O O . LEU A 1 339 ? -1.889 -3.009 43.138 1.00 16.44 339 LEU A O 1
ATOM 5327 N N . LEU A 1 340 ? 0.114 -4.027 43.145 1.00 14.20 340 LEU A N 1
ATOM 5328 C CA . LEU A 1 340 ? -0.436 -5.362 42.940 1.00 11.75 340 LEU A CA 1
ATOM 5329 C C . LEU A 1 340 ? -1.165 -5.821 44.190 1.00 11.71 340 LEU A C 1
ATOM 5330 O O . LEU A 1 340 ? -2.282 -6.335 44.134 1.00 11.86 340 LEU A O 1
ATOM 5346 N N . ILE A 1 341 ? -0.516 -5.643 45.327 1.00 12.42 341 ILE A N 1
ATOM 5347 C CA . ILE A 1 341 ? -1.133 -5.955 46.605 1.00 11.70 341 ILE A CA 1
ATOM 5348 C C . ILE A 1 341 ? -2.492 -5.256 46.714 1.00 16.07 341 ILE A C 1
ATOM 5349 O O . ILE A 1 341 ? -3.493 -5.888 47.000 1.00 12.54 341 ILE A O 1
ATOM 5365 N N . ASP A 1 342 ? -2.523 -3.953 46.460 1.00 12.53 342 ASP A N 1
ATOM 5366 C CA . ASP A 1 342 ? -3.750 -3.183 46.624 1.00 12.44 342 ASP A CA 1
ATOM 5367 C C . ASP A 1 342 ? -4.817 -3.624 45.634 1.00 12.33 342 ASP A C 1
ATOM 5368 O O . ASP A 1 342 ? -5.983 -3.749 45.982 1.00 13.00 342 ASP A O 1
ATOM 5377 N N . GLY A 1 343 ? -4.413 -3.849 44.396 1.00 15.04 343 GLY A N 1
ATOM 5378 C CA . GLY A 1 343 ? -5.345 -4.235 43.358 1.00 21.62 343 GLY A CA 1
ATOM 5379 C C . GLY A 1 343 ? -5.916 -5.611 43.626 1.00 16.10 343 GLY A C 1
ATOM 5380 O O . GLY A 1 343 ? -7.112 -5.835 43.460 1.00 12.14 343 GLY A O 1
ATOM 5384 N N . VAL A 1 344 ? -5.061 -6.529 44.059 1.00 11.88 344 VAL A N 1
ATOM 5385 C CA . VAL A 1 344 ? -5.474 -7.914 44.251 1.00 12.83 344 VAL A CA 1
ATOM 5386 C C . VAL A 1 344 ? -6.382 -8.029 45.466 1.00 11.91 344 VAL A C 1
ATOM 5387 O O . VAL A 1 344 ? -7.366 -8.774 45.457 1.00 12.59 344 VAL A O 1
ATOM 5400 N N . LYS A 1 345 ? -6.049 -7.282 46.511 1.00 19.83 345 LYS A N 1
ATOM 5401 C CA . LYS A 1 345 ? -6.879 -7.221 47.700 1.00 16.20 345 LYS A CA 1
ATOM 5402 C C . LYS A 1 345 ? -8.282 -6.716 47.340 1.00 12.60 345 LYS A C 1
ATOM 5403 O O . LYS A 1 345 ? -9.274 -7.222 47.845 1.00 14.52 345 LYS A O 1
ATOM 5422 N N . LYS A 1 346 ? -8.362 -5.725 46.460 1.00 12.23 346 LYS A N 1
ATOM 5423 C CA . LYS A 1 346 ? -9.658 -5.196 46.032 1.00 13.27 346 LYS A CA 1
ATOM 5424 C C . LYS A 1 346 ? -10.443 -6.238 45.244 1.00 13.38 346 LYS A C 1
ATOM 5425 O O . LYS A 1 346 ? -11.652 -6.389 45.432 1.00 13.20 346 LYS A O 1
ATOM 5444 N N . LEU A 1 347 ? -9.757 -6.935 44.344 1.00 12.85 347 LEU A N 1
ATOM 5445 C CA . LEU A 1 347 ? -10.369 -7.999 43.573 1.00 12.50 347 LEU A CA 1
ATOM 5446 C C . LEU A 1 347 ? -11.010 -9.004 44.517 1.00 19.37 347 LEU A C 1
ATOM 5447 O O . LEU A 1 347 ? -12.154 -9.413 44.325 1.00 13.02 347 LEU A O 1
ATOM 5463 N N . ILE A 1 348 ? -10.266 -9.385 45.549 1.00 12.51 348 ILE A N 1
ATOM 5464 C CA . ILE A 1 348 ? -10.759 -10.321 46.554 1.00 13.13 348 ILE A CA 1
ATOM 5465 C C . ILE A 1 348 ? -11.940 -9.749 47.341 1.00 12.20 348 ILE A C 1
ATOM 5466 O O . ILE A 1 348 ? -12.906 -10.455 47.589 1.00 13.34 348 ILE A O 1
ATOM 5482 N N . ASP A 1 349 ? -11.859 -8.475 47.728 1.00 12.44 349 ASP A N 1
ATOM 5483 C CA . ASP A 1 349 ? -12.964 -7.808 48.415 1.00 14.94 349 ASP A CA 1
ATOM 5484 C C . ASP A 1 349 ? -14.246 -7.924 47.585 1.00 17.87 349 ASP A C 1
ATOM 5485 O O . ASP A 1 349 ? -15.327 -8.175 48.107 1.00 14.01 349 ASP A O 1
ATOM 5494 N N . MET A 1 350 ? -14.117 -7.749 46.280 1.00 12.78 350 MET A N 1
ATOM 5495 C CA . MET A 1 350 ? -15.283 -7.799 45.403 1.00 13.54 350 MET A CA 1
ATOM 5496 C C . MET A 1 350 ? -15.751 -9.232 45.260 1.00 13.51 350 MET A C 1
ATOM 5497 O O . MET A 1 350 ? -16.951 -9.502 45.209 1.00 13.47 350 MET A O 1
ATOM 5511 N N . GLU A 1 351 ? -14.797 -10.156 45.188 1.00 13.04 351 GLU A N 1
ATOM 5512 C CA . GLU A 1 351 ? -15.134 -11.563 45.061 1.00 12.61 351 GLU A CA 1
ATOM 5513 C C . GLU A 1 351 ? -15.981 -11.977 46.259 1.00 21.45 351 GLU A C 1
ATOM 5514 O O . GLU A 1 351 ? -17.039 -12.576 46.097 1.00 19.89 351 GLU A O 1
ATOM 5526 N N . GLN A 1 352 ? -15.528 -11.621 47.458 1.00 12.81 352 GLN A N 1
ATOM 5527 C CA . GLN A 1 352 ? -16.203 -12.033 48.685 1.00 12.57 352 GLN A CA 1
ATOM 5528 C C . GLN A 1 352 ? -17.577 -11.392 48.765 1.00 16.24 352 GLN A C 1
ATOM 5529 O O . GLN A 1 352 ? -18.552 -12.046 49.138 1.00 13.79 352 GLN A O 1
ATOM 5543 N N . ALA A 1 353 ? -17.646 -10.115 48.402 1.00 17.40 353 ALA A N 1
ATOM 5544 C CA . ALA A 1 353 ? -18.909 -9.398 48.337 1.00 13.43 353 ALA A CA 1
ATOM 5545 C C . ALA A 1 353 ? -19.930 -10.149 47.493 1.00 13.36 353 ALA A C 1
ATOM 5546 O O . ALA A 1 353 ? -21.079 -10.299 47.898 1.00 16.06 353 ALA A O 1
ATOM 5553 N N . LEU A 1 354 ? -19.503 -10.606 46.317 1.00 15.66 354 LEU A N 1
ATOM 5554 C CA . LEU A 1 354 ? -20.371 -11.326 45.392 1.00 24.03 354 LEU A CA 1
ATOM 5555 C C . LEU A 1 354 ? -20.709 -12.717 45.913 1.00 23.28 354 LEU A C 1
ATOM 5556 O O . LEU A 1 354 ? -21.802 -13.224 45.678 1.00 24.88 354 LEU A O 1
ATOM 5572 N N . GLU A 1 355 ? -19.754 -13.336 46.599 1.00 15.63 355 GLU A N 1
ATOM 5573 C CA . GLU A 1 355 ? -19.973 -14.637 47.219 1.00 21.49 355 GLU A CA 1
ATOM 5574 C C . GLU A 1 355 ? -21.096 -14.531 48.240 1.00 25.14 355 GLU A C 1
ATOM 5575 O O . GLU A 1 355 ? -21.840 -15.487 48.460 1.00 37.22 355 GLU A O 1
ATOM 5587 N N . ALA A 1 356 ? -21.212 -13.360 48.860 1.00 19.54 356 ALA A N 1
ATOM 5588 C CA . ALA A 1 356 ? -22.239 -13.120 49.865 1.00 28.84 356 ALA A CA 1
ATOM 5589 C C . ALA A 1 356 ? -23.539 -12.641 49.226 1.00 28.17 356 ALA A C 1
ATOM 5590 O O . ALA A 1 356 ? -24.528 -12.422 49.916 1.00 31.44 356 ALA A O 1
ATOM 5597 N N . GLY A 1 357 ? -23.526 -12.475 47.907 1.00 33.22 357 GLY A N 1
ATOM 5598 C CA . GLY A 1 357 ? -24.703 -12.048 47.173 1.00 31.50 357 GLY A CA 1
ATOM 5599 C C . GLY A 1 357 ? -24.922 -10.548 47.225 1.00 24.66 357 GLY A C 1
ATOM 5600 O O . GLY A 1 357 ? -26.053 -10.079 47.121 1.00 30.91 357 GLY A O 1
ATOM 5604 N N . LYS A 1 358 ? -23.838 -9.791 47.367 1.00 20.81 358 LYS A N 1
ATOM 5605 C CA . LYS A 1 358 ? -23.927 -8.340 47.524 1.00 14.33 358 LYS A CA 1
ATOM 5606 C C . LYS A 1 358 ? -23.519 -7.601 46.248 1.00 14.39 358 LYS A C 1
ATOM 5607 O O . LYS A 1 358 ? -22.903 -8.176 45.356 1.00 18.33 358 LYS A O 1
ATOM 5626 N N . SER A 1 359 ? -23.883 -6.326 46.164 1.00 31.51 359 SER A N 1
ATOM 5627 C CA . SER A 1 359 ? -23.478 -5.483 45.045 1.00 26.56 359 SER A CA 1
ATOM 5628 C C . SER A 1 359 ? -22.065 -4.976 45.296 1.00 31.55 359 SER A C 1
ATOM 5629 O O . SER A 1 359 ? -21.733 -4.598 46.415 1.00 34.76 359 SER A O 1
ATOM 5637 N N . ILE A 1 360 ? -21.228 -4.985 44.262 1.00 29.83 360 ILE A N 1
ATOM 5638 C CA . ILE A 1 360 ? -19.877 -4.444 44.379 1.00 28.33 360 ILE A CA 1
ATOM 5639 C C . ILE A 1 360 ? -19.806 -3.042 43.793 1.00 23.98 360 ILE A C 1
ATOM 5640 O O . ILE A 1 360 ? -18.723 -2.523 43.542 1.00 20.54 360 ILE A O 1
ATOM 5656 N N . ASP A 1 361 ? -20.964 -2.438 43.559 1.00 17.15 361 ASP A N 1
ATOM 5657 C CA . ASP A 1 361 ? -21.017 -1.110 42.969 1.00 23.40 361 ASP A CA 1
ATOM 5658 C C . ASP A 1 361 ? -20.214 -0.090 43.778 1.00 26.65 361 ASP A C 1
ATOM 5659 O O . ASP A 1 361 ? -19.644 0.838 43.215 1.00 32.45 361 ASP A O 1
ATOM 5668 N N A ASP A 1 362 ? -20.163 -0.260 45.094 0.70 32.54 362 ASP A N 1
ATOM 5669 N N B ASP A 1 362 ? -20.169 -0.284 45.093 0.30 32.16 362 ASP A N 1
ATOM 5670 C CA A ASP A 1 362 ? -19.445 0.689 45.941 0.70 31.38 362 ASP A CA 1
ATOM 5671 C CA B ASP A 1 362 ? -19.469 0.629 45.992 0.30 33.51 362 ASP A CA 1
ATOM 5672 C C A ASP A 1 362 ? -17.969 0.319 46.103 0.70 27.56 362 ASP A C 1
ATOM 5673 C C B ASP A 1 362 ? -17.971 0.339 46.049 0.30 28.79 362 ASP A C 1
ATOM 5674 O O A ASP A 1 362 ? -17.195 1.079 46.681 0.70 28.38 362 ASP A O 1
ATOM 5675 O O B ASP A 1 362 ? -17.185 1.172 46.499 0.30 28.82 362 ASP A O 1
ATOM 5688 N N . LEU A 1 363 ? -17.584 -0.846 45.593 1.00 22.06 363 LEU A N 1
ATOM 5689 C CA . LEU A 1 363 ? -16.188 -1.277 45.637 1.00 22.93 363 LEU A CA 1
ATOM 5690 C C . LEU A 1 363 ? -15.473 -1.035 44.313 1.00 30.22 363 LEU A C 1
ATOM 5691 O O . LEU A 1 363 ? -14.253 -0.841 44.281 1.00 26.91 363 LEU A O 1
ATOM 5707 N N . ILE A 1 364 ? -16.232 -1.057 43.221 1.00 16.98 364 ILE A N 1
ATOM 5708 C CA . ILE A 1 364 ? -15.666 -0.812 41.902 1.00 40.04 364 ILE A CA 1
ATOM 5709 C C . ILE A 1 364 ? -14.932 0.519 41.908 1.00 35.51 364 ILE A C 1
ATOM 5710 O O . ILE A 1 364 ? -15.482 1.526 42.352 1.00 33.84 364 ILE A O 1
ATOM 5726 N N . PRO A 1 365 ? -13.680 0.529 41.424 1.00 25.80 365 PRO A N 1
ATOM 5727 C CA . PRO A 1 365 ? -12.977 1.809 41.301 1.00 17.77 365 PRO A CA 1
ATOM 5728 C C . PRO A 1 365 ? -13.813 2.770 40.455 1.00 29.45 365 PRO A C 1
ATOM 5729 O O . PRO A 1 365 ? -14.160 2.448 39.308 1.00 16.49 365 PRO A O 1
ATOM 5740 N N . ALA A 1 366 ? -14.150 3.923 41.027 1.00 35.89 366 ALA A N 1
ATOM 5741 C CA . ALA A 1 366 ? -15.066 4.856 40.386 1.00 29.41 366 ALA A CA 1
ATOM 5742 C C . ALA A 1 366 ? -14.504 5.356 39.062 1.00 27.50 366 ALA A C 1
ATOM 5743 O O . ALA A 1 366 ? -13.289 5.451 38.881 1.00 27.44 366 ALA A O 1
ATOM 5751 N N . PHE B 1 3 ? 37.661 -9.581 30.156 1.00 61.23 3 PHE B N 1
ATOM 5752 C CA . PHE B 1 3 ? 37.133 -10.413 29.080 1.00 52.11 3 PHE B CA 1
ATOM 5753 C C . PHE B 1 3 ? 37.600 -9.910 27.721 1.00 33.21 3 PHE B C 1
ATOM 5754 O O . PHE B 1 3 ? 37.616 -8.704 27.455 1.00 27.07 3 PHE B O 1
ATOM 5770 N N . GLN B 1 4 ? 38.000 -10.846 26.869 1.00 27.55 4 GLN B N 1
ATOM 5771 C CA . GLN B 1 4 ? 38.469 -10.514 25.533 1.00 29.20 4 GLN B CA 1
ATOM 5772 C C . GLN B 1 4 ? 37.495 -11.070 24.502 1.00 27.23 4 GLN B C 1
ATOM 5773 O O . GLN B 1 4 ? 37.173 -12.254 24.529 1.00 26.15 4 GLN B O 1
ATOM 5787 N N . ASN B 1 5 ? 37.017 -10.202 23.614 1.00 30.34 5 ASN B N 1
ATOM 5788 C CA . ASN B 1 5 ? 36.140 -10.607 22.515 1.00 22.62 5 ASN B CA 1
ATOM 5789 C C . ASN B 1 5 ? 36.995 -11.151 21.373 1.00 22.10 5 ASN B C 1
ATOM 5790 O O . ASN B 1 5 ? 36.861 -10.720 20.233 1.00 22.42 5 ASN B O 1
ATOM 5801 N N . ASP B 1 6 ? 37.899 -12.077 21.691 1.00 51.06 6 ASP B N 1
ATOM 5802 C CA . ASP B 1 6 ? 38.802 -12.652 20.693 1.00 55.28 6 ASP B CA 1
ATOM 5803 C C . ASP B 1 6 ? 38.270 -13.972 20.125 1.00 33.99 6 ASP B C 1
ATOM 5804 O O . ASP B 1 6 ? 37.153 -14.395 20.430 1.00 37.14 6 ASP B O 1
ATOM 5813 N N . ALA B 1 7 ? 39.085 -14.615 19.299 1.00 30.14 7 ALA B N 1
ATOM 5814 C CA . ALA B 1 7 ? 38.692 -15.830 18.593 1.00 27.32 7 ALA B CA 1
ATOM 5815 C C . ALA B 1 7 ? 38.339 -16.975 19.538 1.00 36.90 7 ALA B C 1
ATOM 5816 O O . ALA B 1 7 ? 37.413 -17.746 19.277 1.00 30.69 7 ALA B O 1
ATOM 5823 N N . LYS B 1 8 ? 39.096 -17.089 20.625 1.00 39.35 8 LYS B N 1
ATOM 5824 C CA . LYS B 1 8 ? 38.897 -18.147 21.601 1.00 38.89 8 LYS B CA 1
ATOM 5825 C C . LYS B 1 8 ? 37.522 -18.008 22.242 1.00 43.28 8 LYS B C 1
ATOM 5826 O O . LYS B 1 8 ? 36.814 -18.996 22.444 1.00 26.99 8 LYS B O 1
ATOM 5845 N N . ALA B 1 9 ? 37.147 -16.769 22.546 1.00 32.98 9 ALA B N 1
ATOM 5846 C CA . ALA B 1 9 ? 35.892 -16.490 23.231 1.00 27.87 9 ALA B CA 1
ATOM 5847 C C . ALA B 1 9 ? 34.705 -16.643 22.300 1.00 27.67 9 ALA B C 1
ATOM 5848 O O . ALA B 1 9 ? 33.579 -16.799 22.759 1.00 37.22 9 ALA B O 1
ATOM 5855 N N . ASN B 1 10 ? 34.967 -16.608 20.997 1.00 29.82 10 ASN B N 1
ATOM 5856 C CA . ASN B 1 10 ? 33.906 -16.564 19.991 1.00 32.54 10 ASN B CA 1
ATOM 5857 C C . ASN B 1 10 ? 33.829 -17.800 19.115 1.00 26.75 10 ASN B C 1
ATOM 5858 O O . ASN B 1 10 ? 32.896 -17.946 18.328 1.00 27.06 10 ASN B O 1
ATOM 5869 N N . PHE B 1 11 ? 34.817 -18.678 19.235 1.00 35.14 11 PHE B N 1
ATOM 5870 C CA . PHE B 1 11 ? 34.864 -19.857 18.393 1.00 31.44 11 PHE B CA 1
ATOM 5871 C C . PHE B 1 11 ? 33.623 -20.699 18.614 1.00 21.03 11 PHE B C 1
ATOM 5872 O O . PHE B 1 11 ? 33.305 -21.033 19.750 1.00 21.29 11 PHE B O 1
ATOM 5889 N N . PRO B 1 12 ? 32.919 -21.050 17.529 1.00 34.16 12 PRO B N 1
ATOM 5890 C CA . PRO B 1 12 ? 31.673 -21.809 17.657 1.00 19.55 12 PRO B CA 1
ATOM 5891 C C . PRO B 1 12 ? 31.836 -23.151 18.339 1.00 25.30 12 PRO B C 1
ATOM 5892 O O . PRO B 1 12 ? 32.901 -23.758 18.271 1.00 35.75 12 PRO B O 1
ATOM 5903 N N . ASP B 1 13 ? 30.768 -23.597 18.994 1.00 22.63 13 ASP B N 1
ATOM 5904 C CA . ASP B 1 13 ? 30.662 -24.962 19.492 1.00 32.07 13 ASP B CA 1
ATOM 5905 C C . ASP B 1 13 ? 29.879 -25.785 18.475 1.00 30.41 13 ASP B C 1
ATOM 5906 O O . ASP B 1 13 ? 28.653 -25.732 18.434 1.00 33.29 13 ASP B O 1
ATOM 5915 N N . TYR B 1 14 ? 30.594 -26.539 17.649 1.00 48.48 14 TYR B N 1
ATOM 5916 C CA . TYR B 1 14 ? 29.969 -27.322 16.588 1.00 50.16 14 TYR B CA 1
ATOM 5917 C C . TYR B 1 14 ? 29.681 -28.750 17.031 1.00 42.23 14 TYR B C 1
ATOM 5918 O O . TYR B 1 14 ? 29.508 -29.642 16.202 1.00 33.67 14 TYR B O 1
ATOM 5936 N N . ALA B 1 15 ? 29.643 -28.973 18.338 1.00 50.74 15 ALA B N 1
ATOM 5937 C CA . ALA B 1 15 ? 29.292 -30.285 18.859 1.00 43.31 15 ALA B CA 1
ATOM 5938 C C . ALA B 1 15 ? 27.868 -30.598 18.433 1.00 37.50 15 ALA B C 1
ATOM 5939 O O . ALA B 1 15 ? 26.976 -29.757 18.569 1.00 34.96 15 ALA B O 1
ATOM 5946 N N . ASN B 1 16 ? 27.662 -31.799 17.902 1.00 31.99 16 ASN B N 1
ATOM 5947 C CA . ASN B 1 16 ? 26.338 -32.227 17.473 1.00 37.96 16 ASN B CA 1
ATOM 5948 C C . ASN B 1 16 ? 25.857 -31.441 16.256 1.00 31.74 16 ASN B C 1
ATOM 5949 O O . ASN B 1 16 ? 24.658 -31.374 15.985 1.00 27.01 16 ASN B O 1
ATOM 5960 N N . HIS B 1 17 ? 26.802 -30.846 15.534 1.00 27.16 17 HIS B N 1
ATOM 5961 C CA . HIS B 1 17 ? 26.501 -30.113 14.304 1.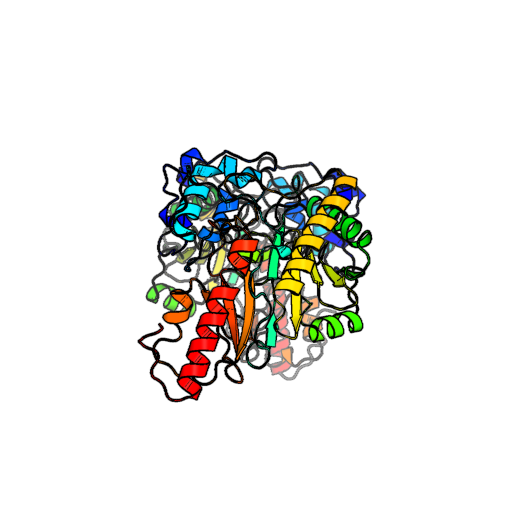00 31.35 17 HIS B CA 1
ATOM 5962 C C . HIS B 1 17 ? 26.957 -30.920 13.092 1.00 28.55 17 HIS B C 1
ATOM 5963 O O . HIS B 1 17 ? 28.088 -31.414 13.060 1.00 19.54 17 HIS B O 1
ATOM 5976 N N . GLY B 1 18 ? 26.084 -31.043 12.097 1.00 29.37 18 GLY B N 1
ATOM 5977 C CA . GLY B 1 18 ? 26.405 -31.767 10.878 1.00 35.92 18 GLY B CA 1
ATOM 5978 C C . GLY B 1 18 ? 26.837 -30.854 9.742 1.00 34.17 18 GLY B C 1
ATOM 5979 O O . GLY B 1 18 ? 27.154 -31.316 8.646 1.00 28.33 18 GLY B O 1
ATOM 5983 N N . CYS B 1 19 ? 26.860 -29.552 10.005 1.00 24.16 19 CYS B N 1
ATOM 5984 C CA . CYS B 1 19 ? 27.219 -28.573 8.989 1.00 28.97 19 CYS B CA 1
ATOM 5985 C C . CYS B 1 19 ? 28.604 -28.859 8.413 1.00 34.92 19 CYS B C 1
ATOM 5986 O O . CYS B 1 19 ? 29.538 -29.230 9.132 1.00 20.24 19 CYS B O 1
ATOM 5994 N N . VAL B 1 20 ? 28.727 -28.671 7.108 1.00 25.71 20 VAL B N 1
ATOM 5995 C CA . VAL B 1 20 ? 29.988 -28.861 6.425 1.00 27.55 20 VAL B CA 1
ATOM 5996 C C . VAL B 1 20 ? 31.049 -27.982 7.062 1.00 34.06 20 VAL B C 1
ATOM 5997 O O . VAL B 1 20 ? 32.210 -28.369 7.171 1.00 29.20 20 VAL B O 1
ATOM 6010 N N . VAL B 1 21 ? 30.632 -26.794 7.481 1.00 19.41 21 VAL B N 1
ATOM 6011 C CA . VAL B 1 21 ? 31.559 -25.790 7.983 1.00 34.57 21 VAL B CA 1
ATOM 6012 C C . VAL B 1 21 ? 32.346 -26.282 9.175 1.00 38.30 21 VAL B C 1
ATOM 6013 O O . VAL B 1 21 ? 33.555 -26.125 9.212 1.00 21.50 21 VAL B O 1
ATOM 6026 N N . GLY B 1 22 ? 31.651 -26.851 10.153 1.00 34.15 22 GLY B N 1
ATOM 6027 C CA . GLY B 1 22 ? 32.281 -27.299 11.378 1.00 25.83 22 GLY B CA 1
ATOM 6028 C C . GLY B 1 22 ? 33.340 -28.351 11.111 1.00 40.96 22 GLY B C 1
ATOM 6029 O O . GLY B 1 22 ? 34.266 -28.521 11.900 1.00 36.06 22 GLY B O 1
ATOM 6033 N N . ARG B 1 23 ? 33.204 -29.063 9.997 1.00 42.89 23 ARG B N 1
ATOM 6034 C CA . ARG B 1 23 ? 34.169 -30.099 9.647 1.00 49.73 23 ARG B CA 1
ATOM 6035 C C . ARG B 1 23 ? 35.489 -29.497 9.184 1.00 48.14 23 ARG B C 1
ATOM 6036 O O . ARG B 1 23 ? 36.525 -30.161 9.214 1.00 52.34 23 ARG B O 1
ATOM 6057 N N . HIS B 1 24 ? 35.449 -28.237 8.764 1.00 25.77 24 HIS B N 1
ATOM 6058 C CA . HIS B 1 24 ? 36.624 -27.575 8.209 1.00 20.59 24 HIS B CA 1
ATOM 6059 C C . HIS B 1 24 ? 37.084 -26.355 9.006 1.00 34.11 24 HIS B C 1
ATOM 6060 O O . HIS B 1 24 ? 38.272 -26.039 9.023 1.00 36.97 24 HIS B O 1
ATOM 6073 N N . LEU B 1 25 ? 36.150 -25.683 9.671 1.00 19.50 25 LEU B N 1
ATOM 6074 C CA . LEU B 1 25 ? 36.458 -24.452 10.393 1.00 32.04 25 LEU B CA 1
ATOM 6075 C C . LEU B 1 25 ? 36.994 -24.765 11.785 1.00 25.90 25 LEU B C 1
ATOM 6076 O O . LEU B 1 25 ? 36.309 -24.569 12.785 1.00 27.44 25 LEU B O 1
ATOM 6092 N N . ASN B 1 26 ? 38.221 -25.268 11.852 1.00 31.75 26 ASN B N 1
ATOM 6093 C CA . ASN B 1 26 ? 38.833 -25.533 13.141 1.00 22.39 26 ASN B CA 1
ATOM 6094 C C . ASN B 1 26 ? 39.171 -24.206 13.805 1.00 34.41 26 ASN B C 1
ATOM 6095 O O . ASN B 1 26 ? 38.954 -23.140 13.220 1.00 31.03 26 ASN B O 1
ATOM 6106 N N . PHE B 1 27 ? 39.688 -24.262 15.027 1.00 29.86 27 PHE B N 1
ATOM 6107 C CA . PHE B 1 27 ? 39.958 -23.042 15.775 1.00 40.31 27 PHE B CA 1
ATOM 6108 C C . PHE B 1 27 ? 41.056 -22.196 15.131 1.00 33.76 27 PHE B C 1
ATOM 6109 O O . PHE B 1 27 ? 40.952 -20.971 15.078 1.00 23.42 27 PHE B O 1
ATOM 6126 N N A GLU B 1 28 ? 42.096 -22.868 14.645 0.00 45.18 28 GLU B N 1
ATOM 6127 N N B GLU B 1 28 ? 42.114 -22.841 14.653 1.00 46.28 28 GLU B N 1
ATOM 6128 C CA A GLU B 1 28 ? 43.229 -22.208 14.005 0.00 47.33 28 GLU B CA 1
ATOM 6129 C CA B GLU B 1 28 ? 43.205 -22.104 14.029 1.00 42.36 28 GLU B CA 1
ATOM 6130 C C A GLU B 1 28 ? 42.774 -21.381 12.803 0.00 43.11 28 GLU B C 1
ATOM 6131 C C B GLU B 1 28 ? 42.675 -21.300 12.851 1.00 41.05 28 GLU B C 1
ATOM 6132 O O A GLU B 1 28 ? 43.253 -20.270 12.583 0.00 43.75 28 GLU B O 1
ATOM 6133 O O B GLU B 1 28 ? 42.998 -20.126 12.692 1.00 42.75 28 GLU B O 1
ATOM 6150 N N . MET B 1 29 ? 41.843 -21.933 12.033 1.00 35.50 29 MET B N 1
ATOM 6151 C CA . MET B 1 29 ? 41.304 -21.257 10.863 1.00 42.69 29 MET B CA 1
ATOM 6152 C C . MET B 1 29 ? 40.430 -20.097 11.316 1.00 26.44 29 MET B C 1
ATOM 6153 O O . MET B 1 29 ? 40.445 -19.021 10.717 1.00 37.11 29 MET B O 1
ATOM 6167 N N . TYR B 1 30 ? 39.665 -20.316 12.376 1.00 28.14 30 TYR B N 1
ATOM 6168 C CA . TYR B 1 30 ? 38.767 -19.282 12.872 1.00 21.39 30 TYR B CA 1
ATOM 6169 C C . TYR B 1 30 ? 39.557 -18.096 13.403 1.00 22.91 30 TYR B C 1
ATOM 6170 O O . TYR B 1 30 ? 39.138 -16.951 13.272 1.00 21.78 30 TYR B O 1
ATOM 6188 N N . GLN B 1 31 ? 40.719 -18.368 13.985 1.00 23.68 31 GLN B N 1
ATOM 6189 C CA . GLN B 1 31 ? 41.555 -17.303 14.507 1.00 23.57 31 GLN B CA 1
ATOM 6190 C C . GLN B 1 31 ? 42.083 -16.456 13.361 1.00 22.86 31 GLN B C 1
ATOM 6191 O O . GLN B 1 31 ? 42.049 -15.226 13.419 1.00 23.91 31 GLN B O 1
ATOM 6205 N N . ARG B 1 32 ? 42.533 -17.120 12.302 1.00 28.13 32 ARG B N 1
ATOM 6206 C CA . ARG B 1 32 ? 43.109 -16.436 11.145 1.00 35.11 32 ARG B CA 1
ATOM 6207 C C . ARG B 1 32 ? 42.087 -15.562 10.431 1.00 27.73 32 ARG B C 1
ATOM 6208 O O . ARG B 1 32 ? 42.444 -14.557 9.823 1.00 31.09 32 ARG B O 1
ATOM 6229 N N . LEU B 1 33 ? 40.819 -15.953 10.497 1.00 31.03 33 LEU B N 1
ATOM 6230 C CA . LEU B 1 33 ? 39.750 -15.232 9.805 1.00 23.18 33 LEU B CA 1
ATOM 6231 C C . LEU B 1 33 ? 39.066 -14.232 10.734 1.00 26.92 33 LEU B C 1
ATOM 6232 O O . LEU B 1 33 ? 38.432 -13.279 10.285 1.00 19.16 33 LEU B O 1
ATOM 6248 N N . PHE B 1 34 ? 39.212 -14.448 12.035 1.00 39.60 34 PHE B N 1
ATOM 6249 C CA . PHE B 1 34 ? 38.609 -13.567 13.023 1.00 42.45 34 PHE B CA 1
ATOM 6250 C C . PHE B 1 34 ? 39.171 -12.164 12.876 1.00 51.43 34 PHE B C 1
ATOM 6251 O O . PHE B 1 34 ? 40.384 -11.979 12.829 1.00 48.75 34 PHE B O 1
ATOM 6268 N N . GLY B 1 35 ? 38.292 -11.173 12.797 1.00 43.14 35 GLY B N 1
ATOM 6269 C CA . GLY B 1 35 ? 38.729 -9.787 12.759 1.00 42.15 35 GLY B CA 1
ATOM 6270 C C . GLY B 1 35 ? 38.929 -9.254 11.352 1.00 43.20 35 GLY B C 1
ATOM 6271 O O . GLY B 1 35 ? 39.029 -8.046 11.142 1.00 49.56 35 GLY B O 1
ATOM 6275 N N . LYS B 1 36 ? 38.998 -10.154 10.380 1.00 25.34 36 LYS B N 1
ATOM 6276 C CA . LYS B 1 36 ? 39.006 -9.740 8.993 1.00 29.01 36 LYS B CA 1
ATOM 6277 C C . LYS B 1 36 ? 37.589 -9.354 8.625 1.00 32.29 36 LYS B C 1
ATOM 6278 O O . LYS B 1 36 ? 36.631 -9.883 9.179 1.00 36.09 36 LYS B O 1
ATOM 6297 N N . LYS B 1 37 ? 37.444 -8.426 7.697 1.00 27.55 37 LYS B N 1
ATOM 6298 C CA . LYS B 1 37 ? 36.149 -8.225 7.082 1.00 38.08 37 LYS B CA 1
ATOM 6299 C C . LYS B 1 37 ? 36.331 -7.771 5.651 1.00 33.62 37 LYS B C 1
ATOM 6300 O O . LYS B 1 37 ? 37.411 -7.309 5.260 1.00 29.38 37 LYS B O 1
ATOM 6319 N N . THR B 1 38 ? 35.272 -7.930 4.868 1.00 27.61 38 THR B N 1
ATOM 6320 C CA . THR B 1 38 ? 35.290 -7.558 3.471 1.00 16.56 38 THR B CA 1
ATOM 6321 C C . THR B 1 38 ? 35.124 -6.056 3.368 1.00 22.12 38 THR B C 1
ATOM 6322 O O . THR B 1 38 ? 34.982 -5.356 4.376 1.00 21.68 38 THR B O 1
ATOM 6333 N N . ALA B 1 39 ? 35.112 -5.567 2.138 1.00 28.81 39 ALA B N 1
ATOM 6334 C CA . ALA B 1 39 ? 34.946 -4.150 1.886 1.00 21.01 39 ALA B CA 1
ATOM 6335 C C . ALA B 1 39 ? 33.532 -3.715 2.245 1.00 28.61 39 ALA B C 1
ATOM 6336 O O . ALA B 1 39 ? 33.247 -2.528 2.323 1.00 21.94 39 ALA B O 1
ATOM 6343 N N . HIS B 1 40 ? 32.648 -4.682 2.475 1.00 25.45 40 HIS B N 1
ATOM 6344 C CA . HIS B 1 40 ? 31.263 -4.378 2.825 1.00 26.54 40 HIS B CA 1
ATOM 6345 C C . HIS B 1 40 ? 30.972 -4.645 4.291 1.00 20.45 40 HIS B C 1
ATOM 6346 O O . HIS B 1 40 ? 29.823 -4.586 4.720 1.00 23.61 40 HIS B O 1
ATOM 6359 N N . GLY B 1 41 ? 32.016 -4.933 5.059 1.00 16.34 41 GLY B N 1
ATOM 6360 C CA . GLY B 1 41 ? 31.864 -5.198 6.475 1.00 20.04 41 GLY B CA 1
ATOM 6361 C C . GLY B 1 41 ? 31.471 -6.630 6.784 1.00 15.03 41 GLY B C 1
ATOM 6362 O O . GLY B 1 41 ? 31.117 -6.947 7.909 1.00 17.46 41 GLY B O 1
ATOM 6366 N N . VAL B 1 42 ? 31.529 -7.506 5.793 1.00 20.12 42 VAL B N 1
ATOM 6367 C CA . VAL B 1 42 ? 31.191 -8.902 6.029 1.00 15.12 42 VAL B CA 1
ATOM 6368 C C . VAL B 1 42 ? 32.315 -9.612 6.760 1.00 27.10 42 VAL B C 1
ATOM 6369 O O . VAL B 1 42 ? 33.472 -9.535 6.351 1.00 16.06 42 VAL B O 1
ATOM 6382 N N . THR B 1 43 ? 31.945 -10.335 7.814 1.00 25.02 43 THR B N 1
ATOM 6383 C CA . THR B 1 43 ? 32.897 -11.003 8.698 1.00 19.96 43 THR B CA 1
ATOM 6384 C C . THR B 1 43 ? 32.766 -12.519 8.612 1.00 20.56 43 THR B C 1
ATOM 6385 O O . THR B 1 43 ? 31.843 -13.041 7.983 1.00 16.42 43 THR B O 1
ATOM 6396 N N . VAL B 1 44 ? 33.697 -13.213 9.257 1.00 16.12 44 VAL B N 1
ATOM 6397 C CA . VAL B 1 44 ? 33.699 -14.667 9.299 1.00 16.44 44 VAL B CA 1
ATOM 6398 C C . VAL B 1 44 ? 32.510 -15.182 10.097 1.00 16.75 44 VAL B C 1
ATOM 6399 O O . VAL B 1 44 ? 31.900 -16.189 9.738 1.00 15.14 44 VAL B O 1
ATOM 6412 N N . ASP B 1 45 ? 32.186 -14.492 11.184 1.00 20.69 45 ASP B N 1
ATOM 6413 C CA . ASP B 1 45 ? 31.031 -14.855 11.988 1.00 21.73 45 ASP B CA 1
ATOM 6414 C C . ASP B 1 45 ? 29.784 -14.794 11.116 1.00 27.53 45 ASP B C 1
ATOM 6415 O O . ASP B 1 45 ? 28.935 -15.682 11.175 1.00 22.37 45 ASP B O 1
ATOM 6424 N N . LYS B 1 46 ? 29.680 -13.754 10.296 1.00 15.12 46 LYS B N 1
ATOM 6425 C CA . LYS B 1 46 ? 28.510 -13.598 9.425 1.00 13.65 46 LYS B CA 1
ATOM 6426 C C . LYS B 1 46 ? 28.327 -14.787 8.478 1.00 13.84 46 LYS B C 1
ATOM 6427 O O . LYS B 1 46 ? 27.260 -15.418 8.434 1.00 13.77 46 LYS B O 1
ATOM 6446 N N . VAL B 1 47 ? 29.360 -15.095 7.713 1.00 22.89 47 VAL B N 1
ATOM 6447 C CA . VAL B 1 47 ? 29.259 -16.155 6.713 1.00 21.90 47 VAL B CA 1
ATOM 6448 C C . VAL B 1 47 ? 29.067 -17.539 7.329 1.00 15.86 47 VAL B C 1
ATOM 6449 O O . VAL B 1 47 ? 28.543 -18.433 6.670 1.00 13.19 47 VAL B O 1
ATOM 6462 N N . ILE B 1 48 ? 29.465 -17.719 8.589 1.00 13.95 48 ILE B N 1
ATOM 6463 C CA . ILE B 1 48 ? 29.341 -19.023 9.234 1.00 14.96 48 ILE B CA 1
ATOM 6464 C C . ILE B 1 48 ? 28.091 -19.145 10.088 1.00 15.33 48 ILE B C 1
ATOM 6465 O O . ILE B 1 48 ? 27.780 -20.231 10.576 1.00 16.50 48 ILE B O 1
ATOM 6481 N N . GLN B 1 49 ? 27.380 -18.038 10.281 1.00 14.12 49 GLN B N 1
ATOM 6482 C CA . GLN B 1 49 ? 26.247 -18.030 11.195 1.00 23.20 49 GLN B CA 1
ATOM 6483 C C . GLN B 1 49 ? 25.319 -19.229 10.997 1.00 13.50 49 GLN B C 1
ATOM 6484 O O . GLN B 1 49 ? 24.973 -19.908 11.956 1.00 14.03 49 GLN B O 1
ATOM 6498 N N . PRO B 1 50 ? 24.893 -19.484 9.756 1.00 17.17 50 PRO B N 1
ATOM 6499 C CA . PRO B 1 50 ? 23.891 -20.544 9.602 1.00 12.94 50 PRO B CA 1
ATOM 6500 C C . PRO B 1 50 ? 24.419 -21.891 10.074 1.00 19.47 50 PRO B C 1
ATOM 6501 O O . PRO B 1 50 ? 23.633 -22.712 10.531 1.00 16.15 50 PRO B O 1
ATOM 6512 N N . SER B 1 51 ? 25.731 -22.097 9.987 1.00 13.59 51 SER B N 1
ATOM 6513 C CA . SER B 1 51 ? 26.330 -23.349 10.406 1.00 16.62 51 SER B CA 1
ATOM 6514 C C . SER B 1 51 ? 26.194 -23.543 11.911 1.00 14.88 51 SER B C 1
ATOM 6515 O O . SER B 1 51 ? 26.150 -24.672 12.397 1.00 15.92 51 SER B O 1
ATOM 6523 N N . VAL B 1 52 ? 26.154 -22.434 12.643 1.00 14.98 52 VAL B N 1
ATOM 6524 C CA . VAL B 1 52 ? 26.105 -22.477 14.096 1.00 15.05 52 VAL B CA 1
ATOM 6525 C C . VAL B 1 52 ? 24.659 -22.623 14.560 1.00 16.34 52 VAL B C 1
ATOM 6526 O O . VAL B 1 52 ? 24.365 -23.440 15.434 1.00 18.92 52 VAL B O 1
ATOM 6539 N N . ASP B 1 53 ? 23.757 -21.849 13.957 1.00 14.08 53 ASP B N 1
ATOM 6540 C CA . ASP B 1 53 ? 22.335 -21.915 14.294 1.00 17.39 53 ASP B CA 1
ATOM 6541 C C . ASP B 1 53 ? 21.732 -23.295 13.991 1.00 13.92 53 ASP B C 1
ATOM 6542 O O . ASP B 1 53 ? 20.984 -23.844 14.800 1.00 14.55 53 ASP B O 1
ATOM 6551 N N . ASN B 1 54 ? 22.049 -23.837 12.822 1.00 28.73 54 ASN B N 1
ATOM 6552 C CA . ASN B 1 54 ? 21.482 -25.108 12.380 1.00 28.07 54 ASN B CA 1
ATOM 6553 C C . ASN B 1 54 ? 22.370 -26.289 12.750 1.00 30.86 54 ASN B C 1
ATOM 6554 O O . ASN B 1 54 ? 23.557 -26.315 12.415 1.00 30.80 54 ASN B O 1
ATOM 6565 N N . PHE B 1 55 ? 21.786 -27.267 13.435 1.00 28.74 55 PHE B N 1
ATOM 6566 C CA . PHE B 1 55 ? 22.525 -28.434 13.899 1.00 33.28 55 PHE B CA 1
ATOM 6567 C C . PHE B 1 55 ? 22.459 -29.563 12.877 1.00 27.77 55 PHE B C 1
ATOM 6568 O O . PHE B 1 55 ? 23.226 -30.524 12.949 1.00 29.21 55 PHE B O 1
ATOM 6585 N N . GLY B 1 56 ? 21.537 -29.441 11.928 1.00 28.41 56 GLY B N 1
ATOM 6586 C CA . GLY B 1 56 ? 21.315 -30.482 10.943 1.00 25.51 56 GLY B CA 1
ATOM 6587 C C . GLY B 1 56 ? 22.420 -30.582 9.911 1.00 31.85 56 GLY B C 1
ATOM 6588 O O . GLY B 1 56 ? 23.448 -29.913 10.007 1.00 25.16 56 GLY B O 1
ATOM 6592 N N . ASN B 1 57 ? 22.204 -31.443 8.922 1.00 21.38 57 ASN B N 1
ATOM 6593 C CA . ASN B 1 57 ? 23.137 -31.594 7.819 1.00 47.80 57 ASN B CA 1
ATOM 6594 C C . ASN B 1 57 ? 22.886 -30.535 6.755 1.00 49.87 57 ASN B C 1
ATOM 6595 O O . ASN B 1 57 ? 21.853 -30.526 6.087 1.00 54.25 57 ASN B O 1
ATOM 6606 N N . CYS B 1 58 ? 23.850 -29.635 6.623 1.00 35.24 58 CYS B N 1
ATOM 6607 C CA . CYS B 1 58 ? 23.745 -28.494 5.729 1.00 30.37 58 CYS B CA 1
ATOM 6608 C C . CYS B 1 58 ? 25.160 -28.006 5.480 1.00 25.18 58 CYS B C 1
ATOM 6609 O O . CYS B 1 58 ? 26.092 -28.488 6.109 1.00 16.51 58 CYS B O 1
ATOM 6617 N N . ILE B 1 59 ? 25.331 -27.060 4.567 1.00 33.70 59 ILE B N 1
ATOM 6618 C CA . ILE B 1 59 ? 26.650 -26.484 4.359 1.00 29.19 59 ILE B CA 1
ATOM 6619 C C . ILE B 1 59 ? 26.951 -25.532 5.517 1.00 32.79 59 ILE B C 1
ATOM 6620 O O . ILE B 1 59 ? 27.915 -25.727 6.249 1.00 26.50 59 ILE B O 1
ATOM 6636 N N . GLY B 1 60 ? 26.117 -24.508 5.681 1.00 13.61 60 GLY B N 1
ATOM 6637 C CA . GLY B 1 60 ? 26.208 -23.622 6.827 1.00 16.62 60 GLY B CA 1
ATOM 6638 C C . GLY B 1 60 ? 27.083 -22.418 6.543 1.00 14.97 60 GLY B C 1
ATOM 6639 O O . GLY B 1 60 ? 27.325 -21.586 7.415 1.00 18.48 60 GLY B O 1
ATOM 6643 N N . LEU B 1 61 ? 27.559 -22.333 5.306 1.00 18.39 61 LEU B N 1
ATOM 6644 C CA . LEU B 1 61 ? 28.394 -21.222 4.870 1.00 16.79 61 LEU B CA 1
ATOM 6645 C C . LEU B 1 61 ? 27.595 -20.388 3.889 1.00 20.14 61 LEU B C 1
ATOM 6646 O O . LEU B 1 61 ? 27.027 -20.923 2.943 1.00 15.39 61 LEU B O 1
ATOM 6662 N N . ILE B 1 62 ? 27.555 -19.081 4.103 1.00 17.05 62 ILE B N 1
ATOM 6663 C CA . ILE B 1 62 ? 26.894 -18.200 3.157 1.00 11.72 62 ILE B CA 1
ATOM 6664 C C . ILE B 1 62 ? 27.723 -16.946 2.976 1.00 24.29 62 ILE B C 1
ATOM 6665 O O . ILE B 1 62 ? 28.192 -16.337 3.944 1.00 18.57 62 ILE B O 1
ATOM 6681 N N . ALA B 1 63 ? 27.938 -16.590 1.718 1.00 12.27 63 ALA B N 1
ATOM 6682 C CA . ALA B 1 63 ? 28.668 -15.383 1.380 1.00 12.53 63 ALA B CA 1
ATOM 6683 C C . ALA B 1 63 ? 27.783 -14.173 1.658 1.00 12.52 63 ALA B C 1
ATOM 6684 O O . ALA B 1 63 ? 26.620 -14.141 1.253 1.00 11.32 63 ALA B O 1
ATOM 6691 N N . GLY B 1 64 ? 28.329 -13.186 2.361 1.00 18.42 64 GLY B N 1
ATOM 6692 C CA . GLY B 1 64 ? 27.641 -11.921 2.565 1.00 12.24 64 GLY B CA 1
ATOM 6693 C C . GLY B 1 64 ? 27.783 -11.038 1.336 1.00 30.81 64 GLY B C 1
ATOM 6694 O O . GLY B 1 64 ? 26.906 -10.228 1.016 1.00 12.01 64 GLY B O 1
ATOM 6698 N N . ASP B 1 65 ? 28.901 -11.207 0.637 1.00 12.16 65 ASP B N 1
ATOM 6699 C CA . ASP B 1 65 ? 29.153 -10.463 -0.583 1.00 12.24 65 ASP B CA 1
ATOM 6700 C C . ASP B 1 65 ? 30.107 -11.238 -1.477 1.00 12.47 65 ASP B C 1
ATOM 6701 O O . ASP B 1 65 ? 30.555 -12.327 -1.126 1.00 13.00 65 ASP B O 1
ATOM 6710 N N . GLU B 1 66 ? 30.409 -10.690 -2.645 1.00 12.64 66 GLU B N 1
ATOM 6711 C CA . GLU B 1 66 ? 31.287 -11.381 -3.569 1.00 13.34 66 GLU B CA 1
ATOM 6712 C C . GLU B 1 66 ? 32.664 -11.550 -2.942 1.00 13.53 66 GLU B C 1
ATOM 6713 O O . GLU B 1 66 ? 33.319 -12.576 -3.121 1.00 13.52 66 GLU B O 1
ATOM 6725 N N . GLU B 1 67 ? 33.096 -10.530 -2.207 1.00 14.50 67 GLU B N 1
ATOM 6726 C CA . GLU B 1 67 ? 34.440 -10.513 -1.633 1.00 15.13 67 GLU B CA 1
ATOM 6727 C C . GLU B 1 67 ? 34.589 -11.608 -0.592 1.00 15.61 67 GLU B C 1
ATOM 6728 O O . GLU B 1 67 ? 35.703 -11.953 -0.192 1.00 16.15 67 GLU B O 1
ATOM 6740 N N . SER B 1 68 ? 33.462 -12.162 -0.156 1.00 14.51 68 SER B N 1
ATOM 6741 C CA . SER B 1 68 ? 33.478 -13.162 0.900 1.00 15.96 68 SER B CA 1
ATOM 6742 C C . SER B 1 68 ? 34.322 -14.361 0.473 1.00 29.48 68 SER B C 1
ATOM 6743 O O . SER B 1 68 ? 34.984 -14.996 1.293 1.00 18.88 68 SER B O 1
ATOM 6751 N N . TYR B 1 69 ? 34.310 -14.653 -0.821 1.00 19.87 69 TYR B N 1
ATOM 6752 C CA . TYR B 1 69 ? 35.019 -15.818 -1.349 1.00 14.94 69 TYR B CA 1
ATOM 6753 C C . TYR B 1 69 ? 36.536 -15.664 -1.334 1.00 15.29 69 TYR B C 1
ATOM 6754 O O . TYR B 1 69 ? 37.260 -16.653 -1.285 1.00 16.12 69 TYR B O 1
ATOM 6772 N N . GLU B 1 70 ? 37.005 -14.427 -1.381 1.00 22.11 70 GLU B N 1
ATOM 6773 C CA . GLU B 1 70 ? 38.434 -14.153 -1.377 1.00 29.25 70 GLU B CA 1
ATOM 6774 C C . GLU B 1 70 ? 38.922 -13.915 0.050 1.00 16.84 70 GLU B C 1
ATOM 6775 O O . GLU B 1 70 ? 39.933 -14.471 0.474 1.00 24.61 70 GLU B O 1
ATOM 6787 N N . VAL B 1 71 ? 38.197 -13.084 0.790 1.00 16.59 71 VAL B N 1
ATOM 6788 C CA . VAL B 1 71 ? 38.552 -12.787 2.172 1.00 29.73 71 VAL B CA 1
ATOM 6789 C C . VAL B 1 71 ? 38.490 -14.033 3.046 1.00 33.73 71 VAL B C 1
ATOM 6790 O O . VAL B 1 71 ? 39.324 -14.226 3.923 1.00 19.10 71 VAL B O 1
ATOM 6803 N N . PHE B 1 72 ? 37.505 -14.886 2.808 1.00 21.12 72 PHE B N 1
ATOM 6804 C CA . PHE B 1 72 ? 37.358 -16.085 3.622 1.00 17.64 72 PHE B CA 1
ATOM 6805 C C . PHE B 1 72 ? 37.603 -17.314 2.760 1.00 17.29 72 PHE B C 1
ATOM 6806 O O . PHE B 1 72 ? 36.998 -18.365 2.945 1.00 20.49 72 PHE B O 1
ATOM 6823 N N . LYS B 1 73 ? 38.555 -17.163 1.846 1.00 18.53 73 LYS B N 1
ATOM 6824 C CA . LYS B 1 73 ? 38.832 -18.153 0.815 1.00 27.15 73 LYS B CA 1
ATOM 6825 C C . LYS B 1 73 ? 39.187 -19.538 1.339 1.00 29.43 73 LYS B C 1
ATOM 6826 O O . LYS B 1 73 ? 38.722 -20.523 0.799 1.00 24.94 73 LYS B O 1
ATOM 6845 N N . GLU B 1 74 ? 40.019 -19.642 2.367 1.00 31.29 74 GLU B N 1
ATOM 6846 C CA . GLU B 1 74 ? 40.440 -20.973 2.799 1.00 39.79 74 GLU B CA 1
ATOM 6847 C C . GLU B 1 74 ? 39.268 -21.772 3.361 1.00 24.62 74 GLU B C 1
ATOM 6848 O O . GLU B 1 74 ? 39.192 -22.990 3.175 1.00 24.75 74 GLU B O 1
ATOM 6860 N N . LEU B 1 75 ? 38.359 -21.089 4.047 1.00 17.67 75 LEU B N 1
ATOM 6861 C CA . LEU B 1 75 ? 37.137 -21.723 4.532 1.00 17.93 75 LEU B CA 1
ATOM 6862 C C . LEU B 1 75 ? 36.197 -22.048 3.371 1.00 21.17 75 LEU B C 1
ATOM 6863 O O . LEU B 1 75 ? 35.759 -23.186 3.222 1.00 16.79 75 LEU B O 1
ATOM 6879 N N . PHE B 1 76 ? 35.891 -21.042 2.553 1.00 19.47 76 PHE B N 1
ATOM 6880 C CA . PHE B 1 76 ? 35.029 -21.224 1.383 1.00 25.83 76 PHE B CA 1
ATOM 6881 C C . PHE B 1 76 ? 35.528 -22.323 0.441 1.00 28.15 76 PHE B C 1
ATOM 6882 O O . PHE B 1 76 ? 34.765 -23.202 0.065 1.00 25.14 76 PHE B O 1
ATOM 6899 N N . ASP B 1 77 ? 36.803 -22.255 0.063 1.00 16.06 77 ASP B N 1
ATOM 6900 C CA . ASP B 1 77 ? 37.440 -23.274 -0.770 1.00 26.78 77 ASP B CA 1
ATOM 6901 C C . ASP B 1 77 ? 37.275 -24.664 -0.177 1.00 30.92 77 ASP B C 1
ATOM 6902 O O . ASP B 1 77 ? 37.002 -25.617 -0.897 1.00 16.67 77 ASP B O 1
ATOM 6911 N N . ALA B 1 78 ? 37.472 -24.785 1.133 1.00 36.76 78 ALA B N 1
ATOM 6912 C CA . ALA B 1 78 ? 37.353 -26.076 1.806 1.00 28.79 78 ALA B CA 1
ATOM 6913 C C . ALA B 1 78 ? 35.943 -26.633 1.651 1.00 35.20 78 ALA B C 1
ATOM 6914 O O . ALA B 1 78 ? 35.756 -27.799 1.294 1.00 23.20 78 ALA B O 1
ATOM 6921 N N . VAL B 1 79 ? 34.953 -25.793 1.929 1.00 16.38 79 VAL B N 1
ATOM 6922 C CA . VAL B 1 79 ? 33.564 -26.192 1.818 1.00 27.48 79 VAL B CA 1
ATOM 6923 C C . VAL B 1 79 ? 33.225 -26.458 0.363 1.00 22.58 79 VAL B C 1
ATOM 6924 O O . VAL B 1 79 ? 32.446 -27.349 0.061 1.00 15.71 79 VAL B O 1
ATOM 6937 N N . ILE B 1 80 ? 33.826 -25.690 -0.541 1.00 15.61 80 ILE B N 1
ATOM 6938 C CA . ILE B 1 80 ? 33.569 -25.858 -1.960 1.00 17.69 80 ILE B CA 1
ATOM 6939 C C . ILE B 1 80 ? 34.104 -27.213 -2.414 1.00 56.72 80 ILE B C 1
ATOM 6940 O O . ILE B 1 80 ? 33.446 -27.937 -3.166 1.00 21.77 80 ILE B O 1
ATOM 6956 N N . ASN B 1 81 ? 35.287 -27.557 -1.915 1.00 19.75 81 ASN B N 1
ATOM 6957 C CA . ASN B 1 81 ? 35.961 -28.795 -2.267 1.00 23.46 81 ASN B CA 1
ATOM 6958 C C . ASN B 1 81 ? 35.092 -29.993 -1.919 1.00 17.24 81 ASN B C 1
ATOM 6959 O O . ASN B 1 81 ? 34.916 -30.900 -2.726 1.00 21.27 81 ASN B O 1
ATOM 6970 N N . GLU B 1 82 ? 34.532 -29.973 -0.717 1.00 25.47 82 GLU B N 1
ATOM 6971 C CA . GLU B 1 82 ? 33.700 -31.066 -0.238 1.00 28.75 82 GLU B CA 1
ATOM 6972 C C . GLU B 1 82 ? 32.339 -31.105 -0.929 1.00 23.39 82 GLU B C 1
ATOM 6973 O O . GLU B 1 82 ? 31.961 -32.120 -1.509 1.00 30.53 82 GLU B O 1
ATOM 6985 N N . LYS B 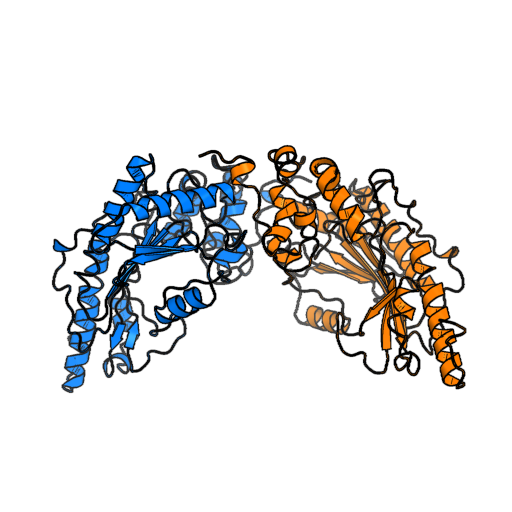1 83 ? 31.599 -30.006 -0.854 1.00 17.10 83 LYS B N 1
ATOM 6986 C CA . LYS B 1 83 ? 30.232 -29.976 -1.369 1.00 30.66 83 LYS B CA 1
ATOM 6987 C C . LYS B 1 83 ? 30.183 -30.402 -2.834 1.00 26.94 83 LYS B C 1
ATOM 6988 O O . LYS B 1 83 ? 29.300 -31.150 -3.246 1.00 32.48 83 LYS B O 1
ATOM 7007 N N . HIS B 1 84 ? 31.147 -29.928 -3.613 1.00 23.76 84 HIS B N 1
ATOM 7008 C CA . HIS B 1 84 ? 31.160 -30.178 -5.048 1.00 26.74 84 HIS B CA 1
ATOM 7009 C C . HIS B 1 84 ? 32.052 -31.370 -5.413 1.00 27.94 84 HIS B C 1
ATOM 7010 O O . HIS B 1 84 ? 32.447 -31.557 -6.569 1.00 22.13 84 HIS B O 1
ATOM 7023 N N . LYS B 1 85 ? 32.364 -32.175 -4.406 1.00 28.43 85 LYS B N 1
ATOM 7024 C CA . LYS B 1 85 ? 32.894 -33.508 -4.636 1.00 37.83 85 LYS B CA 1
ATOM 7025 C C . LYS B 1 85 ? 34.204 -33.479 -5.413 1.00 31.01 85 LYS B C 1
ATOM 7026 O O . LYS B 1 85 ? 34.359 -34.181 -6.411 1.00 27.75 85 LYS B O 1
ATOM 7045 N N . GLY B 1 86 ? 35.141 -32.658 -4.955 1.00 41.30 86 GLY B N 1
ATOM 7046 C CA . GLY B 1 86 ? 36.441 -32.549 -5.590 1.00 43.92 86 GLY B CA 1
ATOM 7047 C C . GLY B 1 86 ? 36.604 -31.285 -6.417 1.00 42.52 86 GLY B C 1
ATOM 7048 O O . GLY B 1 86 ? 36.638 -31.332 -7.647 1.00 38.03 86 GLY B O 1
ATOM 7052 N N . PHE B 1 87 ? 36.700 -30.147 -5.740 1.00 47.35 87 PHE B N 1
ATOM 7053 C CA . PHE B 1 87 ? 37.000 -28.889 -6.409 1.00 37.86 87 PHE B CA 1
ATOM 7054 C C . PHE B 1 87 ? 37.985 -28.090 -5.571 1.00 30.77 87 PHE B C 1
ATOM 7055 O O . PHE B 1 87 ? 37.586 -27.269 -4.752 1.00 35.72 87 PHE B O 1
ATOM 7072 N N . GLY B 1 88 ? 39.274 -28.338 -5.779 1.00 21.44 88 GLY B N 1
ATOM 7073 C CA . GLY B 1 88 ? 40.309 -27.726 -4.966 1.00 28.29 88 GLY B CA 1
ATOM 7074 C C . GLY B 1 88 ? 40.671 -26.325 -5.417 1.00 34.50 88 GLY B C 1
ATOM 7075 O O . GLY B 1 88 ? 40.108 -25.820 -6.383 1.00 28.83 88 GLY B O 1
ATOM 7079 N N . PRO B 1 89 ? 41.621 -25.693 -4.715 1.00 38.74 89 PRO B N 1
ATOM 7080 C CA . PRO B 1 89 ? 42.076 -24.321 -4.976 1.00 44.07 89 PRO B CA 1
ATOM 7081 C C . PRO B 1 89 ? 42.644 -24.108 -6.379 1.00 40.66 89 PRO B C 1
ATOM 7082 O O . PRO B 1 89 ? 42.513 -23.006 -6.914 1.00 34.52 89 PRO B O 1
ATOM 7093 N N . ASN B 1 90 ? 43.268 -25.132 -6.956 1.00 31.65 90 ASN B N 1
ATOM 7094 C CA . ASN B 1 90 ? 43.851 -25.017 -8.290 1.00 21.33 90 ASN B CA 1
ATOM 7095 C C . ASN B 1 90 ? 42.896 -25.456 -9.390 1.00 18.71 90 ASN B C 1
ATOM 7096 O O . ASN B 1 90 ? 43.271 -25.492 -10.557 1.00 18.93 90 ASN B O 1
ATOM 7107 N N . ASP B 1 91 ? 41.669 -25.805 -9.013 1.00 21.63 91 ASP B N 1
ATOM 7108 C CA . ASP B 1 91 ? 40.654 -26.182 -9.986 1.00 22.55 91 ASP B CA 1
ATOM 7109 C C . ASP B 1 91 ? 39.925 -24.940 -10.472 1.00 16.12 91 ASP B C 1
ATOM 7110 O O . ASP B 1 91 ? 39.763 -23.978 -9.728 1.00 25.36 91 ASP B O 1
ATOM 7119 N N . SER B 1 92 ? 39.504 -24.963 -11.730 1.00 18.96 92 SER B N 1
ATOM 7120 C CA . SER B 1 92 ? 38.886 -23.797 -12.343 1.00 28.32 92 SER B CA 1
ATOM 7121 C C . SER B 1 92 ? 37.614 -24.180 -13.091 1.00 18.42 92 SER B C 1
ATOM 7122 O O . SER B 1 92 ? 37.559 -25.200 -13.772 1.00 23.59 92 SER B O 1
ATOM 7130 N N . GLN B 1 93 ? 36.594 -23.348 -12.959 1.00 18.45 93 GLN B N 1
ATOM 7131 C CA . GLN B 1 93 ? 35.321 -23.573 -13.616 1.00 13.37 93 GLN B CA 1
ATOM 7132 C C . GLN B 1 93 ? 35.474 -23.331 -15.114 1.00 17.49 93 GLN B C 1
ATOM 7133 O O . GLN B 1 93 ? 36.093 -22.354 -15.525 1.00 21.57 93 GLN B O 1
ATOM 7147 N N . PRO B 1 94 ? 34.907 -24.218 -15.940 1.00 25.21 94 PRO B N 1
ATOM 7148 C CA . PRO B 1 94 ? 34.890 -23.954 -17.382 1.00 32.44 94 PRO B CA 1
ATOM 7149 C C . PRO B 1 94 ? 34.332 -22.570 -17.703 1.00 21.95 94 PRO B C 1
ATOM 7150 O O . PRO B 1 94 ? 33.486 -22.057 -16.959 1.00 14.24 94 PRO B O 1
ATOM 7161 N N . ALA B 1 95 ? 34.804 -21.980 -18.797 1.00 23.41 95 ALA B N 1
ATOM 7162 C CA . ALA B 1 95 ? 34.264 -20.720 -19.274 1.00 19.20 95 ALA B CA 1
ATOM 7163 C C . ALA B 1 95 ? 32.774 -20.915 -19.525 1.00 18.19 95 ALA B C 1
ATOM 7164 O O . ALA B 1 95 ? 32.343 -21.992 -19.931 1.00 14.19 95 ALA B O 1
ATOM 7171 N N . PRO B 1 96 ? 31.968 -19.885 -19.255 1.00 18.54 96 PRO B N 1
ATOM 7172 C CA . PRO B 1 96 ? 30.548 -20.150 -19.470 1.00 19.21 96 PRO B CA 1
ATOM 7173 C C . PRO B 1 96 ? 30.287 -20.465 -20.932 1.00 21.39 96 PRO B C 1
ATOM 7174 O O . PRO B 1 96 ? 31.045 -20.053 -21.818 1.00 15.99 96 PRO B O 1
ATOM 7185 N N . ASP B 1 97 ? 29.220 -21.205 -21.181 1.00 18.04 97 ASP B N 1
ATOM 7186 C CA . ASP B 1 97 ? 28.823 -21.495 -22.537 1.00 12.29 97 ASP B CA 1
ATOM 7187 C C . ASP B 1 97 ? 27.307 -21.478 -22.610 1.00 13.39 97 ASP B C 1
ATOM 7188 O O . ASP B 1 97 ? 26.663 -22.385 -22.110 1.00 11.87 97 ASP B O 1
ATOM 7197 N N . LEU B 1 98 ? 26.755 -20.427 -23.211 1.00 13.25 98 LEU B N 1
ATOM 7198 C CA . LEU B 1 98 ? 25.308 -20.280 -23.362 1.00 20.80 98 LEU B CA 1
ATOM 7199 C C . LEU B 1 98 ? 24.864 -20.428 -24.810 1.00 11.36 98 LEU B C 1
ATOM 7200 O O . LEU B 1 98 ? 23.810 -19.922 -25.190 1.00 16.28 98 LEU B O 1
ATOM 7216 N N . ASP B 1 99 ? 25.659 -21.127 -25.611 1.00 17.25 99 ASP B N 1
ATOM 7217 C CA . ASP B 1 99 ? 25.347 -21.305 -27.023 1.00 18.66 99 ASP B CA 1
ATOM 7218 C C . ASP B 1 99 ? 24.481 -22.546 -27.247 1.00 10.77 99 ASP B C 1
ATOM 7219 O O . ASP B 1 99 ? 24.980 -23.666 -27.353 1.00 10.91 99 ASP B O 1
ATOM 7228 N N . ALA B 1 100 ? 23.174 -22.326 -27.331 1.00 10.90 100 ALA B N 1
ATOM 7229 C CA . ALA B 1 100 ? 22.221 -23.401 -27.568 1.00 10.48 100 ALA B CA 1
ATOM 7230 C C . ALA B 1 100 ? 22.411 -24.079 -28.923 1.00 11.10 100 ALA B C 1
ATOM 7231 O O . ALA B 1 100 ? 22.017 -25.229 -29.093 1.00 10.56 100 ALA B O 1
ATOM 7238 N N . SER B 1 101 ? 22.985 -23.369 -29.892 1.00 19.08 101 SER B N 1
ATOM 7239 C CA . SER B 1 101 ? 23.164 -23.931 -31.235 1.00 14.24 101 SER B CA 1
ATOM 7240 C C . SER B 1 101 ? 24.117 -25.118 -31.214 1.00 22.29 101 SER B C 1
ATOM 7241 O O . SER B 1 101 ? 24.118 -25.935 -32.131 1.00 18.01 101 SER B O 1
ATOM 7249 N N . LYS B 1 102 ? 24.918 -25.214 -30.156 1.00 15.00 102 LYS B N 1
ATOM 7250 C CA . LYS B 1 102 ? 25.877 -26.304 -30.020 1.00 16.71 102 LYS B CA 1
ATOM 7251 C C . LYS B 1 102 ? 25.290 -27.529 -29.314 1.00 17.26 102 LYS B C 1
ATOM 7252 O O . LYS B 1 102 ? 25.989 -28.516 -29.089 1.00 24.97 102 LYS B O 1
ATOM 7271 N N . LEU B 1 103 ? 24.009 -27.473 -28.971 1.00 19.45 103 LEU B N 1
ATOM 7272 C CA . LEU B 1 103 ? 23.337 -28.630 -28.382 1.00 24.74 103 LEU B CA 1
ATOM 7273 C C . LEU B 1 103 ? 23.061 -29.693 -29.444 1.00 25.54 103 LEU B C 1
ATOM 7274 O O . LEU B 1 103 ? 22.941 -29.385 -30.629 1.00 27.19 103 LEU B O 1
ATOM 7290 N N . VAL B 1 104 ? 22.948 -30.942 -29.004 1.00 21.11 104 VAL B N 1
ATOM 7291 C CA . VAL B 1 104 ? 22.695 -32.067 -29.898 1.00 15.41 104 VAL B CA 1
ATOM 7292 C C . VAL B 1 104 ? 21.446 -32.796 -29.435 1.00 19.33 104 VAL B C 1
ATOM 7293 O O . VAL B 1 104 ? 21.366 -33.237 -28.288 1.00 30.91 104 VAL B O 1
ATOM 7306 N N . GLY B 1 105 ? 20.462 -32.900 -30.323 1.00 32.67 105 GLY B N 1
ATOM 7307 C CA . GLY B 1 105 ? 19.207 -33.554 -30.001 1.00 26.67 105 GLY B CA 1
ATOM 7308 C C . GLY B 1 105 ? 18.474 -32.897 -28.844 1.00 38.47 105 GLY B C 1
ATOM 7309 O O . GLY B 1 105 ? 18.008 -33.574 -27.934 1.00 36.51 105 GLY B O 1
ATOM 7313 N N . GLY B 1 106 ? 18.360 -31.574 -28.885 1.00 15.24 106 GLY B N 1
ATOM 7314 C CA . GLY B 1 106 ? 17.706 -30.824 -27.822 1.00 12.17 106 GLY B CA 1
ATOM 7315 C C . GLY B 1 106 ? 16.190 -30.753 -27.924 1.00 12.85 106 GLY B C 1
ATOM 7316 O O . GLY B 1 106 ? 15.574 -29.859 -27.345 1.00 12.95 106 GLY B O 1
ATOM 7320 N N . GLN B 1 107 ? 15.594 -31.684 -28.664 1.00 14.26 107 GLN B N 1
ATOM 7321 C CA . GLN B 1 107 ? 14.145 -31.921 -28.616 1.00 12.34 107 GLN B CA 1
ATOM 7322 C C . GLN B 1 107 ? 13.865 -33.322 -28.071 1.00 11.49 107 GLN B C 1
ATOM 7323 O O . GLN B 1 107 ? 14.227 -34.318 -28.696 1.00 24.79 107 GLN B O 1
ATOM 7337 N N . PHE B 1 108 ? 13.233 -33.390 -26.899 1.00 11.28 108 PHE B N 1
ATOM 7338 C CA . PHE B 1 108 ? 12.875 -34.650 -26.274 1.00 11.58 108 PHE B CA 1
ATOM 7339 C C . PHE B 1 108 ? 11.559 -35.137 -26.857 1.00 11.76 108 PHE B C 1
ATOM 7340 O O . PHE B 1 108 ? 10.775 -34.347 -27.387 1.00 13.46 108 PHE B O 1
ATOM 7357 N N . ASP B 1 109 ? 11.341 -36.442 -26.763 1.00 12.79 109 ASP B N 1
ATOM 7358 C CA . ASP B 1 109 ? 10.092 -37.056 -27.175 1.00 16.48 109 ASP B CA 1
ATOM 7359 C C . ASP B 1 109 ? 9.043 -36.607 -26.173 1.00 13.68 109 ASP B C 1
ATOM 7360 O O . ASP B 1 109 ? 9.144 -36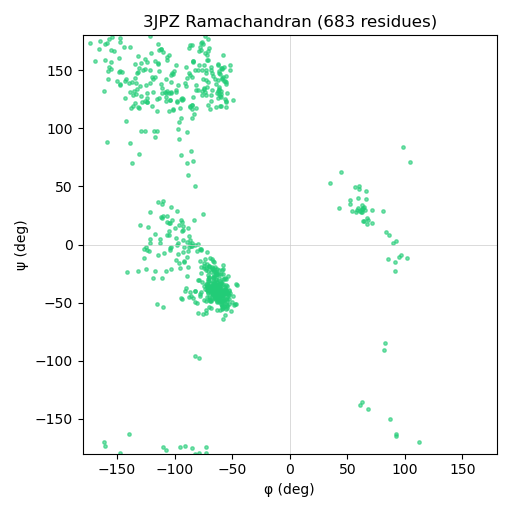.908 -24.985 1.00 13.44 109 ASP B O 1
ATOM 7369 N N . GLU B 1 110 ? 8.045 -35.871 -26.652 1.00 14.17 110 GLU B N 1
ATOM 7370 C CA . GLU B 1 110 ? 7.076 -35.233 -25.768 1.00 12.79 110 GLU B CA 1
ATOM 7371 C C . GLU B 1 110 ? 6.025 -36.208 -25.239 1.00 15.83 110 GLU B C 1
ATOM 7372 O O . GLU B 1 110 ? 5.200 -35.851 -24.400 1.00 13.47 110 GLU B O 1
ATOM 7384 N N . LYS B 1 111 ? 6.073 -37.448 -25.706 1.00 13.32 111 LYS B N 1
ATOM 7385 C CA . LYS B 1 111 ? 5.251 -38.493 -25.121 1.00 14.57 111 LYS B CA 1
ATOM 7386 C C . LYS B 1 111 ? 5.774 -38.822 -23.729 1.00 13.93 111 LYS B C 1
ATOM 7387 O O . LYS B 1 111 ? 5.056 -39.388 -22.911 1.00 14.83 111 LYS B O 1
ATOM 7406 N N . TYR B 1 112 ? 7.021 -38.429 -23.472 1.00 23.11 112 TYR B N 1
ATOM 7407 C CA . TYR B 1 112 ? 7.680 -38.668 -22.189 1.00 19.96 112 TYR B CA 1
ATOM 7408 C C . TYR B 1 112 ? 8.003 -37.370 -21.438 1.00 15.03 112 TYR B C 1
ATOM 7409 O O . TYR B 1 112 ? 7.657 -37.230 -20.274 1.00 13.55 112 TYR B O 1
ATOM 7427 N N . VAL B 1 113 ? 8.661 -36.422 -22.094 1.00 13.20 113 VAL B N 1
ATOM 7428 C CA . VAL B 1 113 ? 8.975 -35.154 -21.441 1.00 17.82 113 VAL B CA 1
ATOM 7429 C C . VAL B 1 113 ? 7.820 -34.156 -21.579 1.00 12.65 113 VAL B C 1
ATOM 7430 O O . VAL B 1 113 ? 7.455 -33.770 -22.679 1.00 12.29 113 VAL B O 1
ATOM 7443 N N . LYS B 1 114 ? 7.262 -33.748 -20.444 1.00 13.01 114 LYS B N 1
ATOM 7444 C CA . LYS B 1 114 ? 6.072 -32.908 -20.405 1.00 13.84 114 LYS B CA 1
ATOM 7445 C C . LYS B 1 114 ? 6.398 -31.433 -20.258 1.00 12.93 114 LYS B C 1
ATOM 7446 O O . LYS B 1 114 ? 5.549 -30.582 -20.491 1.00 12.28 114 LYS B O 1
ATOM 7465 N N . SER B 1 115 ? 7.628 -31.138 -19.860 1.00 11.95 115 SER B N 1
ATOM 7466 C CA . SER B 1 115 ? 8.065 -29.772 -19.689 1.00 11.68 115 SER B CA 1
ATOM 7467 C C . SER B 1 115 ? 9.580 -29.726 -19.486 1.00 12.60 115 SER B C 1
ATOM 7468 O O . SER B 1 115 ? 10.190 -30.707 -19.101 1.00 11.53 115 SER B O 1
ATOM 7476 N N . CYS B 1 116 ? 10.156 -28.563 -19.765 1.00 12.83 116 CYS B N 1
ATOM 7477 C CA . CYS B 1 116 ? 11.588 -28.329 -19.676 1.00 11.21 116 CYS B CA 1
ATOM 7478 C C . CYS B 1 116 ? 11.775 -27.046 -18.902 1.00 10.94 116 CYS B C 1
ATOM 7479 O O . CYS B 1 116 ? 10.952 -26.139 -18.997 1.00 13.37 116 CYS B O 1
ATOM 7487 N N . ARG B 1 117 ? 12.868 -26.954 -18.154 1.00 10.93 117 ARG B N 1
ATOM 7488 C CA A ARG B 1 117 ? 13.086 -25.833 -17.254 0.48 10.76 117 ARG B CA 1
ATOM 7489 C CA B ARG B 1 117 ? 13.106 -25.789 -17.319 0.52 10.75 117 ARG B CA 1
ATOM 7490 C C . ARG B 1 117 ? 14.588 -25.625 -17.025 1.00 10.69 117 ARG B C 1
ATOM 7491 O O . ARG B 1 117 ? 15.296 -26.577 -16.774 1.00 10.80 117 ARG B O 1
ATOM 7519 N N . ILE B 1 118 ? 15.065 -24.389 -17.087 1.00 14.54 118 ILE B N 1
ATOM 7520 C CA . ILE B 1 118 ? 16.467 -24.123 -16.775 1.00 14.31 118 ILE B CA 1
ATOM 7521 C C . ILE B 1 118 ? 16.572 -22.905 -15.870 1.00 10.86 118 ILE B C 1
ATOM 7522 O O . ILE B 1 118 ? 16.119 -21.824 -16.211 1.00 10.48 118 ILE B O 1
ATOM 7538 N N . ARG B 1 119 ? 17.166 -23.111 -14.703 1.00 10.81 119 ARG B N 1
ATOM 7539 C CA . ARG B 1 119 ? 17.264 -22.092 -13.678 1.00 10.67 119 ARG B CA 1
ATOM 7540 C C . ARG B 1 119 ? 18.728 -21.789 -13.399 1.00 14.98 119 ARG B C 1
ATOM 7541 O O . ARG B 1 119 ? 19.566 -22.692 -13.445 1.00 10.91 119 ARG B O 1
ATOM 7562 N N . THR B 1 120 ? 19.025 -20.515 -13.149 1.00 11.76 120 THR B N 1
ATOM 7563 C CA . THR B 1 120 ? 20.298 -20.110 -12.556 1.00 10.90 120 THR B CA 1
ATOM 7564 C C . THR B 1 120 ? 20.084 -18.871 -11.687 1.00 11.63 120 THR B C 1
ATOM 7565 O O . THR B 1 120 ? 18.978 -18.346 -11.589 1.00 10.99 120 THR B O 1
ATOM 7576 N N . GLY B 1 121 ? 21.144 -18.414 -11.038 1.00 11.07 121 GLY B N 1
ATOM 7577 C CA . GLY B 1 121 ? 21.066 -17.196 -10.269 1.00 11.26 121 GLY B CA 1
ATOM 7578 C C . GLY B 1 121 ? 22.224 -16.301 -10.626 1.00 11.82 121 GLY B C 1
ATOM 7579 O O . GLY B 1 121 ? 23.278 -16.776 -11.043 1.00 18.07 121 GLY B O 1
ATOM 7583 N N . ARG B 1 122 ? 22.026 -15.000 -10.481 1.00 11.92 122 ARG B N 1
ATOM 7584 C CA . ARG B 1 122 ? 23.097 -14.053 -10.701 1.00 14.65 122 ARG B CA 1
ATOM 7585 C C . ARG B 1 122 ? 23.123 -13.035 -9.578 1.00 18.72 122 ARG B C 1
ATOM 7586 O O . ARG B 1 122 ? 22.082 -12.621 -9.053 1.00 13.76 122 ARG B O 1
ATOM 7607 N N . GLY B 1 123 ? 24.333 -12.646 -9.203 1.00 12.99 123 GLY B N 1
ATOM 7608 C CA . GLY B 1 123 ? 24.525 -11.529 -8.310 1.00 12.99 123 GLY B CA 1
ATOM 7609 C C . GLY B 1 123 ? 24.940 -10.330 -9.139 1.00 20.49 123 GLY B C 1
ATOM 7610 O O . GLY B 1 123 ? 25.606 -10.458 -10.170 1.00 12.78 123 GLY B O 1
ATOM 7614 N N . ILE B 1 124 ? 24.517 -9.160 -8.689 1.00 15.26 124 ILE B N 1
ATOM 7615 C CA . ILE B 1 124 ? 24.884 -7.909 -9.308 1.00 12.60 124 ILE B CA 1
ATOM 7616 C C . ILE B 1 124 ? 26.106 -7.387 -8.559 1.00 14.15 124 ILE B C 1
ATOM 7617 O O . ILE B 1 124 ? 26.017 -6.974 -7.397 1.00 13.36 124 ILE B O 1
ATOM 7633 N N . ARG B 1 125 ? 27.255 -7.441 -9.221 1.00 19.68 125 ARG B N 1
ATOM 7634 C CA . ARG B 1 125 ? 28.517 -7.078 -8.596 1.00 19.30 125 ARG B CA 1
ATOM 7635 C C . ARG B 1 125 ? 28.469 -5.676 -8.016 1.00 23.56 125 ARG B C 1
ATOM 7636 O O . ARG B 1 125 ? 27.911 -4.764 -8.615 1.00 18.27 125 ARG B O 1
ATOM 7657 N N . GLY B 1 126 ? 29.059 -5.513 -6.838 1.00 26.85 126 GLY B N 1
ATOM 7658 C CA . GLY B 1 126 ? 29.125 -4.217 -6.191 1.00 21.47 126 GLY B CA 1
ATOM 7659 C C . GLY B 1 126 ? 28.104 -4.097 -5.086 1.00 20.12 126 GLY B C 1
ATOM 7660 O O . GLY B 1 126 ? 28.152 -3.163 -4.286 1.00 15.79 126 GLY B O 1
ATOM 7664 N N . LEU B 1 127 ? 27.189 -5.063 -5.047 1.00 18.10 127 LEU B N 1
ATOM 7665 C CA . LEU B 1 127 ? 26.087 -5.084 -4.096 1.00 17.33 127 LEU B CA 1
ATOM 7666 C C . LEU B 1 127 ? 26.099 -6.372 -3.301 1.00 14.32 127 LEU B C 1
ATOM 7667 O O . LEU B 1 127 ? 26.202 -7.463 -3.865 1.00 13.61 127 LEU B O 1
ATOM 7683 N N . CYS B 1 128 ? 26.006 -6.234 -1.983 1.00 13.82 128 CYS B N 1
ATOM 7684 C CA . CYS B 1 128 ? 25.992 -7.380 -1.085 1.00 13.96 128 CYS B CA 1
ATOM 7685 C C . CYS B 1 128 ? 24.872 -8.341 -1.407 1.00 13.63 128 CYS B C 1
ATOM 7686 O O . CYS B 1 128 ? 23.831 -7.965 -1.945 1.00 12.86 128 CYS B O 1
ATOM 7694 N N . TYR B 1 129 ? 25.113 -9.595 -1.059 1.00 13.65 129 TYR B N 1
ATOM 7695 C CA . TYR B 1 129 ? 24.111 -10.642 -1.134 1.00 12.70 129 TYR B CA 1
ATOM 7696 C C . TYR B 1 129 ? 23.061 -10.461 -0.051 1.00 12.81 129 TYR B C 1
ATOM 7697 O O . TYR B 1 129 ? 23.296 -9.757 0.925 1.00 13.32 129 TYR B O 1
ATOM 7715 N N . PRO B 1 130 ? 21.903 -11.124 -0.202 1.00 16.89 130 PRO B N 1
ATOM 7716 C CA . PRO B 1 130 ? 20.800 -10.973 0.749 1.00 22.72 130 PRO B CA 1
ATOM 7717 C C . PRO B 1 130 ? 21.190 -11.056 2.228 1.00 16.71 130 PRO B C 1
ATOM 7718 O O . PRO B 1 130 ? 20.568 -10.364 3.024 1.00 12.84 130 PRO B O 1
ATOM 7729 N N . PRO B 1 131 ? 22.190 -11.875 2.596 1.00 20.83 131 PRO B N 1
ATOM 7730 C CA . PRO B 1 131 ? 22.508 -11.930 4.030 1.00 13.20 131 PRO B CA 1
ATOM 7731 C C . PRO B 1 131 ? 23.027 -10.615 4.614 1.00 13.58 131 PRO B C 1
ATOM 7732 O O . PRO B 1 131 ? 22.859 -10.368 5.807 1.00 14.15 131 PRO B O 1
ATOM 7743 N N . SER B 1 132 ? 23.635 -9.780 3.781 1.00 15.40 132 SER B N 1
ATOM 7744 C CA . SER B 1 132 ? 24.295 -8.565 4.261 1.00 20.81 132 SER B CA 1
ATOM 7745 C C . SER B 1 132 ? 23.836 -7.288 3.567 1.00 14.82 132 SER B C 1
ATOM 7746 O O . SER B 1 132 ? 24.160 -6.180 4.014 1.00 13.91 132 SER B O 1
ATOM 7754 N N . CYS B 1 133 ? 23.089 -7.423 2.476 1.00 16.92 133 CYS B N 1
ATOM 7755 C CA . CYS B 1 133 ? 22.707 -6.252 1.711 1.00 14.99 133 CYS B CA 1
ATOM 7756 C C . CYS B 1 133 ? 21.887 -5.324 2.605 1.00 13.62 133 CYS B C 1
ATOM 7757 O O . CYS B 1 133 ? 21.179 -5.779 3.497 1.00 13.10 133 CYS B O 1
ATOM 7765 N N . THR B 1 134 ? 22.011 -4.018 2.398 1.00 13.53 134 THR B N 1
ATOM 7766 C CA . THR B 1 134 ? 21.205 -3.080 3.160 1.00 14.33 134 THR B CA 1
ATOM 7767 C C . THR B 1 134 ? 19.910 -2.948 2.384 1.00 14.63 134 THR B C 1
ATOM 7768 O O . THR B 1 134 ? 19.809 -3.473 1.275 1.00 13.59 134 THR B O 1
ATOM 7779 N N . ARG B 1 135 ? 18.919 -2.272 2.951 1.00 13.58 135 ARG B N 1
ATOM 7780 C CA . ARG B 1 135 ? 17.680 -2.043 2.227 1.00 13.67 135 ARG B CA 1
ATOM 7781 C C . ARG B 1 135 ? 18.038 -1.300 0.956 1.00 13.47 135 ARG B C 1
ATOM 7782 O O . ARG B 1 135 ? 17.420 -1.491 -0.089 1.00 17.94 135 ARG B O 1
ATOM 7803 N N . GLY B 1 136 ? 19.056 -0.452 1.058 1.00 14.41 136 GLY B N 1
ATOM 7804 C CA . GLY B 1 136 ? 19.467 0.383 -0.051 1.00 14.06 136 GLY B CA 1
ATOM 7805 C C . GLY B 1 136 ? 20.059 -0.453 -1.165 1.00 14.15 136 GLY B C 1
ATOM 7806 O O . GLY B 1 136 ? 19.624 -0.370 -2.305 1.00 19.01 136 GLY B O 1
ATOM 7810 N N . GLU B 1 137 ? 21.069 -1.249 -0.828 1.00 14.42 137 GLU B N 1
ATOM 7811 C CA . GLU B 1 137 ? 21.652 -2.198 -1.767 1.00 13.95 137 GLU B CA 1
ATOM 7812 C C . GLU B 1 137 ? 20.588 -3.065 -2.440 1.00 13.38 137 GLU B C 1
ATOM 7813 O O . GLU B 1 137 ? 20.580 -3.216 -3.659 1.00 13.93 137 GLU B O 1
ATOM 7825 N N . ARG B 1 138 ? 19.709 -3.647 -1.638 1.00 13.25 138 ARG B N 1
ATOM 7826 C CA . ARG B 1 138 ? 18.665 -4.525 -2.162 1.00 12.97 138 ARG B CA 1
ATOM 7827 C C . ARG B 1 138 ? 17.768 -3.764 -3.143 1.00 13.97 138 ARG B C 1
ATOM 7828 O O . ARG B 1 138 ? 17.415 -4.261 -4.210 1.00 12.86 138 ARG B O 1
ATOM 7849 N N . ARG B 1 139 ? 17.435 -2.533 -2.790 1.00 13.16 139 ARG B N 1
ATOM 7850 C CA . ARG B 1 139 ? 16.654 -1.666 -3.666 1.00 15.88 139 ARG B CA 1
ATOM 7851 C C . ARG B 1 139 ? 17.395 -1.310 -4.950 1.00 18.38 139 ARG B C 1
ATOM 7852 O O . ARG B 1 139 ? 16.785 -1.183 -6.006 1.00 12.96 139 ARG B O 1
ATOM 7873 N N . GLU B 1 140 ? 18.709 -1.132 -4.857 1.00 14.05 140 GLU B N 1
ATOM 7874 C CA . GLU B 1 140 ? 19.514 -0.859 -6.038 1.00 13.20 140 GLU B CA 1
ATOM 7875 C C . GLU B 1 140 ? 19.526 -2.100 -6.929 1.00 12.82 140 GLU B C 1
ATOM 7876 O O . GLU B 1 140 ? 19.482 -2.009 -8.150 1.00 13.29 140 GLU B O 1
ATOM 7888 N N . VAL B 1 141 ? 19.587 -3.265 -6.301 1.00 12.80 141 VAL B N 1
ATOM 7889 C CA . VAL B 1 141 ? 19.588 -4.506 -7.028 1.00 12.34 141 VAL B CA 1
ATOM 7890 C C . VAL B 1 141 ? 18.304 -4.589 -7.836 1.00 16.66 141 VAL B C 1
ATOM 7891 O O . VAL B 1 141 ? 18.323 -4.982 -8.996 1.00 12.65 141 VAL B O 1
ATOM 7904 N N . GLU B 1 142 ? 17.189 -4.199 -7.229 1.00 12.40 142 GLU B N 1
ATOM 7905 C CA . GLU B 1 142 ? 15.906 -4.311 -7.900 1.00 13.86 142 GLU B CA 1
ATOM 7906 C C . GLU B 1 142 ? 15.850 -3.347 -9.061 1.00 18.06 142 GLU B C 1
ATOM 7907 O O . GLU B 1 142 ? 15.386 -3.700 -10.137 1.00 16.62 142 GLU B O 1
ATOM 7919 N N . ARG B 1 143 ? 16.343 -2.135 -8.842 1.00 22.35 143 ARG B N 1
ATOM 7920 C CA . ARG B 1 143 ? 16.347 -1.118 -9.879 1.00 25.42 143 ARG B CA 1
ATOM 7921 C C . ARG B 1 143 ? 17.172 -1.591 -11.064 1.00 17.28 143 ARG B C 1
ATOM 7922 O O . ARG B 1 143 ? 16.681 -1.639 -12.177 1.00 13.60 143 ARG B O 1
ATOM 7943 N N . VAL B 1 144 ? 18.431 -1.929 -10.813 1.00 12.83 144 VAL B N 1
ATOM 7944 C CA . VAL B 1 144 ? 19.317 -2.413 -11.856 1.00 15.56 144 VAL B CA 1
ATOM 7945 C C . VAL B 1 144 ? 18.632 -3.502 -12.665 1.00 15.93 144 VAL B C 1
ATOM 7946 O O . VAL B 1 144 ? 18.578 -3.426 -13.879 1.00 12.97 144 VAL B O 1
ATOM 7959 N N . ILE B 1 145 ? 18.092 -4.513 -11.999 1.00 13.45 145 ILE B N 1
ATOM 7960 C CA . ILE B 1 145 ? 17.505 -5.622 -12.733 1.00 15.65 145 ILE B CA 1
ATOM 7961 C C . ILE B 1 145 ? 16.214 -5.228 -13.450 1.00 12.49 145 ILE B C 1
ATOM 7962 O O . ILE B 1 145 ? 16.029 -5.568 -14.610 1.00 12.03 145 ILE B O 1
ATOM 7978 N N . THR B 1 146 ? 15.325 -4.517 -12.771 1.00 18.58 146 THR B N 1
ATOM 7979 C CA . THR B 1 146 ? 14.034 -4.175 -13.365 1.00 21.37 146 THR B CA 1
ATOM 7980 C C . THR B 1 146 ? 14.209 -3.243 -14.551 1.00 19.40 146 THR B C 1
ATOM 7981 O O . THR B 1 146 ? 13.479 -3.347 -15.528 1.00 16.40 146 THR B O 1
ATOM 7992 N N . THR B 1 147 ? 15.172 -2.330 -14.475 1.00 17.20 147 THR B N 1
ATOM 7993 C CA . THR B 1 147 ? 15.406 -1.419 -15.594 1.00 12.78 147 THR B CA 1
ATOM 7994 C C . THR B 1 147 ? 15.964 -2.194 -16.778 1.00 13.16 147 THR B C 1
ATOM 7995 O O . THR B 1 147 ? 15.621 -1.912 -17.922 1.00 15.63 147 THR B O 1
ATOM 8006 N N . ALA B 1 148 ? 16.808 -3.185 -16.502 1.00 25.70 148 ALA B N 1
ATOM 8007 C CA . ALA B 1 148 ? 17.355 -4.027 -17.560 1.00 24.62 148 ALA B CA 1
ATOM 8008 C C . ALA B 1 148 ? 16.251 -4.843 -18.228 1.00 22.28 148 ALA B C 1
ATOM 8009 O O . ALA B 1 148 ? 16.181 -4.906 -19.450 1.00 14.97 148 ALA B O 1
ATOM 8016 N N . LEU B 1 149 ? 15.391 -5.455 -17.417 1.00 14.19 149 LEU B N 1
ATOM 8017 C CA . LEU B 1 149 ? 14.297 -6.284 -17.918 1.00 15.37 149 LEU B CA 1
ATOM 8018 C C . LEU B 1 149 ? 13.350 -5.465 -18.799 1.00 11.93 149 LEU B C 1
ATOM 8019 O O . LEU B 1 149 ? 12.815 -5.961 -19.780 1.00 12.27 149 LEU B O 1
ATOM 8035 N N . ALA B 1 150 ? 13.160 -4.205 -18.438 1.00 13.44 150 ALA B N 1
ATOM 8036 C CA . ALA B 1 150 ? 12.290 -3.305 -19.185 1.00 21.62 150 ALA B CA 1
ATOM 8037 C C . ALA B 1 150 ? 12.818 -3.030 -20.593 1.00 25.00 150 ALA B C 1
ATOM 8038 O O . ALA B 1 150 ? 12.050 -2.674 -21.482 1.00 12.80 150 ALA B O 1
ATOM 8045 N N . GLY B 1 151 ? 14.124 -3.190 -20.794 1.00 16.48 151 GLY B N 1
ATOM 8046 C CA . GLY B 1 151 ? 14.714 -3.000 -22.106 1.00 16.51 151 GLY B CA 1
ATOM 8047 C C . GLY B 1 151 ? 14.670 -4.246 -22.981 1.00 13.82 151 GLY B C 1
ATOM 8048 O O . GLY B 1 151 ? 15.147 -4.217 -24.110 1.00 15.53 151 GLY B O 1
ATOM 8052 N N . LEU B 1 152 ? 14.110 -5.335 -22.456 1.00 11.96 152 LEU B N 1
ATOM 8053 C CA . LEU B 1 152 ? 13.982 -6.584 -23.196 1.00 12.12 152 LEU B CA 1
ATOM 8054 C C . LEU B 1 152 ? 12.722 -6.544 -24.052 1.00 16.68 152 LEU B C 1
ATOM 8055 O O . LEU B 1 152 ? 11.711 -5.991 -23.641 1.00 12.24 152 LEU B O 1
ATOM 8071 N N . SER B 1 153 ? 12.789 -7.146 -25.233 1.00 11.72 153 SER B N 1
ATOM 8072 C CA . SER B 1 153 ? 11.654 -7.192 -26.150 1.00 14.18 153 SER B CA 1
ATOM 8073 C C . SER B 1 153 ? 11.531 -8.558 -26.838 1.00 16.25 153 SER B C 1
ATOM 8074 O O . SER B 1 153 ? 12.121 -9.540 -26.408 1.00 11.94 153 SER B O 1
ATOM 8082 N N . GLY B 1 154 ? 10.766 -8.604 -27.923 1.00 18.58 154 GLY B N 1
ATOM 8083 C CA . GLY B 1 154 ? 10.536 -9.844 -28.635 1.00 13.82 154 GLY B CA 1
ATOM 8084 C C . GLY B 1 154 ? 9.854 -10.806 -27.690 1.00 13.32 154 GLY B C 1
ATOM 8085 O O . GLY B 1 154 ? 8.984 -10.405 -26.923 1.00 12.07 154 GLY B O 1
ATOM 8089 N N . ASP B 1 155 ? 10.267 -12.070 -27.711 1.00 12.07 155 ASP B N 1
ATOM 8090 C CA . ASP B 1 155 ? 9.680 -13.061 -26.826 1.00 11.68 155 ASP B CA 1
ATOM 8091 C C . ASP B 1 155 ? 9.998 -12.783 -25.344 1.00 21.85 155 ASP B C 1
ATOM 8092 O O . ASP B 1 155 ? 9.359 -13.345 -24.457 1.00 11.69 155 ASP B O 1
ATOM 8101 N N . LEU B 1 156 ? 10.962 -11.902 -25.079 1.00 11.99 156 LEU B N 1
ATOM 8102 C CA . LEU B 1 156 ? 11.270 -11.509 -23.703 1.00 12.20 156 LEU B CA 1
ATOM 8103 C C . LEU B 1 156 ? 10.537 -10.245 -23.254 1.00 11.72 156 LEU B C 1
ATOM 8104 O O . LEU B 1 156 ? 10.854 -9.685 -22.208 1.00 11.92 156 LEU B O 1
ATOM 8120 N N . SER B 1 157 ? 9.557 -9.799 -24.037 1.00 15.16 157 SER B N 1
ATOM 8121 C CA . SER B 1 157 ? 8.709 -8.686 -23.627 1.00 16.14 157 SER B CA 1
ATOM 8122 C C . SER B 1 157 ? 7.998 -9.125 -22.370 1.00 15.80 157 SER B C 1
ATOM 8123 O O . SER B 1 157 ? 7.489 -10.230 -22.307 1.00 12.63 157 SER B O 1
ATOM 8131 N N . GLY B 1 158 ? 7.965 -8.278 -21.353 1.00 17.35 158 GLY B N 1
ATOM 8132 C CA . GLY B 1 158 ? 7.406 -8.712 -20.091 1.00 12.48 158 GLY B CA 1
ATOM 8133 C C . GLY B 1 158 ? 7.001 -7.614 -19.141 1.00 12.57 158 GLY B C 1
ATOM 8134 O O . GLY B 1 158 ? 6.982 -6.434 -19.487 1.00 17.00 158 GLY B O 1
ATOM 8138 N N . THR B 1 159 ? 6.698 -8.038 -17.919 1.00 13.02 159 THR B N 1
ATOM 8139 C CA . THR B 1 159 ? 6.081 -7.195 -16.920 1.00 12.86 159 THR B CA 1
ATOM 8140 C C . THR B 1 159 ? 6.642 -7.528 -15.553 1.00 12.65 159 THR B C 1
ATOM 8141 O O . THR B 1 159 ? 6.859 -8.693 -15.223 1.00 16.78 159 THR B O 1
ATOM 8152 N N . TYR B 1 160 ? 6.863 -6.492 -14.760 1.00 13.31 160 TYR B N 1
ATOM 8153 C CA . TYR B 1 160 ? 7.356 -6.645 -13.407 1.00 13.72 160 TYR B CA 1
ATOM 8154 C C . TYR B 1 160 ? 6.234 -6.421 -12.407 1.00 18.60 160 TYR B C 1
ATOM 8155 O O . TYR B 1 160 ? 5.510 -5.429 -12.482 1.00 14.84 160 TYR B O 1
ATOM 8173 N N . TYR B 1 161 ? 6.109 -7.360 -11.479 1.00 13.10 161 TYR B N 1
ATOM 8174 C CA . TYR B 1 161 ? 5.130 -7.307 -10.406 1.00 15.01 161 TYR B CA 1
ATOM 8175 C C . TYR B 1 161 ? 5.843 -7.238 -9.065 1.00 20.55 161 TYR B C 1
ATOM 8176 O O . TYR B 1 161 ? 6.186 -8.265 -8.483 1.00 17.16 161 TYR B O 1
ATOM 8194 N N . PRO B 1 162 ? 6.070 -6.026 -8.566 1.00 21.09 162 PRO B N 1
ATOM 8195 C CA . PRO B 1 162 ? 6.633 -5.901 -7.223 1.00 27.61 162 PRO B CA 1
ATOM 8196 C C . PRO B 1 162 ? 5.768 -6.647 -6.216 1.00 20.25 162 PRO B C 1
ATOM 8197 O O . PRO B 1 162 ? 4.539 -6.590 -6.298 1.00 19.30 162 PRO B O 1
ATOM 8208 N N . LEU B 1 163 ? 6.397 -7.355 -5.287 1.00 16.54 163 LEU B N 1
ATOM 8209 C CA . LEU B 1 163 ? 5.657 -7.956 -4.189 1.00 22.44 163 LEU B CA 1
ATOM 8210 C C . LEU B 1 163 ? 4.951 -6.860 -3.387 1.00 28.47 163 LEU B C 1
ATOM 8211 O O . LEU B 1 163 ? 3.821 -7.039 -2.931 1.00 20.83 163 LEU B O 1
ATOM 8227 N N . SER B 1 164 ? 5.625 -5.722 -3.243 1.00 13.62 164 SER B N 1
ATOM 8228 C CA . SER B 1 164 ? 5.122 -4.595 -2.453 1.00 19.80 164 SER B CA 1
ATOM 8229 C C . SER B 1 164 ? 3.809 -4.005 -2.974 1.00 27.57 164 SER B C 1
ATOM 8230 O O . SER B 1 164 ? 3.082 -3.353 -2.227 1.00 25.27 164 SER B O 1
ATOM 8238 N N . LYS B 1 165 ? 3.509 -4.218 -4.251 1.00 29.87 165 LYS B N 1
ATOM 8239 C CA . LYS B 1 165 ? 2.325 -3.617 -4.860 1.00 37.44 165 LYS B CA 1
ATOM 8240 C C . LYS B 1 165 ? 1.341 -4.683 -5.332 1.00 31.55 165 LYS B C 1
ATOM 8241 O O . LYS B 1 165 ? 0.354 -4.386 -6.006 1.00 52.76 165 LYS B O 1
ATOM 8260 N N . MET B 1 166 ? 1.613 -5.923 -4.949 1.00 30.68 166 MET B N 1
ATOM 8261 C CA . MET B 1 166 ? 0.833 -7.069 -5.394 1.00 40.05 166 MET B CA 1
ATOM 8262 C C . MET B 1 166 ? -0.638 -6.977 -4.980 1.00 38.07 166 MET B C 1
ATOM 8263 O O . MET B 1 166 ? -0.960 -6.938 -3.793 1.00 44.34 166 MET B O 1
ATOM 8277 N N . THR B 1 167 ? -1.527 -6.950 -5.968 1.00 35.55 167 THR B N 1
ATOM 8278 C CA . THR B 1 167 ? -2.957 -7.044 -5.709 1.00 34.28 167 THR B CA 1
ATOM 8279 C C . THR B 1 167 ? -3.310 -8.519 -5.587 1.00 53.77 167 THR B C 1
ATOM 8280 O O . THR B 1 167 ? -2.574 -9.375 -6.076 1.00 58.02 167 THR B O 1
ATOM 8291 N N . PRO B 1 168 ? -4.432 -8.828 -4.925 1.00 42.16 168 PRO B N 1
ATOM 8292 C CA . PRO B 1 168 ? -4.895 -10.217 -4.846 1.00 35.15 168 PRO B CA 1
ATOM 8293 C C . PRO B 1 168 ? -5.077 -10.854 -6.226 1.00 30.45 168 PRO B C 1
ATOM 8294 O O . PRO B 1 168 ? -4.769 -12.031 -6.394 1.00 36.12 168 PRO B O 1
ATOM 8305 N N . GLU B 1 169 ? -5.580 -10.084 -7.188 1.00 38.79 169 GLU B N 1
ATOM 8306 C CA . GLU B 1 169 ? -5.768 -10.566 -8.556 1.00 41.44 169 GLU B CA 1
ATOM 8307 C C . GLU B 1 169 ? -4.447 -11.020 -9.180 1.00 44.14 169 GLU B C 1
ATOM 8308 O O . GLU B 1 169 ? -4.351 -12.122 -9.715 1.00 51.86 169 GLU B O 1
ATOM 8320 N N . GLN B 1 170 ? -3.438 -10.157 -9.115 1.00 29.19 170 GLN B N 1
ATOM 8321 C CA . GLN B 1 170 ? -2.103 -10.482 -9.613 1.00 42.32 170 GLN B CA 1
ATOM 8322 C C . GLN B 1 170 ? -1.553 -11.705 -8.896 1.00 33.71 170 GLN B C 1
ATOM 8323 O O . GLN B 1 170 ? -0.959 -12.588 -9.506 1.00 14.54 170 GLN B O 1
ATOM 8337 N N . GLU B 1 171 ? -1.762 -11.735 -7.586 1.00 44.34 171 GLU B N 1
ATOM 8338 C CA . GLU B 1 171 ? -1.216 -12.767 -6.717 1.00 46.25 171 GLU B CA 1
ATOM 8339 C C . GLU B 1 171 ? -1.735 -14.151 -7.092 1.00 33.88 171 GLU B C 1
ATOM 8340 O O . GLU B 1 171 ? -0.982 -15.126 -7.121 1.00 25.50 171 GLU B O 1
ATOM 8352 N N . ASN B 1 172 ? -3.029 -14.230 -7.381 1.00 26.17 172 ASN B N 1
ATOM 8353 C CA . ASN B 1 172 ? -3.662 -15.503 -7.686 1.00 16.17 172 ASN B CA 1
ATOM 8354 C C . ASN B 1 172 ? -3.296 -15.988 -9.081 1.00 19.16 172 ASN B C 1
ATOM 8355 O O . ASN B 1 172 ? -3.147 -17.191 -9.309 1.00 22.73 172 ASN B O 1
ATOM 8366 N N . GLN B 1 173 ? -3.151 -15.052 -10.014 1.00 15.47 173 GLN B N 1
ATOM 8367 C CA . GLN B 1 173 ? -2.699 -15.398 -11.353 1.00 16.83 173 GLN B CA 1
ATOM 8368 C C . GLN B 1 173 ? -1.268 -15.947 -11.293 1.00 22.53 173 GLN B C 1
ATOM 8369 O O . GLN B 1 173 ? -0.929 -16.916 -11.984 1.00 18.82 173 GLN B O 1
ATOM 8383 N N . LEU B 1 174 ? -0.433 -15.339 -10.456 1.00 19.73 174 LEU B N 1
ATOM 8384 C CA . LEU B 1 174 ? 0.954 -15.789 -10.314 1.00 18.83 174 LEU B CA 1
ATOM 8385 C C . LEU B 1 174 ? 0.999 -17.169 -9.673 1.00 33.43 174 LEU B C 1
ATOM 8386 O O . LEU B 1 174 ? 1.782 -18.033 -10.068 1.00 29.58 174 LEU B O 1
ATOM 8402 N N . ILE B 1 175 ? 0.141 -17.374 -8.684 1.00 27.58 175 ILE B N 1
ATOM 8403 C CA . ILE B 1 175 ? 0.018 -18.673 -8.050 1.00 22.95 175 ILE B CA 1
ATOM 8404 C C . ILE B 1 175 ? -0.378 -19.703 -9.102 1.00 23.65 175 ILE B C 1
ATOM 8405 O O . ILE B 1 175 ? 0.197 -20.786 -9.171 1.00 22.53 175 ILE B O 1
ATOM 8421 N N . ALA B 1 176 ? -1.361 -19.347 -9.923 1.00 36.05 176 ALA B N 1
ATOM 8422 C CA . ALA B 1 176 ? -1.836 -20.219 -10.988 1.00 27.74 176 ALA B CA 1
ATOM 8423 C C . ALA B 1 176 ? -0.684 -20.639 -11.895 1.00 30.52 176 ALA B C 1
ATOM 8424 O O . ALA B 1 176 ? -0.609 -21.785 -12.330 1.00 32.77 176 ALA B O 1
ATOM 8431 N N . ASP B 1 177 ? 0.225 -19.710 -12.164 1.00 29.80 177 ASP B N 1
ATOM 8432 C CA . ASP B 1 177 ? 1.312 -19.971 -13.095 1.00 20.67 177 ASP B CA 1
ATOM 8433 C C . ASP B 1 177 ? 2.530 -20.575 -12.413 1.00 20.17 177 ASP B C 1
ATOM 8434 O O . ASP B 1 177 ? 3.481 -20.959 -13.081 1.00 20.39 177 ASP B O 1
ATOM 8443 N N . HIS B 1 178 ? 2.495 -20.675 -11.089 1.00 19.24 178 HIS B N 1
ATOM 8444 C CA . HIS B 1 178 ? 3.626 -21.209 -10.339 1.00 27.84 178 HIS B CA 1
ATOM 8445 C C . HIS B 1 178 ? 4.801 -20.246 -10.482 1.00 15.99 178 HIS B C 1
ATOM 8446 O O . HIS B 1 178 ? 5.956 -20.664 -10.610 1.00 20.10 178 HIS B O 1
ATOM 8459 N N . PHE B 1 179 ? 4.478 -18.953 -10.460 1.00 14.44 179 PHE B N 1
ATOM 8460 C CA . PHE B 1 179 ? 5.443 -17.868 -10.626 1.00 22.67 179 PHE B CA 1
ATOM 8461 C C . PHE B 1 179 ? 5.696 -17.150 -9.301 1.00 27.07 179 PHE B C 1
ATOM 8462 O O . PHE B 1 179 ? 6.727 -16.509 -9.111 1.00 15.23 179 PHE B O 1
ATOM 8479 N N . LEU B 1 180 ? 4.744 -17.251 -8.386 1.00 20.34 180 LEU B N 1
ATOM 8480 C CA . LEU B 1 180 ? 4.824 -16.498 -7.145 1.00 26.87 180 LEU B CA 1
ATOM 8481 C C . LEU B 1 180 ? 5.885 -17.060 -6.210 1.00 15.59 180 LEU B C 1
ATOM 8482 O O . LEU B 1 180 ? 6.177 -18.257 -6.214 1.00 19.17 180 LEU B O 1
ATOM 8498 N N . PHE B 1 181 ? 6.474 -16.190 -5.407 1.00 13.20 181 PHE B N 1
ATOM 8499 C CA . PHE B 1 181 ? 7.260 -16.664 -4.280 1.00 12.10 181 PHE B CA 1
ATOM 8500 C C . PHE B 1 181 ? 6.899 -15.864 -3.049 1.00 12.20 181 PHE B C 1
ATOM 8501 O O . PHE B 1 181 ? 6.425 -14.736 -3.146 1.00 17.79 181 PHE B O 1
ATOM 8518 N N . GLN B 1 182 ? 7.120 -16.468 -1.891 1.00 20.46 182 GLN B N 1
ATOM 8519 C CA . GLN B 1 182 ? 6.741 -15.870 -0.625 1.00 14.18 182 GLN B CA 1
ATOM 8520 C C . GLN B 1 182 ? 7.966 -15.721 0.258 1.00 16.19 182 GLN B C 1
ATOM 8521 O O . GLN B 1 182 ? 9.075 -16.084 -0.138 1.00 12.17 182 GLN B O 1
ATOM 8535 N N . LYS B 1 183 ? 7.759 -15.169 1.447 1.00 12.61 183 LYS B N 1
ATOM 8536 C CA . LYS B 1 183 ? 8.840 -15.004 2.395 1.00 12.28 183 LYS B CA 1
ATOM 8537 C C . LYS B 1 183 ? 9.417 -16.375 2.726 1.00 12.74 183 LYS B C 1
ATOM 8538 O O . LYS B 1 183 ? 8.710 -17.258 3.218 1.00 15.63 183 LYS B O 1
ATOM 8557 N N . PRO B 1 184 ? 10.706 -16.567 2.424 1.00 18.41 184 PRO B N 1
ATOM 8558 C CA . PRO B 1 184 ? 11.407 -17.800 2.787 1.00 16.30 184 PRO B CA 1
ATOM 8559 C C . PRO B 1 184 ? 11.329 -18.068 4.282 1.00 13.94 184 PRO B C 1
ATOM 8560 O O . PRO B 1 184 ? 11.415 -17.146 5.094 1.00 24.72 184 PRO B O 1
ATOM 8571 N N . THR B 1 185 ? 11.159 -19.333 4.639 1.00 22.15 185 THR B N 1
ATOM 8572 C CA . THR B 1 185 ? 11.054 -19.731 6.032 1.00 16.48 185 THR B CA 1
ATOM 8573 C C . THR B 1 185 ? 12.134 -20.754 6.358 1.00 22.09 185 THR B C 1
ATOM 8574 O O . THR B 1 185 ? 12.303 -21.143 7.507 1.00 33.42 185 THR B O 1
ATOM 8585 N N . GLY B 1 186 ? 12.864 -21.179 5.332 1.00 18.66 186 GLY B N 1
ATOM 8586 C CA . GLY B 1 186 ? 13.953 -22.129 5.493 1.00 19.12 186 GLY B CA 1
ATOM 8587 C C . GLY B 1 186 ? 15.072 -21.607 6.374 1.00 12.69 186 GLY B C 1
ATOM 8588 O O . GLY B 1 186 ? 15.273 -20.402 6.507 1.00 13.16 186 GLY B O 1
ATOM 8592 N N . HIS B 1 187 ? 15.816 -22.526 6.975 1.00 19.60 187 HIS B N 1
ATOM 8593 C CA . HIS B 1 187 ? 16.851 -22.160 7.936 1.00 19.92 187 HIS B CA 1
ATOM 8594 C C . HIS B 1 187 ? 17.959 -21.293 7.347 1.00 13.10 187 HIS B C 1
ATOM 8595 O O . HIS B 1 187 ? 18.316 -20.268 7.920 1.00 15.45 187 HIS B O 1
ATOM 8608 N N . LEU B 1 188 ? 18.516 -21.695 6.214 1.00 26.19 188 LEU B N 1
ATOM 8609 C CA . LEU B 1 188 ? 19.638 -20.952 5.646 1.00 23.31 188 LEU B CA 1
ATOM 8610 C C . LEU B 1 188 ? 19.251 -19.495 5.396 1.00 13.24 188 LEU B C 1
ATOM 8611 O O . LEU B 1 188 ? 20.035 -18.588 5.650 1.00 13.49 188 LEU B O 1
ATOM 8627 N N . MET B 1 189 ? 18.031 -19.274 4.921 1.00 12.48 189 MET B N 1
ATOM 8628 C CA . MET B 1 189 ? 17.605 -17.937 4.531 1.00 12.31 189 MET B CA 1
ATOM 8629 C C . MET B 1 189 ? 17.260 -17.088 5.750 1.00 15.54 189 MET B C 1
ATOM 8630 O O . MET B 1 189 ? 17.603 -15.907 5.813 1.00 14.15 189 MET B O 1
ATOM 8644 N N . VAL B 1 190 ? 16.587 -17.700 6.717 1.00 12.66 190 VAL B N 1
ATOM 8645 C CA . VAL B 1 190 ? 16.217 -17.028 7.957 1.00 12.63 190 VAL B CA 1
ATOM 8646 C C . VAL B 1 190 ? 17.456 -16.724 8.813 1.00 12.82 190 VAL B C 1
ATOM 8647 O O . VAL B 1 190 ? 17.648 -15.598 9.257 1.00 14.26 190 VAL B O 1
ATOM 8660 N N . ASN B 1 191 ? 18.316 -17.717 8.997 1.00 12.98 191 ASN B N 1
ATOM 8661 C CA . ASN B 1 191 ? 19.476 -17.579 9.892 1.00 13.25 191 ASN B CA 1
ATOM 8662 C C . ASN B 1 191 ? 20.626 -16.774 9.309 1.00 13.93 191 ASN B C 1
ATOM 8663 O O . ASN B 1 191 ? 21.492 -16.293 10.046 1.00 24.69 191 ASN B O 1
ATOM 8674 N N . SER B 1 192 ? 20.644 -16.635 7.989 1.00 13.09 192 SER B N 1
ATOM 8675 C CA . SER B 1 192 ? 21.616 -15.773 7.315 1.00 14.80 192 SER B CA 1
ATOM 8676 C C . SER B 1 192 ? 21.118 -14.323 7.276 1.00 16.28 192 SER B C 1
ATOM 8677 O O . SER B 1 192 ? 21.777 -13.451 6.729 1.00 13.62 192 SER B O 1
ATOM 8685 N N . ALA B 1 193 ? 19.947 -14.072 7.857 1.00 22.98 193 ALA B N 1
ATOM 8686 C CA . ALA B 1 193 ? 19.322 -12.748 7.800 1.00 17.65 193 ALA B CA 1
ATOM 8687 C C . ALA B 1 193 ? 18.981 -12.334 6.361 1.00 12.61 193 ALA B C 1
ATOM 8688 O O . ALA B 1 193 ? 18.969 -11.149 6.030 1.00 20.52 193 ALA B O 1
ATOM 8695 N N . SER B 1 194 ? 18.684 -13.308 5.511 1.00 12.46 194 SER B N 1
ATOM 8696 C CA . SER B 1 194 ? 18.484 -13.038 4.092 1.00 12.74 194 SER B CA 1
ATOM 8697 C C . SER B 1 194 ? 17.046 -12.663 3.725 1.00 18.40 194 SER B C 1
ATOM 8698 O O . SER B 1 194 ? 16.775 -12.327 2.576 1.00 18.14 194 SER B O 1
ATOM 8706 N N A VAL B 1 195 ? 16.120 -12.714 4.682 0.80 13.58 195 VAL B N 1
ATOM 8707 N N B VAL B 1 195 ? 16.155 -12.707 4.710 0.20 17.66 195 VAL B N 1
ATOM 8708 C CA A VAL B 1 195 ? 14.731 -12.341 4.391 0.80 20.84 195 VAL B CA 1
ATOM 8709 C CA B VAL B 1 195 ? 14.748 -12.397 4.495 0.20 18.43 195 VAL B CA 1
ATOM 8710 C C A VAL B 1 195 ? 14.324 -11.058 5.107 0.80 18.38 195 VAL B C 1
ATOM 8711 C C B VAL B 1 195 ? 14.348 -11.116 5.224 0.20 18.24 195 VAL B C 1
ATOM 8712 O O A VAL B 1 195 ? 13.148 -10.842 5.394 0.80 13.43 195 VAL B O 1
ATOM 8713 O O B VAL B 1 195 ? 13.198 -10.956 5.632 0.20 16.06 195 VAL B O 1
ATOM 8729 N N . ARG B 1 196 ? 15.303 -10.205 5.384 1.00 16.74 196 ARG B N 1
ATOM 8730 C CA . ARG B 1 196 ? 15.045 -8.946 6.066 1.00 15.07 196 ARG B CA 1
ATOM 8731 C C . ARG B 1 196 ? 14.203 -8.003 5.225 1.00 13.42 196 ARG B C 1
ATOM 8732 O O . ARG B 1 196 ? 14.294 -7.989 4.001 1.00 12.68 196 ARG B O 1
ATOM 8753 N N . ASP B 1 197 ? 13.386 -7.214 5.907 1.00 12.96 197 ASP B N 1
ATOM 8754 C CA . ASP B 1 197 ? 12.667 -6.103 5.298 1.00 19.37 197 ASP B CA 1
ATOM 8755 C C . ASP B 1 197 ? 11.707 -6.592 4.228 1.00 15.83 197 ASP B C 1
ATOM 8756 O O . ASP B 1 197 ? 11.432 -5.871 3.278 1.00 12.86 197 ASP B O 1
ATOM 8765 N N . TRP B 1 198 ? 11.222 -7.819 4.374 1.00 12.96 198 TRP B N 1
ATOM 8766 C CA . TRP B 1 198 ? 10.274 -8.393 3.417 1.00 13.17 198 TRP B CA 1
ATOM 8767 C C . TRP B 1 198 ? 8.987 -7.587 3.377 1.00 14.06 198 TRP B C 1
ATOM 8768 O O . TRP B 1 198 ? 8.506 -7.165 4.419 1.00 13.54 198 TRP B O 1
ATOM 8789 N N . PRO B 1 199 ? 8.393 -7.402 2.182 1.00 18.80 199 PRO B N 1
ATOM 8790 C CA . PRO B 1 199 ? 8.764 -7.822 0.823 1.00 15.86 199 PRO B CA 1
ATOM 8791 C C . PRO B 1 199 ? 9.455 -6.706 0.049 1.00 20.39 199 PRO B C 1
ATOM 8792 O O . PRO B 1 199 ? 9.368 -6.614 -1.175 1.00 17.19 199 PRO B O 1
ATOM 8803 N N . ASP B 1 200 ? 10.137 -5.843 0.780 1.00 14.08 200 ASP B N 1
ATOM 8804 C CA . ASP B 1 200 ? 10.766 -4.675 0.180 1.00 13.37 200 ASP B CA 1
ATOM 8805 C C . ASP B 1 200 ? 11.799 -5.031 -0.887 1.00 21.00 200 ASP B C 1
ATOM 8806 O O . ASP B 1 200 ? 12.712 -5.821 -0.653 1.00 12.45 200 ASP B O 1
ATOM 8815 N N . ALA B 1 201 ? 11.630 -4.438 -2.069 1.00 20.73 201 ALA B N 1
ATOM 8816 C CA . ALA B 1 201 ? 12.556 -4.610 -3.183 1.00 17.56 201 ALA B CA 1
ATOM 8817 C C . ALA B 1 201 ? 12.541 -6.038 -3.726 1.00 12.54 201 ALA B C 1
ATOM 8818 O O . ALA B 1 201 ? 13.453 -6.458 -4.437 1.00 12.08 201 ALA B O 1
ATOM 8825 N N . ARG B 1 202 ? 11.487 -6.771 -3.399 1.00 16.58 202 ARG B N 1
ATOM 8826 C CA . ARG B 1 202 ? 11.276 -8.097 -3.956 1.00 12.17 202 ARG B CA 1
ATOM 8827 C C . ARG B 1 202 ? 10.226 -8.013 -5.048 1.00 12.58 202 ARG B C 1
ATOM 8828 O O . ARG B 1 202 ? 9.317 -7.192 -4.981 1.00 12.48 202 ARG B O 1
ATOM 8849 N N . GLY B 1 203 ? 10.351 -8.863 -6.059 1.00 21.94 203 GLY B N 1
ATOM 8850 C CA . GLY B 1 203 ? 9.356 -8.895 -7.112 1.00 21.69 203 GLY B CA 1
ATOM 8851 C C . GLY B 1 203 ? 9.529 -10.009 -8.121 1.00 16.89 203 GLY B C 1
ATOM 8852 O O . GLY B 1 203 ? 10.523 -10.740 -8.132 1.00 11.69 203 GLY B O 1
ATOM 8856 N N . ILE B 1 204 ? 8.541 -10.109 -8.998 1.00 13.10 204 ILE B N 1
ATOM 8857 C CA . ILE B 1 204 ? 8.459 -11.187 -9.963 1.00 11.80 204 ILE B CA 1
ATOM 8858 C C . ILE B 1 204 ? 8.239 -10.596 -11.327 1.00 13.58 204 ILE B C 1
ATOM 8859 O O . ILE B 1 204 ? 7.317 -9.807 -11.534 1.00 16.47 204 ILE B O 1
ATOM 8875 N N . TRP B 1 205 ? 9.076 -10.995 -12.267 1.00 11.91 205 TRP B N 1
ATOM 8876 C CA . TRP B 1 205 ? 8.966 -10.507 -13.620 1.00 12.32 205 TRP B CA 1
ATOM 8877 C C . TRP B 1 205 ? 8.776 -11.714 -14.503 1.00 18.18 205 TRP B C 1
ATOM 8878 O O . TRP B 1 205 ? 9.394 -12.747 -14.281 1.00 11.45 205 TRP B O 1
ATOM 8899 N N . HIS B 1 206 ? 7.898 -11.605 -15.486 1.00 12.37 206 HIS B N 1
ATOM 8900 C CA . HIS B 1 206 ? 7.763 -12.677 -16.447 1.00 11.75 206 HIS B CA 1
ATOM 8901 C C . HIS B 1 206 ? 7.368 -12.133 -17.812 1.00 16.18 206 HIS B C 1
ATOM 8902 O O . HIS B 1 206 ? 6.685 -11.110 -17.922 1.00 12.57 206 HIS B O 1
ATOM 8915 N N . ASN B 1 207 ? 7.819 -12.814 -18.858 1.00 13.47 207 ASN B N 1
ATOM 8916 C CA . ASN B 1 207 ? 7.474 -12.411 -20.203 1.00 15.17 207 ASN B CA 1
ATOM 8917 C C . ASN B 1 207 ? 6.019 -12.754 -20.510 1.00 12.75 207 ASN B C 1
ATOM 8918 O O . ASN B 1 207 ? 5.370 -13.519 -19.788 1.00 12.87 207 ASN B O 1
ATOM 8929 N N . ASN B 1 208 ? 5.507 -12.166 -21.577 1.00 20.67 208 ASN B N 1
ATOM 8930 C CA . ASN B 1 208 ? 4.102 -12.297 -21.919 1.00 20.64 208 ASN B CA 1
ATOM 8931 C C . ASN B 1 208 ? 3.719 -13.740 -22.209 1.00 15.93 208 ASN B C 1
ATOM 8932 O O . ASN B 1 208 ? 2.621 -14.177 -21.868 1.00 18.55 208 ASN B O 1
ATOM 8943 N N . GLU B 1 209 ? 4.629 -14.489 -22.820 1.00 12.27 209 GLU B N 1
ATOM 8944 C CA . GLU B 1 209 ? 4.336 -15.877 -23.175 1.00 17.85 209 GLU B CA 1
ATOM 8945 C C . GLU B 1 209 ? 4.617 -16.818 -21.993 1.00 22.14 209 GLU B C 1
ATOM 8946 O O . GLU B 1 209 ? 4.400 -18.033 -22.064 1.00 12.47 209 GLU B O 1
ATOM 8958 N N . LYS B 1 210 ? 5.084 -16.237 -20.894 1.00 21.67 210 LYS B N 1
ATOM 8959 C CA . LYS B 1 210 ? 5.286 -16.977 -19.658 1.00 16.48 210 LYS B CA 1
ATOM 8960 C C . LYS B 1 210 ? 6.215 -18.171 -19.869 1.00 11.72 210 LYS B C 1
ATOM 8961 O O . LYS B 1 210 ? 5.909 -19.294 -19.475 1.00 13.38 210 LYS B O 1
ATOM 8980 N N . THR B 1 211 ? 7.352 -17.911 -20.502 1.00 11.33 211 THR B N 1
ATOM 8981 C CA . THR B 1 211 ? 8.381 -18.918 -20.702 1.00 11.53 211 THR B CA 1
ATOM 8982 C C . THR B 1 211 ? 9.679 -18.452 -20.071 1.00 10.79 211 THR B C 1
ATOM 8983 O O . THR B 1 211 ? 10.695 -19.134 -20.152 1.00 10.73 211 THR B O 1
ATOM 8994 N N . PHE B 1 212 ? 9.628 -17.279 -19.456 1.00 10.85 212 PHE B N 1
ATOM 8995 C CA . PHE B 1 212 ? 10.783 -16.666 -18.826 1.00 11.99 212 PHE B CA 1
ATOM 8996 C C . PHE B 1 212 ? 10.320 -15.956 -17.570 1.00 11.33 212 PHE B C 1
ATOM 8997 O O . PHE B 1 212 ? 9.421 -15.118 -17.610 1.00 11.26 212 PHE B O 1
ATOM 9014 N N . LEU B 1 213 ? 10.950 -16.293 -16.454 1.00 14.07 213 LEU B N 1
ATOM 9015 C CA . LEU B 1 213 ? 10.508 -15.831 -15.155 1.00 10.91 213 LEU B CA 1
ATOM 9016 C C . LEU B 1 213 ? 11.727 -15.391 -14.370 1.00 15.03 213 LEU B C 1
ATOM 9017 O O . LEU B 1 213 ? 12.719 -16.117 -14.275 1.00 11.05 213 LEU B O 1
ATOM 9033 N N . ILE B 1 214 ? 11.663 -14.181 -13.835 1.00 19.69 214 ILE B N 1
ATOM 9034 C CA . ILE B 1 214 ? 12.750 -13.664 -13.041 1.00 10.93 214 ILE B CA 1
ATOM 9035 C C . ILE B 1 214 ? 12.234 -13.394 -11.654 1.00 14.56 214 ILE B C 1
ATOM 9036 O O . ILE B 1 214 ? 11.179 -12.780 -11.472 1.00 12.85 214 ILE B O 1
ATOM 9052 N N . TRP B 1 215 ? 12.975 -13.872 -10.672 1.00 11.03 215 TRP B N 1
ATOM 9053 C CA . TRP B 1 215 ? 12.709 -13.512 -9.304 1.00 11.19 215 TRP B CA 1
ATOM 9054 C C . TRP B 1 215 ? 13.800 -12.591 -8.851 1.00 12.04 215 TRP B C 1
ATOM 9055 O O . TRP B 1 215 ? 14.983 -12.878 -9.026 1.00 11.60 215 TRP B O 1
ATOM 9076 N N . ILE B 1 216 ? 13.385 -11.482 -8.257 1.00 12.15 216 ILE B N 1
ATOM 9077 C CA . ILE B 1 216 ? 14.301 -10.484 -7.765 1.00 12.41 216 ILE B CA 1
ATOM 9078 C C . ILE B 1 216 ? 14.344 -10.502 -6.234 1.00 11.44 216 ILE B C 1
ATOM 9079 O O . ILE B 1 216 ? 13.320 -10.397 -5.554 1.00 12.52 216 ILE B O 1
ATOM 9095 N N . ASN B 1 217 ? 15.548 -10.676 -5.709 1.00 11.65 217 ASN B N 1
ATOM 9096 C CA . ASN B 1 217 ? 15.812 -10.528 -4.297 1.00 11.51 217 ASN B CA 1
ATOM 9097 C C . ASN B 1 217 ? 15.092 -11.526 -3.401 1.00 12.40 217 ASN B C 1
ATOM 9098 O O . ASN B 1 217 ? 14.772 -11.226 -2.260 1.00 12.06 217 ASN B O 1
ATOM 9109 N N . GLU B 1 218 ? 14.856 -12.727 -3.914 1.00 11.73 218 GLU B N 1
ATOM 9110 C CA . GLU B 1 218 ? 14.402 -13.809 -3.061 1.00 15.02 218 GLU B CA 1
ATOM 9111 C C . GLU B 1 218 ? 15.645 -14.410 -2.391 1.00 19.34 218 GLU B C 1
ATOM 9112 O O . GLU B 1 218 ? 16.116 -13.882 -1.384 1.00 28.70 218 GLU B O 1
ATOM 9124 N N . GLU B 1 219 ? 16.198 -15.479 -2.954 1.00 20.38 219 GLU B N 1
ATOM 9125 C CA . GLU B 1 219 ? 17.429 -16.071 -2.412 1.00 15.88 219 GLU B CA 1
ATOM 9126 C C . GLU B 1 219 ? 18.672 -15.455 -3.035 1.00 21.16 219 GLU B C 1
ATOM 9127 O O . GLU B 1 219 ? 19.699 -15.284 -2.375 1.00 19.33 219 GLU B O 1
ATOM 9139 N N . ASP B 1 220 ? 18.580 -15.160 -4.325 1.00 19.01 220 ASP B N 1
ATOM 9140 C CA . ASP B 1 220 ? 19.661 -14.516 -5.048 1.00 13.15 220 ASP B CA 1
ATOM 9141 C C . ASP B 1 220 ? 19.193 -13.131 -5.467 1.00 14.30 220 ASP B C 1
ATOM 9142 O O . ASP B 1 220 ? 18.004 -12.823 -5.385 1.00 20.07 220 ASP B O 1
ATOM 9151 N N . HIS B 1 221 ? 20.122 -12.291 -5.905 1.00 11.52 221 HIS B N 1
ATOM 9152 C CA . HIS B 1 221 ? 19.762 -11.007 -6.474 1.00 12.91 221 HIS B CA 1
ATOM 9153 C C . HIS B 1 221 ? 18.771 -11.222 -7.608 1.00 11.48 221 HIS B C 1
ATOM 9154 O O . HIS B 1 221 ? 17.704 -10.611 -7.631 1.00 11.33 221 HIS B O 1
ATOM 9167 N N . MET B 1 222 ? 19.141 -12.095 -8.544 1.00 16.84 222 MET B N 1
ATOM 9168 C CA . MET B 1 222 ? 18.289 -12.424 -9.685 1.00 14.23 222 MET B CA 1
ATOM 9169 C C . MET B 1 222 ? 18.277 -13.924 -9.929 1.00 12.98 222 MET B C 1
ATOM 9170 O O . MET B 1 222 ? 19.309 -14.532 -10.192 1.00 15.14 222 MET B O 1
ATOM 9184 N N . ARG B 1 223 ? 17.097 -14.514 -9.828 1.00 13.54 223 ARG B N 1
ATOM 9185 C CA . ARG B 1 223 ? 16.899 -15.912 -10.162 1.00 13.31 223 ARG B CA 1
ATOM 9186 C C . ARG B 1 223 ? 16.228 -15.900 -11.528 1.00 16.92 223 ARG B C 1
ATOM 9187 O O . ARG B 1 223 ? 15.281 -15.154 -11.751 1.00 11.63 223 ARG B O 1
ATOM 9208 N N . VAL B 1 224 ? 16.755 -16.694 -12.451 1.00 16.03 224 VAL B N 1
ATOM 9209 C CA . VAL B 1 224 ? 16.298 -16.676 -13.832 1.00 25.49 224 VAL B CA 1
ATOM 9210 C C . VAL B 1 224 ? 15.857 -18.066 -14.230 1.00 11.60 224 VAL B C 1
ATOM 9211 O O . VAL B 1 224 ? 16.612 -19.021 -14.100 1.00 14.26 224 VAL B O 1
ATOM 9224 N N . ILE B 1 225 ? 14.634 -18.173 -14.731 1.00 10.67 225 ILE B N 1
ATOM 9225 C CA . ILE B 1 225 ? 14.087 -19.467 -15.081 1.00 10.90 225 ILE B CA 1
ATOM 9226 C C . ILE B 1 225 ? 13.471 -19.416 -16.472 1.00 11.09 225 ILE B C 1
ATOM 9227 O O . ILE B 1 225 ? 12.537 -18.665 -16.724 1.00 14.55 225 ILE B O 1
ATOM 9243 N N . SER B 1 226 ? 14.022 -20.221 -17.367 1.00 10.40 226 SER B N 1
ATOM 9244 C CA . SER B 1 226 ? 13.464 -20.425 -18.686 1.00 11.76 226 SER B CA 1
ATOM 9245 C C . SER B 1 226 ? 12.668 -21.717 -18.634 1.00 12.27 226 SER B C 1
ATOM 9246 O O . SER B 1 226 ? 13.144 -22.728 -18.125 1.00 15.42 226 SER B O 1
ATOM 9254 N N . MET B 1 227 ? 11.451 -21.692 -19.151 1.00 10.87 227 MET B N 1
ATOM 9255 C CA . MET B 1 227 ? 10.618 -22.877 -19.129 1.00 10.77 227 MET B CA 1
ATOM 9256 C C . MET B 1 227 ? 9.693 -22.962 -20.346 1.00 10.81 227 MET B C 1
ATOM 9257 O O . MET B 1 227 ? 9.267 -21.947 -20.884 1.00 11.37 227 MET B O 1
ATOM 9271 N N . GLN B 1 228 ? 9.390 -24.189 -20.766 1.00 11.79 228 GLN B N 1
ATOM 9272 C CA . GLN B 1 228 ? 8.367 -24.438 -21.780 1.00 13.90 228 GLN B CA 1
ATOM 9273 C C . GLN B 1 228 ? 7.669 -25.749 -21.463 1.00 12.08 228 GLN B C 1
ATOM 9274 O O . GLN B 1 228 ? 8.289 -26.654 -20.928 1.00 11.84 228 GLN B O 1
ATOM 9288 N N . LYS B 1 229 ? 6.382 -25.849 -21.802 1.00 11.68 229 LYS B N 1
ATOM 9289 C CA . LYS B 1 229 ? 5.718 -27.138 -21.884 1.00 11.79 229 LYS B CA 1
ATOM 9290 C C . LYS B 1 229 ? 6.331 -27.867 -23.069 1.00 11.68 229 LYS B C 1
ATOM 9291 O O . LYS B 1 229 ? 6.790 -27.237 -24.018 1.00 12.02 229 LYS B O 1
ATOM 9310 N N . GLY B 1 230 ? 6.328 -29.189 -23.029 1.00 13.60 230 GLY B N 1
ATOM 9311 C CA . GLY B 1 230 ? 6.894 -29.977 -24.107 1.00 15.03 230 GLY B CA 1
ATOM 9312 C C . GLY B 1 230 ? 8.349 -30.291 -23.820 1.00 19.14 230 GLY B C 1
ATOM 9313 O O . GLY B 1 230 ? 8.815 -30.120 -22.692 1.00 13.72 230 GLY B O 1
ATOM 9317 N N . GLY B 1 231 ? 9.077 -30.728 -24.842 1.00 13.97 231 GLY B N 1
ATOM 9318 C CA . GLY B 1 231 ? 10.439 -31.186 -24.645 1.00 11.73 231 GLY B CA 1
ATOM 9319 C C . GLY B 1 231 ? 11.511 -30.465 -25.435 1.00 11.02 231 GLY B C 1
ATOM 9320 O O . GLY B 1 231 ? 12.548 -31.057 -25.723 1.00 11.86 231 GLY B O 1
ATOM 9324 N N . ASN B 1 232 ? 11.295 -29.194 -25.774 1.00 11.37 232 ASN B N 1
ATOM 9325 C CA . ASN B 1 232 ? 12.293 -28.452 -26.528 1.00 15.54 232 ASN B CA 1
ATOM 9326 C C . ASN B 1 232 ? 13.268 -27.763 -25.584 1.00 11.07 232 ASN B C 1
ATOM 9327 O O . ASN B 1 232 ? 13.261 -26.540 -25.426 1.00 10.43 232 ASN B O 1
ATOM 9338 N N . VAL B 1 233 ? 14.096 -28.568 -24.940 1.00 16.48 233 VAL B N 1
ATOM 9339 C CA . VAL B 1 233 ? 15.049 -28.035 -23.987 1.00 11.05 233 VAL B CA 1
ATOM 9340 C C . VAL B 1 233 ? 15.986 -27.095 -24.718 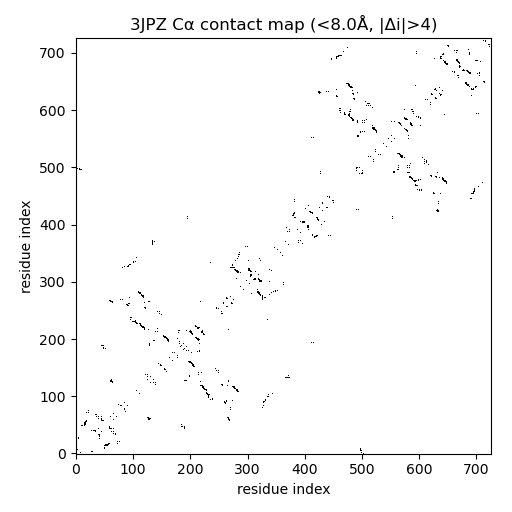1.00 10.48 233 VAL B C 1
ATOM 9341 O O . VAL B 1 233 ? 16.538 -26.193 -24.115 1.00 12.30 233 VAL B O 1
ATOM 9354 N N . LYS B 1 234 ? 16.162 -27.301 -26.020 1.00 14.02 234 LYS B N 1
ATOM 9355 C CA . LYS B 1 234 ? 17.037 -26.438 -26.790 1.00 13.64 234 LYS B CA 1
ATOM 9356 C C . LYS B 1 234 ? 16.453 -25.042 -26.809 1.00 11.18 234 LYS B C 1
ATOM 9357 O O . LYS B 1 234 ? 17.161 -24.079 -26.590 1.00 10.53 234 LYS B O 1
ATOM 9376 N N . ALA B 1 235 ? 15.153 -24.949 -27.077 1.00 10.32 235 ALA B N 1
ATOM 9377 C CA . ALA B 1 235 ? 14.473 -23.668 -27.153 1.00 10.14 235 ALA B CA 1
ATOM 9378 C C . ALA B 1 235 ? 14.489 -22.982 -25.792 1.00 10.15 235 ALA B C 1
ATOM 9379 O O . ALA B 1 235 ? 14.664 -21.772 -25.702 1.00 10.69 235 ALA B O 1
ATOM 9386 N N . VAL B 1 236 ? 14.315 -23.765 -24.736 1.00 11.45 236 VAL B N 1
ATOM 9387 C CA . VAL B 1 236 ? 14.411 -23.260 -23.373 1.00 10.23 236 VAL B CA 1
ATOM 9388 C C . VAL B 1 236 ? 15.836 -22.742 -23.098 1.00 10.18 236 VAL B C 1
ATOM 9389 O O . VAL B 1 236 ? 16.016 -21.655 -22.548 1.00 10.16 236 VAL B O 1
ATOM 9402 N N . PHE B 1 237 ? 16.844 -23.496 -23.505 1.00 10.19 237 PHE B N 1
ATOM 9403 C CA . PHE B 1 237 ? 18.215 -23.062 -23.278 1.00 10.22 237 PHE B CA 1
ATOM 9404 C C . PHE B 1 237 ? 18.514 -21.845 -24.137 1.00 10.16 237 PHE B C 1
ATOM 9405 O O . PHE B 1 237 ? 19.190 -20.930 -23.704 1.00 12.64 237 PHE B O 1
ATOM 9422 N N . GLU B 1 238 ? 17.966 -21.821 -25.346 1.00 10.89 238 GLU B N 1
ATOM 9423 C CA . GLU B 1 238 ? 18.173 -20.691 -26.248 1.00 10.18 238 GLU B CA 1
ATOM 9424 C C . GLU B 1 238 ? 17.641 -19.411 -25.616 1.00 10.08 238 GLU B C 1
ATOM 9425 O O . GLU B 1 238 ? 18.318 -18.391 -25.613 1.00 10.49 238 GLU B O 1
ATOM 9437 N N . ARG B 1 239 ? 16.424 -19.464 -25.085 1.00 10.91 239 ARG B N 1
ATOM 9438 C CA . ARG B 1 239 ? 15.806 -18.296 -24.463 1.00 10.80 239 ARG B CA 1
ATOM 9439 C C . ARG B 1 239 ? 16.520 -17.938 -23.153 1.00 10.16 239 ARG B C 1
ATOM 9440 O O . ARG B 1 239 ? 16.662 -16.775 -22.817 1.00 11.33 239 ARG B O 1
ATOM 9461 N N . PHE B 1 240 ? 16.966 -18.961 -22.433 1.00 10.22 240 PHE B N 1
ATOM 9462 C CA . PHE B 1 240 ? 17.727 -18.817 -21.191 1.00 10.57 240 PHE B CA 1
ATOM 9463 C C . PHE B 1 240 ? 18.996 -17.972 -21.398 1.00 11.75 240 PHE B C 1
ATOM 9464 O O . PHE B 1 240 ? 19.155 -16.914 -20.799 1.00 11.08 240 PHE B O 1
ATOM 9481 N N . GLY B 1 241 ? 19.891 -18.434 -22.258 1.00 15.41 241 GLY B N 1
ATOM 9482 C CA . GLY B 1 241 ? 21.158 -17.757 -22.470 1.00 16.13 241 GLY B CA 1
ATOM 9483 C C . GLY B 1 241 ? 20.993 -16.397 -23.124 1.00 13.51 241 GLY B C 1
ATOM 9484 O O . GLY B 1 241 ? 21.697 -15.452 -22.796 1.00 10.91 241 GLY B O 1
ATOM 9488 N N . ARG B 1 242 ? 20.043 -16.296 -24.048 1.00 10.60 242 ARG B N 1
ATOM 9489 C CA . ARG B 1 242 ? 19.766 -15.033 -24.710 1.00 11.08 242 ARG B CA 1
ATOM 9490 C C . ARG B 1 242 ? 19.233 -14.001 -23.721 1.00 12.34 242 ARG B C 1
ATOM 9491 O O . ARG B 1 242 ? 19.541 -12.816 -23.819 1.00 12.11 242 ARG B O 1
ATOM 9512 N N . GLY B 1 243 ? 18.426 -14.450 -22.769 1.00 10.83 243 GLY B N 1
ATOM 9513 C CA . GLY B 1 243 ? 17.910 -13.556 -21.747 1.00 10.88 243 GLY B CA 1
ATOM 9514 C C . GLY B 1 243 ? 19.023 -13.132 -20.800 1.00 10.59 243 GLY B C 1
ATOM 9515 O O . GLY B 1 243 ? 19.177 -11.966 -20.486 1.00 10.72 243 GLY B O 1
ATOM 9519 N N . LEU B 1 244 ? 19.806 -14.091 -20.337 1.00 10.56 244 LEU B N 1
ATOM 9520 C CA . LEU B 1 244 ? 20.922 -13.772 -19.441 1.00 11.10 244 LEU B CA 1
ATOM 9521 C C . LEU B 1 244 ? 21.829 -12.729 -20.072 1.00 10.88 244 LEU B C 1
ATOM 9522 O O . LEU B 1 244 ? 22.156 -11.734 -19.452 1.00 11.05 244 LEU B O 1
ATOM 9538 N N . ASN B 1 245 ? 22.205 -12.957 -21.320 1.00 10.88 245 ASN B N 1
ATOM 9539 C CA . ASN B 1 245 ? 23.094 -12.059 -22.047 1.00 11.95 245 ASN B CA 1
ATOM 9540 C C . ASN B 1 245 ? 22.478 -10.701 -22.342 1.00 11.59 245 ASN B C 1
ATOM 9541 O O . ASN B 1 245 ? 23.176 -9.690 -22.362 1.00 11.36 245 ASN B O 1
ATOM 9552 N N . ALA B 1 246 ? 21.171 -10.698 -22.592 1.00 12.34 246 ALA B N 1
ATOM 9553 C CA . ALA B 1 246 ? 20.440 -9.488 -22.931 1.00 11.10 246 ALA B CA 1
ATOM 9554 C C . ALA B 1 246 ? 20.304 -8.587 -21.716 1.00 12.66 246 ALA B C 1
ATOM 9555 O O . ALA B 1 246 ? 20.438 -7.362 -21.809 1.00 11.46 246 ALA B O 1
ATOM 9562 N N . ILE B 1 247 ? 20.010 -9.199 -20.573 1.00 11.31 247 ILE B N 1
ATOM 9563 C CA . ILE B 1 247 ? 19.907 -8.456 -19.335 1.00 11.26 247 ILE B CA 1
ATOM 9564 C C . ILE B 1 247 ? 21.290 -7.916 -18.974 1.00 12.72 247 ILE B C 1
ATOM 9565 O O . ILE B 1 247 ? 21.423 -6.767 -18.565 1.00 12.13 247 ILE B O 1
ATOM 9581 N N . ALA B 1 248 ? 22.317 -8.742 -19.151 1.00 11.69 248 ALA B N 1
ATOM 9582 C CA . ALA B 1 248 ? 23.687 -8.298 -18.894 1.00 11.78 248 ALA B CA 1
ATOM 9583 C C . ALA B 1 248 ? 24.044 -7.084 -19.757 1.00 11.96 248 ALA B C 1
ATOM 9584 O O . ALA B 1 248 ? 24.667 -6.142 -19.278 1.00 12.48 248 ALA B O 1
ATOM 9591 N N . GLU B 1 249 ? 23.637 -7.097 -21.022 1.00 11.87 249 GLU B N 1
ATOM 9592 C CA . GLU B 1 249 ? 23.892 -5.963 -21.903 1.00 12.37 249 GLU B CA 1
ATOM 9593 C C . GLU B 1 249 ? 23.144 -4.719 -21.422 1.00 12.66 249 GLU B C 1
ATOM 9594 O O . GLU B 1 249 ? 23.705 -3.629 -21.380 1.00 12.66 249 GLU B O 1
ATOM 9606 N N . GLN B 1 250 ? 21.876 -4.875 -21.057 1.00 18.29 250 GLN B N 1
ATOM 9607 C CA . GLN B 1 250 ? 21.109 -3.752 -20.531 1.00 12.56 250 GLN B CA 1
ATOM 9608 C C . GLN B 1 250 ? 21.754 -3.236 -19.249 1.00 12.98 250 GLN B C 1
ATOM 9609 O O . GLN B 1 250 ? 21.745 -2.051 -18.988 1.00 16.72 250 GLN B O 1
ATOM 9623 N N . MET B 1 251 ? 22.342 -4.133 -18.466 1.00 17.15 251 MET B N 1
ATOM 9624 C CA . MET B 1 251 ? 22.972 -3.746 -17.207 1.00 12.79 251 MET B CA 1
ATOM 9625 C C . MET B 1 251 ? 24.200 -2.858 -17.395 1.00 14.27 251 MET B C 1
ATOM 9626 O O . MET B 1 251 ? 24.602 -2.176 -16.464 1.00 20.24 251 MET B O 1
ATOM 9640 N N . LYS B 1 252 ? 24.805 -2.875 -18.579 1.00 13.07 252 LYS B N 1
ATOM 9641 C CA . LYS B 1 252 ? 25.939 -1.987 -18.866 1.00 23.13 252 LYS B CA 1
ATOM 9642 C C . LYS B 1 252 ? 25.500 -0.526 -18.838 1.00 19.55 252 LYS B C 1
ATOM 9643 O O . LYS B 1 252 ? 26.313 0.382 -18.684 1.00 19.16 252 LYS B O 1
ATOM 9662 N N . LYS B 1 253 ? 24.203 -0.306 -19.004 1.00 24.73 253 LYS B N 1
ATOM 9663 C CA . LYS B 1 253 ? 23.637 1.031 -18.923 1.00 17.46 253 LYS B CA 1
ATOM 9664 C C . LYS B 1 253 ? 23.763 1.582 -17.505 1.00 22.92 253 LYS B C 1
ATOM 9665 O O . LYS B 1 253 ? 23.822 2.799 -17.307 1.00 14.86 253 LYS B O 1
ATOM 9684 N N . ASN B 1 254 ? 23.815 0.685 -16.524 1.00 14.23 254 ASN B N 1
ATOM 9685 C CA . ASN B 1 254 ? 24.059 1.074 -15.137 1.00 14.24 254 ASN B CA 1
ATOM 9686 C C . ASN B 1 254 ? 25.453 0.726 -14.639 1.00 26.50 254 ASN B C 1
ATOM 9687 O O . ASN B 1 254 ? 25.678 0.668 -13.432 1.00 20.44 254 ASN B O 1
ATOM 9698 N N . GLY B 1 255 ? 26.383 0.493 -15.559 1.00 21.26 255 GLY B N 1
ATOM 9699 C CA . GLY B 1 255 ? 27.758 0.193 -15.191 1.00 24.42 255 GLY B CA 1
ATOM 9700 C C . GLY B 1 255 ? 27.860 -1.101 -14.407 1.00 31.23 255 GLY B C 1
ATOM 9701 O O . GLY B 1 255 ? 28.844 -1.354 -13.714 1.00 23.84 255 GLY B O 1
ATOM 9705 N N . ARG B 1 256 ? 26.836 -1.935 -14.539 1.00 13.68 256 ARG B N 1
ATOM 9706 C CA . ARG B 1 256 ? 26.726 -3.152 -13.747 1.00 14.10 256 ARG B CA 1
ATOM 9707 C C . ARG B 1 256 ? 27.016 -4.397 -14.569 1.00 13.80 256 ARG B C 1
ATOM 9708 O O . ARG B 1 256 ? 26.916 -4.392 -15.797 1.00 22.77 256 ARG B O 1
ATOM 9729 N N . GLU B 1 257 ? 27.374 -5.464 -13.867 1.00 13.80 257 GLU B N 1
ATOM 9730 C CA . GLU B 1 257 ? 27.636 -6.752 -14.477 1.00 13.03 257 GLU B CA 1
ATOM 9731 C C . GLU B 1 257 ? 27.420 -7.837 -13.440 1.00 12.78 257 GLU B C 1
ATOM 9732 O O . GLU B 1 257 ? 27.317 -7.558 -12.253 1.00 14.74 257 GLU B O 1
ATOM 9744 N N . TYR B 1 258 ? 27.366 -9.078 -13.900 1.00 12.83 258 TYR B N 1
ATOM 9745 C CA . TYR B 1 258 ? 27.208 -10.219 -13.025 1.00 12.47 258 TYR B CA 1
ATOM 9746 C C . TYR B 1 258 ? 28.488 -10.507 -12.240 1.00 13.78 258 TYR B C 1
ATOM 9747 O O . TYR B 1 258 ? 29.600 -10.289 -12.728 1.00 14.72 258 TYR B O 1
ATOM 9765 N N . MET B 1 259 ? 28.325 -11.004 -11.022 1.00 13.58 259 MET B N 1
ATOM 9766 C CA . MET B 1 259 ? 29.466 -11.503 -10.272 1.00 16.87 259 MET B CA 1
ATOM 9767 C C . MET B 1 259 ? 29.939 -12.794 -10.911 1.00 20.05 259 MET B C 1
ATOM 9768 O O . MET B 1 259 ? 29.203 -13.782 -11.004 1.00 12.95 259 MET B O 1
ATOM 9782 N N . TRP B 1 260 ? 31.182 -12.781 -11.355 1.00 14.05 260 TRP B N 1
ATOM 9783 C CA . TRP B 1 260 ? 31.734 -13.930 -12.028 1.00 17.50 260 TRP B CA 1
ATOM 9784 C C . TRP B 1 260 ? 33.242 -13.846 -11.910 1.00 14.34 260 TRP B C 1
ATOM 9785 O O . TRP B 1 260 ? 33.802 -12.758 -11.957 1.00 16.02 260 TRP B O 1
ATOM 9806 N N . ASN B 1 261 ? 33.891 -14.986 -11.725 1.00 16.64 261 ASN B N 1
ATOM 9807 C CA . ASN B 1 261 ? 35.337 -15.067 -11.904 1.00 22.03 261 ASN B CA 1
ATOM 9808 C C . ASN B 1 261 ? 35.734 -16.404 -12.511 1.00 25.86 261 ASN B C 1
ATOM 9809 O O . ASN B 1 261 ? 34.921 -17.318 -12.615 1.00 15.46 261 ASN B O 1
ATOM 9820 N N . GLN B 1 262 ? 36.992 -16.510 -12.916 1.00 19.61 262 GLN B N 1
ATOM 9821 C CA . GLN B 1 262 ? 37.423 -17.613 -13.756 1.00 16.11 262 GLN B CA 1
ATOM 9822 C C . GLN B 1 262 ? 37.438 -18.929 -12.993 1.00 16.55 262 GLN B C 1
ATOM 9823 O O . GLN B 1 262 ? 37.248 -19.994 -13.578 1.00 21.92 262 GLN B O 1
ATOM 9837 N N . ARG B 1 263 ? 37.662 -18.853 -11.686 1.00 16.83 263 ARG B N 1
ATOM 9838 C CA . ARG B 1 263 ? 37.780 -20.052 -10.866 1.00 17.97 263 ARG B CA 1
ATOM 9839 C C . ARG B 1 263 ? 36.426 -20.637 -10.491 1.00 16.83 263 ARG B C 1
ATOM 9840 O O . ARG B 1 263 ? 36.193 -21.824 -10.656 1.00 16.23 263 ARG B O 1
ATOM 9861 N N . LEU B 1 264 ? 35.538 -19.798 -9.975 1.00 15.69 264 LEU B N 1
ATOM 9862 C CA . LEU B 1 264 ? 34.277 -20.271 -9.420 1.00 15.19 264 LEU B CA 1
ATOM 9863 C C . LEU B 1 264 ? 33.098 -20.009 -10.346 1.00 14.55 264 LEU B C 1
ATOM 9864 O O . LEU B 1 264 ? 31.991 -20.437 -10.058 1.00 15.18 264 LEU B O 1
ATOM 9880 N N . GLY B 1 265 ? 33.343 -19.317 -11.456 1.00 14.66 265 GLY B N 1
ATOM 9881 C CA . GLY B 1 265 ? 32.279 -18.947 -12.370 1.00 21.63 265 GLY B CA 1
ATOM 9882 C C . GLY B 1 265 ? 31.353 -17.926 -11.739 1.00 14.30 265 GLY B C 1
ATOM 9883 O O . GLY B 1 265 ? 31.806 -17.040 -11.032 1.00 19.89 265 GLY B O 1
ATOM 9887 N N . TYR B 1 266 ? 30.053 -18.038 -11.990 1.00 15.35 266 TYR B N 1
ATOM 9888 C CA . TYR B 1 266 ? 29.103 -17.075 -11.437 1.00 12.83 266 TYR B CA 1
ATOM 9889 C C . TYR B 1 266 ? 28.947 -17.312 -9.947 1.00 12.93 266 TYR B C 1
ATOM 9890 O O . TYR B 1 266 ? 28.699 -18.436 -9.504 1.00 13.03 266 TYR B O 1
ATOM 9908 N N . LEU B 1 267 ? 29.105 -16.246 -9.173 1.00 20.84 267 LEU B N 1
ATOM 9909 C CA . LEU B 1 267 ? 29.040 -16.354 -7.726 1.00 18.88 267 LEU B CA 1
ATOM 9910 C C . LEU B 1 267 ? 27.661 -15.992 -7.192 1.00 16.14 267 LEU B C 1
ATOM 9911 O O . LEU B 1 267 ? 27.019 -15.031 -7.619 1.00 12.91 267 LEU B O 1
ATOM 9927 N N . CYS B 1 268 ? 27.222 -16.807 -6.251 1.00 14.56 268 CYS B N 1
ATOM 9928 C CA A CYS B 1 268 ? 25.976 -16.624 -5.532 0.30 18.86 268 CYS B CA 1
ATOM 9929 C CA B CYS B 1 268 ? 26.006 -16.507 -5.523 0.70 20.10 268 CYS B CA 1
ATOM 9930 C C . CYS B 1 268 ? 26.283 -16.709 -4.042 1.00 22.25 268 CYS B C 1
ATOM 9931 O O . CYS B 1 268 ? 27.372 -17.150 -3.658 1.00 14.65 268 CYS B O 1
ATOM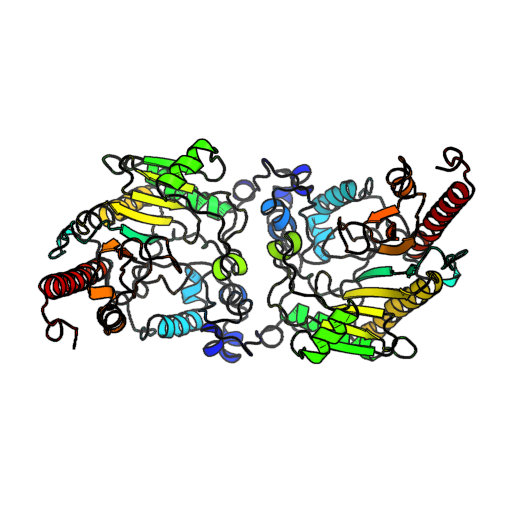 9941 N N . ALA B 1 269 ? 25.328 -16.335 -3.202 1.00 22.50 269 ALA B N 1
ATOM 9942 C CA . ALA B 1 269 ? 25.550 -16.390 -1.759 1.00 25.60 269 ALA B CA 1
ATOM 9943 C C . ALA B 1 269 ? 25.920 -17.802 -1.295 1.00 23.12 269 ALA B C 1
ATOM 9944 O O . ALA B 1 269 ? 26.934 -17.994 -0.632 1.00 18.16 269 ALA B O 1
ATOM 9951 N N . CYS B 1 270 ? 25.097 -18.787 -1.644 1.00 12.87 270 CYS B N 1
ATOM 9952 C CA . CYS B 1 270 ? 25.335 -20.159 -1.212 1.00 14.49 270 CYS B CA 1
ATOM 9953 C C . CYS B 1 270 ? 26.300 -20.861 -2.155 1.00 19.44 270 CYS B C 1
ATOM 9954 O O . CYS B 1 270 ? 26.019 -20.982 -3.345 1.00 28.64 270 CYS B O 1
ATOM 9962 N N . PRO B 1 271 ? 27.443 -21.323 -1.624 1.00 16.93 271 PRO B N 1
ATOM 9963 C CA . PRO B 1 271 ? 28.484 -22.005 -2.406 1.00 17.26 271 PRO B CA 1
ATOM 9964 C C . PRO B 1 271 ? 27.992 -23.256 -3.140 1.00 17.01 271 PRO B C 1
ATOM 9965 O O . PRO B 1 271 ? 28.652 -23.729 -4.067 1.00 14.70 271 PRO B O 1
ATOM 9976 N N . SER B 1 272 ? 26.848 -23.787 -2.722 1.00 17.80 272 SER B N 1
ATOM 9977 C CA . SER B 1 272 ? 26.203 -24.884 -3.434 1.00 13.87 272 SER B CA 1
ATOM 9978 C C . SER B 1 272 ? 25.918 -24.532 -4.890 1.00 15.04 272 SER B C 1
ATOM 9979 O O . SER B 1 272 ? 25.887 -25.406 -5.762 1.00 16.51 272 SER B O 1
ATOM 9987 N N . ASN B 1 273 ? 25.695 -23.250 -5.151 1.00 14.18 273 ASN B N 1
ATOM 9988 C CA . ASN B 1 273 ? 25.181 -22.809 -6.438 1.00 25.57 273 ASN B CA 1
ATOM 9989 C C . ASN B 1 273 ? 26.239 -22.111 -7.299 1.00 20.61 273 ASN B C 1
ATOM 9990 O O . ASN B 1 273 ? 25.911 -21.315 -8.171 1.00 18.36 273 ASN B O 1
ATOM 10001 N N . LEU B 1 274 ? 27.510 -22.409 -7.053 1.00 20.25 274 LEU B N 1
ATOM 10002 C CA . LEU B 1 274 ? 28.595 -21.773 -7.793 1.00 16.62 274 LEU B CA 1
ATOM 10003 C C . LEU B 1 274 ? 28.768 -22.329 -9.206 1.00 17.18 274 LEU B C 1
ATOM 10004 O O . LEU B 1 274 ? 28.114 -23.294 -9.587 1.00 18.76 274 LEU B O 1
ATOM 10020 N N . GLY B 1 275 ? 29.661 -21.700 -9.972 1.00 15.75 275 GLY B N 1
ATOM 10021 C CA . GLY B 1 275 ? 30.055 -22.179 -11.286 1.00 13.42 275 GLY B CA 1
ATOM 10022 C C . GLY B 1 275 ? 29.088 -21.778 -12.373 1.00 13.05 275 GLY B C 1
ATOM 10023 O O . GLY B 1 275 ? 29.282 -20.785 -13.067 1.00 12.93 275 GLY B O 1
ATOM 10027 N N . THR B 1 276 ? 28.043 -22.578 -12.523 1.00 12.83 276 THR B N 1
ATOM 10028 C CA . THR B 1 276 ? 26.977 -22.277 -13.452 1.00 18.62 276 THR B CA 1
ATOM 10029 C C . THR B 1 276 ? 25.747 -21.936 -12.637 1.00 20.29 276 THR B C 1
ATOM 10030 O O . THR B 1 276 ? 24.917 -21.153 -13.080 1.00 11.82 276 THR B O 1
ATOM 10041 N N . GLY B 1 277 ? 25.650 -22.515 -11.437 1.00 17.84 277 GLY B N 1
ATOM 10042 C CA . GLY B 1 277 ? 24.459 -22.391 -10.619 1.00 20.74 277 GLY B CA 1
ATOM 10043 C C . GLY B 1 277 ? 23.262 -22.823 -11.445 1.00 11.72 277 GLY B C 1
ATOM 10044 O O . GLY B 1 277 ? 22.147 -22.349 -11.253 1.00 18.98 277 GLY B O 1
ATOM 10048 N N . LEU B 1 278 ? 23.508 -23.729 -12.381 1.00 15.36 278 LEU B N 1
ATOM 10049 C CA . LEU B 1 278 ? 22.490 -24.088 -13.360 1.00 16.88 278 LEU B CA 1
ATOM 10050 C C . LEU B 1 278 ? 21.794 -25.366 -12.957 1.00 11.47 278 LEU B C 1
ATOM 10051 O O . LEU B 1 278 ? 22.419 -26.347 -12.584 1.00 13.82 278 LEU B O 1
ATOM 10067 N N . ARG B 1 279 ? 20.476 -25.321 -13.000 1.00 11.32 279 ARG B N 1
ATOM 10068 C CA . ARG B 1 279 ? 19.668 -26.489 -12.795 1.00 11.57 279 ARG B CA 1
ATOM 10069 C C . ARG B 1 279 ? 18.769 -26.598 -13.992 1.00 11.16 279 ARG B C 1
ATOM 10070 O O . ARG B 1 279 ? 17.765 -25.898 -14.088 1.00 10.99 279 ARG B O 1
ATOM 10091 N N . ALA B 1 280 ? 19.179 -27.438 -14.934 1.00 23.12 280 ALA B N 1
ATOM 10092 C CA . ALA B 1 280 ? 18.351 -27.799 -16.069 1.00 23.53 280 ALA B CA 1
ATOM 10093 C C . ALA B 1 280 ? 17.577 -29.041 -15.672 1.00 7.91 280 ALA B C 1
ATOM 10094 O O . ALA B 1 280 ? 18.115 -29.934 -15.025 1.00 12.45 280 ALA B O 1
ATOM 10101 N N . SER B 1 281 ? 16.305 -29.092 -16.048 1.00 7.10 281 SER B N 1
ATOM 10102 C CA . SER B 1 281 ? 15.463 -30.183 -15.621 1.00 9.32 281 SER B CA 1
ATOM 10103 C C . SER B 1 281 ? 14.298 -30.421 -16.576 1.00 12.59 281 SER B C 1
ATOM 10104 O O . SER B 1 281 ? 13.889 -29.538 -17.328 1.00 8.02 281 SER B O 1
ATOM 10112 N N . VAL B 1 282 ? 13.782 -31.637 -16.531 1.00 8.00 282 VAL B N 1
ATOM 10113 C CA . VAL B 1 282 ? 12.596 -31.995 -17.265 1.00 10.69 282 VAL B CA 1
ATOM 10114 C C . VAL B 1 282 ? 11.591 -32.549 -16.274 1.00 7.67 282 VAL B C 1
ATOM 10115 O O . VAL B 1 282 ? 11.946 -32.986 -15.178 1.00 7.87 282 VAL B O 1
ATOM 10128 N N . HIS B 1 283 ? 10.328 -32.479 -16.652 1.00 16.53 283 HIS B N 1
ATOM 10129 C CA . HIS B 1 283 ? 9.324 -33.321 -16.052 1.00 10.94 283 HIS B CA 1
ATOM 10130 C C . HIS B 1 283 ? 9.133 -34.410 -17.082 1.00 16.32 283 HIS B C 1
ATOM 10131 O O . HIS B 1 283 ? 8.754 -34.128 -18.211 1.00 13.48 283 HIS B O 1
ATOM 10144 N N . VAL B 1 284 ? 9.443 -35.645 -16.715 1.00 11.37 284 VAL B N 1
ATOM 10145 C CA . VAL B 1 284 ? 9.414 -36.733 -17.675 1.00 13.67 284 VAL B CA 1
ATOM 10146 C C . VAL B 1 284 ? 8.664 -37.917 -17.093 1.00 14.92 284 VAL B C 1
ATOM 10147 O O . VAL B 1 284 ? 8.851 -38.287 -15.931 1.00 18.97 284 VAL B O 1
ATOM 10160 N N . GLN B 1 285 ? 7.783 -38.482 -17.906 1.00 9.00 285 GLN B N 1
ATOM 10161 C CA . GLN B 1 285 ? 6.979 -39.623 -17.511 1.00 13.30 285 GLN B CA 1
ATOM 10162 C C . GLN B 1 285 ? 7.745 -40.900 -17.793 1.00 9.06 285 GLN B C 1
ATOM 10163 O O . GLN B 1 285 ? 8.095 -41.187 -18.934 1.00 18.88 285 GLN B O 1
ATOM 10177 N N . LEU B 1 286 ? 7.999 -41.663 -16.745 1.00 11.13 286 LEU B N 1
ATOM 10178 C CA . LEU B 1 286 ? 8.683 -42.937 -16.875 1.00 12.54 286 LEU B CA 1
ATOM 10179 C C . LEU B 1 286 ? 7.895 -44.005 -16.118 1.00 17.29 286 LEU B C 1
ATOM 10180 O O . LEU B 1 286 ? 8.263 -44.380 -15.010 1.00 15.54 286 LEU B O 1
ATOM 10196 N N . HIS B 1 287 ? 6.802 -44.480 -16.714 1.00 14.43 287 HIS B N 1
ATOM 10197 C CA . HIS B 1 287 ? 5.899 -45.409 -16.044 1.00 20.69 287 HIS B CA 1
ATOM 10198 C C . HIS B 1 287 ? 6.603 -46.670 -15.526 1.00 21.03 287 HIS B C 1
ATOM 10199 O O . HIS B 1 287 ? 6.509 -47.001 -14.345 1.00 18.50 287 HIS B O 1
ATOM 10212 N N . GLN B 1 288 ? 7.287 -47.377 -16.419 1.00 13.29 288 GLN B N 1
ATOM 10213 C CA . GLN B 1 288 ? 7.931 -48.640 -16.082 1.00 13.27 288 GLN B CA 1
ATOM 10214 C C . GLN B 1 288 ? 9.234 -48.436 -15.319 1.00 12.56 288 GLN B C 1
ATOM 10215 O O . GLN B 1 288 ? 9.514 -49.133 -14.358 1.00 13.45 288 GLN B O 1
ATOM 10229 N N . LEU B 1 289 ? 10.036 -47.479 -15.751 1.00 12.14 289 LEU B N 1
ATOM 10230 C CA . LEU B 1 289 ? 11.344 -47.282 -15.139 1.00 14.85 289 LEU B CA 1
ATOM 10231 C C . LEU B 1 289 ? 11.207 -46.868 -13.670 1.00 22.44 289 LEU B C 1
ATOM 10232 O O . LEU B 1 289 ? 12.103 -47.111 -12.855 1.00 24.20 289 LEU B O 1
ATOM 10248 N N . SER B 1 290 ? 10.076 -46.256 -13.331 1.00 23.15 290 SER B N 1
ATOM 10249 C CA . SER B 1 290 ? 9.840 -45.805 -11.963 1.00 33.63 290 SER B CA 1
ATOM 10250 C C . SER B 1 290 ? 9.543 -46.984 -11.037 1.00 33.57 290 SER B C 1
ATOM 10251 O O . SER B 1 290 ? 9.530 -46.838 -9.816 1.00 29.19 290 SER B O 1
ATOM 10259 N N . LYS B 1 291 ? 9.299 -48.148 -11.629 1.00 35.59 291 LYS B N 1
ATOM 10260 C CA . LYS B 1 291 ? 9.052 -49.372 -10.875 1.00 36.48 291 LYS B CA 1
ATOM 10261 C C . LYS B 1 291 ? 10.316 -50.217 -10.790 1.00 32.14 291 LYS B C 1
ATOM 10262 O O . LYS B 1 291 ? 10.394 -51.154 -10.002 1.00 39.85 291 LYS B O 1
ATOM 10281 N N . HIS B 1 292 ? 11.304 -49.874 -11.610 1.00 24.16 292 HIS B N 1
ATOM 10282 C CA A HIS B 1 292 ? 12.555 -50.618 -11.664 0.33 25.99 292 HIS B CA 1
ATOM 10283 C CA B HIS B 1 292 ? 12.556 -50.617 -11.663 0.67 23.92 292 HIS B CA 1
ATOM 10284 C C . HIS B 1 292 ? 13.346 -50.416 -10.375 1.00 34.68 292 HIS B C 1
ATOM 10285 O O . HIS B 1 292 ? 13.375 -49.316 -9.826 1.00 42.19 292 HIS B O 1
ATOM 10304 N N . PRO B 1 293 ? 13.992 -51.484 -9.884 1.00 45.22 293 PRO B N 1
ATOM 10305 C CA . PRO B 1 293 ? 14.721 -51.413 -8.609 1.00 44.48 293 PRO B CA 1
ATOM 10306 C C . PRO B 1 293 ? 16.015 -50.592 -8.657 1.00 49.04 293 PRO B C 1
ATOM 10307 O O . PRO B 1 293 ? 16.635 -50.366 -7.619 1.00 49.23 293 PRO B O 1
ATOM 10318 N N . LYS B 1 294 ? 16.406 -50.142 -9.841 1.00 47.37 294 LYS B N 1
ATOM 10319 C CA . LYS B 1 294 ? 17.647 -49.396 -10.003 1.00 51.81 294 LYS B CA 1
ATOM 10320 C C . LYS B 1 294 ? 17.385 -47.943 -10.392 1.00 43.99 294 LYS B C 1
ATOM 10321 O O . LYS B 1 294 ? 18.321 -47.192 -10.642 1.00 37.96 294 LYS B O 1
ATOM 10340 N N . PHE B 1 295 ? 16.115 -47.553 -10.436 1.00 32.57 295 PHE B N 1
ATOM 10341 C CA . PHE B 1 295 ? 15.727 -46.220 -10.899 1.00 30.37 295 PHE B CA 1
ATOM 10342 C C . PHE B 1 295 ? 16.579 -45.106 -10.298 1.00 30.46 295 PHE B C 1
ATOM 10343 O O . PHE B 1 295 ? 17.185 -44.308 -11.021 1.00 23.46 295 PHE B O 1
ATOM 10360 N N A GLU B 1 296 ? 16.621 -45.041 -8.973 0.50 31.00 296 GLU B N 1
ATOM 10361 N N B GLU B 1 296 ? 16.612 -45.058 -8.971 0.50 31.04 296 GLU B N 1
ATOM 10362 C CA A GLU B 1 296 ? 17.398 -44.008 -8.303 0.50 31.54 296 GLU B CA 1
ATOM 10363 C CA B GLU B 1 296 ? 17.391 -44.061 -8.257 0.50 32.04 296 GLU B CA 1
ATOM 10364 C C A GLU B 1 296 ? 18.875 -44.163 -8.645 0.50 25.80 296 GLU B C 1
ATOM 10365 C C B GLU B 1 296 ? 18.852 -44.174 -8.661 0.50 26.03 296 GLU B C 1
ATOM 10366 O O A GLU B 1 296 ? 19.565 -43.177 -8.884 0.50 27.16 296 GLU B O 1
ATOM 10367 O O B GLU B 1 296 ? 19.503 -43.177 -8.958 0.50 26.78 296 GLU B O 1
ATOM 10384 N N . ASP B 1 297 ? 19.354 -45.402 -8.682 1.00 35.74 297 ASP B N 1
ATOM 10385 C CA . ASP B 1 297 ? 20.762 -45.662 -8.978 1.00 41.26 297 ASP B CA 1
ATOM 10386 C C . ASP B 1 297 ? 21.144 -45.278 -10.408 1.00 29.34 297 ASP B C 1
ATOM 10387 O O . ASP B 1 297 ? 22.291 -44.932 -10.680 1.00 21.62 297 ASP B O 1
ATOM 10396 N N . ILE B 1 298 ? 20.182 -45.331 -11.321 1.00 21.04 298 ILE B N 1
ATOM 10397 C CA . ILE B 1 298 ? 20.446 -44.979 -12.704 1.00 30.73 298 ILE B CA 1
ATOM 10398 C C . ILE B 1 298 ? 20.564 -43.468 -12.796 1.00 25.05 298 ILE B C 1
ATOM 10399 O O . ILE B 1 298 ? 21.502 -42.929 -13.391 1.00 18.21 298 ILE B O 1
ATOM 10415 N N . VAL B 1 299 ? 19.605 -42.786 -12.183 1.00 20.02 299 VAL B N 1
ATOM 10416 C CA . VAL B 1 299 ? 19.552 -41.338 -12.233 1.00 12.96 299 VAL B CA 1
ATOM 10417 C C . VAL B 1 299 ? 20.867 -40.736 -11.733 1.00 18.07 299 VAL B C 1
ATOM 10418 O O . VAL B 1 299 ? 21.434 -39.856 -12.371 1.00 19.18 299 VAL B O 1
ATOM 10431 N N . VAL B 1 300 ? 21.364 -41.221 -10.606 1.00 16.01 300 VAL B N 1
ATOM 10432 C CA . VAL B 1 300 ? 22.601 -40.679 -10.058 1.00 24.69 300 VAL B CA 1
ATOM 10433 C C . VAL B 1 300 ? 23.798 -41.061 -10.910 1.00 14.14 300 VAL B C 1
ATOM 10434 O O . VAL B 1 300 ? 24.759 -40.307 -10.990 1.00 21.86 300 VAL B O 1
ATOM 10447 N N . ALA B 1 301 ? 23.738 -42.228 -11.540 1.00 19.62 301 ALA B N 1
ATOM 10448 C CA . ALA B 1 301 ? 24.808 -42.674 -12.420 1.00 20.96 301 ALA B CA 1
ATOM 10449 C C . ALA B 1 301 ? 24.902 -41.779 -13.655 1.00 17.90 301 ALA B C 1
ATOM 10450 O O . ALA B 1 301 ? 25.973 -41.614 -14.245 1.00 31.57 301 ALA B O 1
ATOM 10457 N N . LEU B 1 302 ? 23.771 -41.196 -14.036 1.00 24.29 302 LEU B N 1
ATOM 10458 C CA A LEU B 1 302 ? 23.711 -40.287 -15.169 0.70 19.30 302 LEU B CA 1
ATOM 10459 C CA B LEU B 1 302 ? 23.725 -40.287 -15.171 0.30 20.40 302 LEU B CA 1
ATOM 10460 C C . LEU B 1 302 ? 24.097 -38.873 -14.738 1.00 14.73 302 LEU B C 1
ATOM 10461 O O . LEU B 1 302 ? 24.018 -37.941 -15.523 1.00 11.87 302 LEU B O 1
ATOM 10481 N N . GLN B 1 303 ? 24.519 -38.737 -13.483 1.00 13.17 303 GLN B N 1
ATOM 10482 C CA . GLN B 1 303 ? 24.852 -37.437 -12.888 1.00 14.45 303 GLN B CA 1
ATOM 10483 C C . GLN B 1 303 ? 23.626 -36.548 -12.841 1.00 11.74 303 GLN B C 1
ATOM 10484 O O . GLN B 1 303 ? 23.722 -35.333 -12.930 1.00 11.80 303 GLN B O 1
ATOM 10498 N N . LEU B 1 304 ? 22.463 -37.167 -12.709 1.00 15.91 304 LEU B N 1
ATOM 10499 C CA . LEU B 1 304 ? 21.220 -36.420 -12.616 1.00 22.47 304 LEU B CA 1
ATOM 10500 C C . LEU B 1 304 ? 20.707 -36.494 -11.183 1.00 19.01 304 LEU B C 1
ATOM 10501 O O . LEU B 1 304 ? 21.361 -37.076 -10.317 1.00 16.60 304 LEU B O 1
ATOM 10517 N N . GLN B 1 305 ? 19.539 -35.907 -10.943 1.00 18.12 305 GLN B N 1
ATOM 10518 C CA . GLN B 1 305 ? 18.904 -35.917 -9.634 1.00 20.14 305 GLN B CA 1
ATOM 10519 C C . GLN B 1 305 ? 17.394 -35.944 -9.860 1.00 26.72 305 GLN B C 1
ATOM 10520 O O . GLN B 1 305 ? 16.874 -35.236 -10.725 1.00 17.57 305 GLN B O 1
ATOM 10534 N N . LYS B 1 306 ? 16.697 -36.765 -9.083 1.00 24.29 306 LYS B N 1
ATOM 10535 C CA . LYS B 1 306 ? 15.277 -37.003 -9.301 1.00 26.11 306 LYS B CA 1
ATOM 10536 C C . LYS B 1 306 ? 14.425 -36.544 -8.127 1.00 26.37 306 LYS B C 1
ATOM 10537 O O . LYS B 1 306 ? 14.824 -36.671 -6.973 1.00 19.86 306 LYS B O 1
ATOM 10556 N N . ARG B 1 307 ? 13.237 -36.029 -8.428 1.00 29.84 307 ARG B N 1
ATOM 10557 C CA . ARG B 1 307 ? 12.241 -35.760 -7.397 1.00 26.48 307 ARG B CA 1
ATOM 10558 C C . ARG B 1 307 ? 10.845 -35.689 -7.999 1.00 30.58 307 ARG B C 1
ATOM 10559 O O . ARG B 1 307 ? 10.682 -35.751 -9.217 1.00 15.53 307 ARG B O 1
ATOM 10580 N N . GLY B 1 308 ? 9.836 -35.578 -7.141 1.00 62.13 308 GLY B N 1
ATOM 10581 C CA . GLY B 1 308 ? 8.465 -35.442 -7.596 1.00 57.63 308 GLY B CA 1
ATOM 10582 C C . GLY B 1 308 ? 8.258 -34.085 -8.235 1.00 45.03 308 GLY B C 1
ATOM 10583 O O . GLY B 1 308 ? 9.117 -33.213 -8.126 1.00 44.57 308 GLY B O 1
ATOM 10587 N N . THR B 1 309 ? 7.123 -33.902 -8.902 1.00 46.48 309 THR B N 1
ATOM 10588 C CA . THR B 1 309 ? 6.826 -32.626 -9.546 1.00 53.52 309 THR B CA 1
ATOM 10589 C C . THR B 1 309 ? 6.307 -31.604 -8.538 1.00 52.78 309 THR B C 1
ATOM 10590 O O . THR B 1 309 ? 6.105 -30.437 -8.874 1.00 65.10 309 THR B O 1
ATOM 10601 N N . GLY B 1 310 ? 6.097 -32.044 -7.302 1.00 62.23 310 GLY B N 1
ATOM 10602 C CA . GLY B 1 310 ? 5.643 -31.156 -6.247 1.00 71.54 310 GLY B CA 1
ATOM 10603 C C . GLY B 1 310 ? 6.800 -30.596 -5.440 1.00 75.79 310 GLY B C 1
ATOM 10604 O O . GLY B 1 310 ? 6.622 -30.152 -4.305 1.00 77.59 310 GLY B O 1
ATOM 10608 N N . GLY B 1 311 ? 7.990 -30.611 -6.031 1.00 77.63 311 GLY B N 1
ATOM 10609 C CA . GLY B 1 311 ? 9.187 -30.167 -5.341 1.00 77.97 311 GLY B CA 1
ATOM 10610 C C . GLY B 1 311 ? 9.816 -31.303 -4.561 1.00 83.53 311 GLY B C 1
ATOM 10611 O O . GLY B 1 311 ? 9.686 -32.467 -4.936 1.00 82.02 311 GLY B O 1
ATOM 10615 N N . GLU B 1 312 ? 10.490 -30.968 -3.466 1.00 91.81 312 GLU B N 1
ATOM 10616 C CA . GLU B 1 312 ? 11.219 -31.964 -2.689 1.00 98.25 312 GLU B CA 1
ATOM 10617 C C . GLU B 1 312 ? 10.320 -33.038 -2.079 1.00 102.70 312 GLU B C 1
ATOM 10618 O O . GLU B 1 312 ? 9.313 -32.743 -1.434 1.00 98.80 312 GLU B O 1
ATOM 10630 N N . HIS B 1 313 ? 10.715 -34.289 -2.300 1.00 113.44 313 HIS B N 1
ATOM 10631 C CA . HIS B 1 313 ? 10.036 -35.462 -1.754 1.00 115.21 313 HIS B CA 1
ATOM 10632 C C . HIS B 1 313 ? 8.520 -35.336 -1.647 1.00 110.74 313 HIS B C 1
ATOM 10633 O O . HIS B 1 313 ? 7.936 -35.551 -0.584 1.00 108.38 313 HIS B O 1
ATOM 10646 N N . THR B 1 314 ? 7.892 -34.984 -2.762 1.00 107.79 314 THR B N 1
ATOM 10647 C CA . THR B 1 314 ? 6.464 -35.187 -2.930 1.00 102.80 314 THR B CA 1
ATOM 10648 C C . THR B 1 314 ? 6.324 -36.441 -3.772 1.00 101.62 314 THR B C 1
ATOM 10649 O O . THR B 1 314 ? 7.195 -36.737 -4.592 1.00 98.14 314 THR B O 1
ATOM 10660 N N . ALA B 1 315 ? 5.247 -37.190 -3.572 1.00 93.69 315 ALA B N 1
ATOM 10661 C CA . ALA B 1 315 ? 4.991 -38.337 -4.425 1.00 88.08 315 ALA B CA 1
ATOM 10662 C C . ALA B 1 315 ? 4.979 -37.837 -5.860 1.00 70.01 315 ALA B C 1
ATOM 10663 O O . ALA B 1 315 ? 4.555 -36.711 -6.127 1.00 42.49 315 ALA B O 1
ATOM 10670 N N . ALA B 1 316 ? 5.472 -38.656 -6.779 1.00 61.62 316 ALA B N 1
ATOM 10671 C CA . ALA B 1 316 ? 5.396 -38.318 -8.190 1.00 44.63 316 ALA B CA 1
ATOM 10672 C C . ALA B 1 316 ? 4.044 -38.772 -8.706 1.00 36.34 316 ALA B C 1
ATOM 10673 O O . ALA B 1 316 ? 3.713 -39.956 -8.638 1.00 35.80 316 ALA B O 1
ATOM 10680 N N . VAL B 1 317 ? 3.254 -37.832 -9.204 1.00 32.39 317 VAL B N 1
ATOM 10681 C CA . VAL B 1 317 ? 1.962 -38.178 -9.768 1.00 33.22 317 VAL B CA 1
ATOM 10682 C C . VAL B 1 317 ? 2.143 -38.678 -11.187 1.00 31.64 317 VAL B C 1
ATOM 10683 O O . VAL B 1 317 ? 2.859 -38.075 -11.984 1.00 31.66 317 VAL B O 1
ATOM 10696 N N . ASP B 1 318 ? 1.501 -39.793 -11.491 1.00 31.18 318 ASP B N 1
ATOM 10697 C CA . ASP B 1 318 ? 1.463 -40.295 -12.849 1.00 31.27 318 ASP B CA 1
ATOM 10698 C C . ASP B 1 318 ? 2.863 -40.626 -13.350 1.00 30.84 318 ASP B C 1
ATOM 10699 O O . ASP B 1 318 ? 3.130 -40.576 -14.546 1.00 30.61 318 ASP B O 1
ATOM 10708 N N . ASP B 1 319 ? 3.751 -40.964 -12.421 1.00 14.72 319 ASP B N 1
ATOM 10709 C CA . ASP B 1 319 ? 5.110 -41.373 -12.752 1.00 15.18 319 ASP B CA 1
ATOM 10710 C C . ASP B 1 319 ? 5.845 -40.281 -13.517 1.00 15.23 319 ASP B C 1
ATOM 10711 O O . ASP B 1 319 ? 6.711 -40.556 -14.344 1.00 13.95 319 ASP B O 1
ATOM 10720 N N . VAL B 1 320 ? 5.494 -39.036 -13.216 1.00 14.09 320 VAL B N 1
ATOM 10721 C CA . VAL B 1 320 ? 6.178 -37.893 -13.778 1.00 13.63 320 VAL B CA 1
ATOM 10722 C C . VAL B 1 320 ? 7.208 -37.385 -12.771 1.00 13.57 320 VAL B C 1
ATOM 10723 O O . VAL B 1 320 ? 6.874 -37.063 -11.635 1.00 13.71 320 VAL B O 1
ATOM 10736 N N . TYR B 1 321 ? 8.464 -37.331 -13.185 1.00 14.36 321 TYR B N 1
ATOM 10737 C CA . TYR B 1 321 ? 9.535 -36.925 -12.284 1.00 15.95 321 TYR B CA 1
ATOM 10738 C C . TYR B 1 321 ? 10.262 -35.690 -12.774 1.00 14.85 321 TYR B C 1
ATOM 10739 O O . TYR B 1 321 ? 10.460 -35.502 -13.968 1.00 17.39 321 TYR B O 1
ATOM 10757 N N . ASP B 1 322 ? 10.661 -34.846 -11.838 1.00 14.37 322 ASP B N 1
ATOM 10758 C CA . ASP B 1 322 ? 11.552 -33.749 -12.146 1.00 19.94 322 ASP B CA 1
ATOM 10759 C C . ASP B 1 322 ? 12.979 -34.267 -12.099 1.00 16.16 322 ASP B C 1
ATOM 10760 O O . ASP B 1 322 ? 13.511 -34.578 -11.037 1.00 17.52 322 ASP B O 1
ATOM 10769 N N . ILE B 1 323 ? 13.587 -34.372 -13.269 1.00 25.42 323 ILE B N 1
ATOM 10770 C CA . ILE B 1 323 ? 14.959 -34.827 -13.375 1.00 13.54 323 ILE B CA 1
ATOM 10771 C C . ILE B 1 323 ? 15.810 -33.661 -13.823 1.00 15.52 323 ILE B C 1
ATOM 10772 O O . ILE B 1 323 ? 15.407 -32.884 -14.681 1.00 13.06 323 ILE B O 1
ATOM 10788 N N . SER B 1 324 ? 16.986 -33.541 -13.218 1.00 13.24 324 SER B N 1
ATOM 10789 C CA . SER B 1 324 ? 17.836 -32.392 -13.431 1.00 13.35 324 SER B CA 1
ATOM 10790 C C . SER B 1 324 ? 19.293 -32.777 -13.205 1.00 13.83 324 SER B C 1
ATOM 10791 O O . SER B 1 324 ? 19.587 -33.833 -12.665 1.00 13.86 324 SER B O 1
ATOM 10799 N N . ASN B 1 325 ? 20.209 -31.923 -13.628 1.00 14.34 325 ASN B N 1
ATOM 10800 C CA . ASN B 1 325 ? 21.617 -32.180 -13.382 1.00 13.76 325 ASN B CA 1
ATOM 10801 C C . ASN B 1 325 ? 21.901 -31.998 -11.903 1.00 13.90 325 ASN B C 1
ATOM 10802 O O . ASN B 1 325 ? 21.364 -31.102 -11.277 1.00 14.04 325 ASN B O 1
ATOM 10813 N N . ALA B 1 326 ? 22.726 -32.873 -11.340 1.00 24.32 326 ALA B N 1
ATOM 10814 C CA . ALA B 1 326 ? 22.988 -32.852 -9.908 1.00 25.84 326 ALA B CA 1
ATOM 10815 C C . ALA B 1 326 ? 24.041 -31.819 -9.571 1.00 23.09 326 ALA B C 1
ATOM 10816 O O . ALA B 1 326 ? 23.936 -31.121 -8.566 1.00 18.59 326 ALA B O 1
ATOM 10823 N N . ALA B 1 327 ? 25.056 -31.728 -10.421 1.00 17.40 327 ALA B N 1
ATOM 10824 C CA . ALA B 1 327 ? 26.204 -30.870 -10.153 1.00 29.92 327 ALA B CA 1
ATOM 10825 C C . ALA B 1 327 ? 25.981 -29.446 -10.658 1.00 21.93 327 ALA B C 1
ATOM 10826 O O . ALA B 1 327 ? 25.019 -29.167 -11.373 1.00 18.18 327 ALA B O 1
ATOM 10833 N N . ARG B 1 328 ? 26.876 -28.550 -10.259 1.00 14.53 328 ARG B N 1
ATOM 10834 C CA . ARG B 1 328 ? 26.801 -27.140 -10.636 1.00 15.20 328 ARG B CA 1
ATOM 10835 C C . ARG B 1 328 ? 28.168 -26.647 -11.143 1.00 20.22 328 ARG B C 1
ATOM 10836 O O . ARG B 1 328 ? 28.249 -25.667 -11.882 1.00 14.88 328 ARG B O 1
ATOM 10857 N N . LEU B 1 329 ? 29.233 -27.337 -10.739 1.00 27.40 329 LEU B N 1
ATOM 10858 C CA . LEU B 1 329 ? 30.591 -26.987 -11.145 1.00 21.69 329 LEU B CA 1
ATOM 10859 C C . LEU B 1 329 ? 31.171 -28.020 -12.101 1.00 22.83 329 LEU B C 1
ATOM 10860 O O . LEU B 1 329 ? 30.643 -29.125 -12.228 1.00 16.84 329 LEU B O 1
ATOM 10876 N N . LYS B 1 330 ? 32.270 -27.641 -12.755 1.00 28.49 330 LYS B N 1
ATOM 10877 C CA . LYS B 1 330 ? 33.095 -28.544 -13.564 1.00 24.52 330 LYS B CA 1
ATOM 10878 C C . LYS B 1 330 ? 32.594 -28.707 -14.994 1.00 24.00 330 LYS B C 1
ATOM 10879 O O . LYS B 1 330 ? 33.301 -29.241 -15.840 1.00 17.58 330 LYS B O 1
ATOM 10898 N N . LYS B 1 331 ? 31.375 -28.252 -15.253 1.00 22.54 331 LYS B N 1
ATOM 10899 C CA . LYS B 1 331 ? 30.827 -28.247 -16.600 1.00 24.65 331 LYS B CA 1
ATOM 10900 C C . LYS B 1 331 ? 30.189 -26.899 -16.910 1.00 20.30 331 LYS B C 1
ATOM 10901 O O . LYS B 1 331 ? 29.645 -26.233 -16.028 1.00 21.40 331 LYS B O 1
ATOM 10920 N N . SER B 1 332 ? 30.266 -26.505 -18.173 1.00 14.11 332 SER B N 1
ATOM 10921 C CA . SER B 1 332 ? 29.649 -25.277 -18.634 1.00 13.29 332 SER B CA 1
ATOM 10922 C C . SER B 1 332 ? 28.136 -25.452 -18.652 1.00 13.60 332 SER B C 1
ATOM 10923 O O . SER B 1 332 ? 27.625 -26.566 -18.550 1.00 12.94 332 SER B O 1
ATOM 10931 N N . GLU B 1 333 ? 27.435 -24.335 -18.775 1.00 13.01 333 GLU B N 1
ATOM 10932 C CA . GLU B 1 333 ? 25.985 -24.346 -18.860 1.00 24.89 333 GLU B CA 1
ATOM 10933 C C . GLU B 1 333 ? 25.549 -25.274 -19.987 1.00 19.78 333 GLU B C 1
ATOM 10934 O O . GLU B 1 333 ? 24.741 -26.176 -19.784 1.00 13.10 333 GLU B O 1
ATOM 10946 N N . ARG B 1 334 ? 26.107 -25.060 -21.174 1.00 17.39 334 ARG B N 1
ATOM 10947 C CA . ARG B 1 334 ? 25.724 -25.845 -22.341 1.00 12.28 334 ARG B CA 1
ATOM 10948 C C . ARG B 1 334 ? 25.988 -27.326 -22.097 1.00 14.94 334 ARG B C 1
ATOM 10949 O O . ARG B 1 334 ? 25.194 -28.175 -22.483 1.00 12.73 334 ARG B O 1
ATOM 10970 N N . GLU B 1 335 ? 27.105 -27.627 -21.447 1.00 12.88 335 GLU B N 1
ATOM 10971 C CA . GLU B 1 335 ? 27.468 -29.001 -21.178 1.00 13.83 335 GLU B CA 1
ATOM 10972 C C . GLU B 1 335 ? 26.489 -29.656 -20.207 1.00 13.39 335 GLU B C 1
ATOM 10973 O O . GLU B 1 335 ? 26.225 -30.841 -20.323 1.00 13.65 335 GLU B O 1
ATOM 10985 N N . PHE B 1 336 ? 25.946 -28.883 -19.269 1.00 13.15 336 PHE B N 1
ATOM 10986 C CA . PHE B 1 336 ? 24.994 -29.417 -18.297 1.00 13.60 336 PHE B CA 1
ATOM 10987 C C . PHE B 1 336 ? 23.661 -29.721 -18.984 1.00 13.44 336 PHE B C 1
ATOM 10988 O O . PHE B 1 336 ? 22.987 -30.691 -18.654 1.00 12.83 336 PHE B O 1
ATOM 11005 N N . VAL B 1 337 ? 23.285 -28.883 -19.939 1.00 12.38 337 VAL B N 1
ATOM 11006 C CA . VAL B 1 337 ? 22.069 -29.133 -20.696 1.00 20.17 337 VAL B CA 1
ATOM 11007 C C . VAL B 1 337 ? 22.284 -30.367 -21.565 1.00 18.16 337 VAL B C 1
ATOM 11008 O O . VAL B 1 337 ? 21.380 -31.179 -21.716 1.00 12.48 337 VAL B O 1
ATOM 11021 N N . GLN B 1 338 ? 23.489 -30.522 -22.110 1.00 13.64 338 GLN B N 1
ATOM 11022 C CA . GLN B 1 338 ? 23.797 -31.691 -22.926 1.00 13.31 338 GLN B CA 1
ATOM 11023 C C . GLN B 1 338 ? 23.799 -32.937 -22.049 1.00 13.50 338 GLN B C 1
ATOM 11024 O O . GLN B 1 338 ? 23.386 -34.000 -22.479 1.00 13.98 338 GLN B O 1
ATOM 11038 N N . LEU B 1 339 ? 24.277 -32.788 -20.820 1.00 17.24 339 LEU B N 1
ATOM 11039 C CA A LEU B 1 339 ? 24.273 -33.881 -19.861 0.80 21.48 339 LEU B CA 1
ATOM 11040 C CA B LEU B 1 339 ? 24.276 -33.881 -19.860 0.20 18.41 339 LEU B CA 1
ATOM 11041 C C . LEU B 1 339 ? 22.840 -34.301 -19.583 1.00 13.98 339 LEU B C 1
ATOM 11042 O O . LEU B 1 339 ? 22.515 -35.479 -19.606 1.00 14.13 339 LEU B O 1
ATOM 11062 N N . LEU B 1 340 ? 21.985 -33.321 -19.323 1.00 13.57 340 LEU B N 1
ATOM 11063 C CA . LEU B 1 340 ? 20.573 -33.589 -19.119 1.00 16.83 340 LEU B CA 1
ATOM 11064 C C . LEU B 1 340 ? 20.008 -34.270 -20.348 1.00 14.83 340 LEU B C 1
ATOM 11065 O O . LEU B 1 340 ? 19.280 -35.241 -20.249 1.00 13.61 340 LEU B O 1
ATOM 11081 N N . ILE B 1 341 ? 20.334 -33.746 -21.518 1.00 14.25 341 ILE B N 1
ATOM 11082 C CA . ILE B 1 341 ? 19.788 -34.290 -22.753 1.00 17.31 341 ILE B CA 1
ATOM 11083 C C . ILE B 1 341 ? 20.221 -35.732 -22.920 1.00 24.85 341 ILE B C 1
ATOM 11084 O O . ILE B 1 341 ? 19.415 -36.606 -23.236 1.00 14.15 341 ILE B O 1
ATOM 11100 N N . ASP B 1 342 ? 21.506 -35.975 -22.695 1.00 16.58 342 ASP B N 1
ATOM 11101 C CA . ASP B 1 342 ? 22.069 -37.306 -22.842 1.00 21.21 342 ASP B CA 1
ATOM 11102 C C . ASP B 1 342 ? 21.409 -38.218 -21.826 1.00 16.28 342 ASP B C 1
ATOM 11103 O O . ASP B 1 342 ? 20.981 -39.306 -22.159 1.00 18.13 342 ASP B O 1
ATOM 11112 N N . GLY B 1 343 ? 21.291 -37.740 -20.594 1.00 21.96 343 GLY B N 1
ATOM 11113 C CA . GLY B 1 343 ? 20.718 -38.513 -19.509 1.00 16.42 343 GLY B CA 1
ATOM 11114 C C . GLY B 1 343 ? 19.261 -38.868 -19.749 1.00 16.94 343 GLY B C 1
ATOM 11115 O O . GLY B 1 343 ? 18.898 -40.034 -19.731 1.00 14.79 343 GLY B O 1
ATOM 11119 N N . VAL B 1 344 ? 18.421 -37.866 -19.978 1.00 13.84 344 VAL B N 1
ATOM 11120 C CA . VAL B 1 344 ? 16.999 -38.114 -20.208 1.00 18.66 344 VAL B CA 1
ATOM 11121 C C . VAL B 1 344 ? 16.776 -39.068 -21.373 1.00 20.44 344 VAL B C 1
ATOM 11122 O O . VAL B 1 344 ? 15.926 -39.945 -21.302 1.00 14.81 344 VAL B O 1
ATOM 11135 N N . LYS B 1 345 ? 17.539 -38.896 -22.448 1.00 20.86 345 LYS B N 1
ATOM 11136 C CA . LYS B 1 345 ? 17.406 -39.766 -23.611 1.00 21.03 345 LYS B CA 1
ATOM 11137 C C . LYS B 1 345 ? 17.700 -41.209 -23.227 1.00 29.05 345 LYS B C 1
ATOM 11138 O O . LYS B 1 345 ? 16.982 -42.120 -23.630 1.00 18.29 345 LYS B O 1
ATOM 11157 N N . LYS B 1 346 ? 18.754 -41.409 -22.443 1.00 14.96 346 LYS B N 1
ATOM 11158 C CA . LYS B 1 346 ? 19.062 -42.723 -21.913 1.00 15.62 346 LYS B CA 1
ATOM 11159 C C . LYS B 1 346 ? 17.878 -43.260 -21.127 1.00 15.81 346 LYS B C 1
ATOM 11160 O O . LYS B 1 346 ? 17.460 -44.389 -21.343 1.00 18.85 346 LYS B O 1
ATOM 11179 N N . LEU B 1 347 ? 17.338 -42.450 -20.221 1.00 15.87 347 LEU B N 1
ATOM 11180 C CA . LEU B 1 347 ? 16.186 -42.854 -19.410 1.00 21.97 347 LEU B CA 1
ATOM 11181 C C . LEU B 1 347 ? 14.981 -43.231 -20.273 1.00 15.16 347 LEU B C 1
ATOM 11182 O O . LEU B 1 347 ? 14.286 -44.200 -19.990 1.00 15.99 347 LEU B O 1
ATOM 11198 N N . ILE B 1 348 ? 14.726 -42.459 -21.320 1.00 14.79 348 ILE B N 1
ATOM 11199 C CA . ILE B 1 348 ? 13.610 -42.742 -22.217 1.00 14.85 348 ILE B CA 1
ATOM 11200 C C . ILE B 1 348 ? 13.868 -44.034 -22.994 1.00 20.59 348 ILE B C 1
ATOM 11201 O O . ILE B 1 348 ? 12.946 -44.807 -23.251 1.00 23.34 348 ILE B O 1
ATOM 11217 N N . ASP B 1 349 ? 15.124 -44.262 -23.361 1.00 15.50 349 ASP B N 1
ATOM 11218 C CA . ASP B 1 349 ? 15.511 -45.500 -24.028 1.00 16.17 349 ASP B CA 1
ATOM 11219 C C . ASP B 1 349 ? 15.250 -46.687 -23.116 1.00 24.12 349 ASP B C 1
ATOM 11220 O O . ASP B 1 349 ? 14.791 -47.740 -23.560 1.00 17.76 349 ASP B O 1
ATOM 11229 N N . MET B 1 350 ? 15.553 -46.522 -21.833 1.00 17.03 350 MET B N 1
ATOM 11230 C CA . MET B 1 350 ? 15.338 -47.594 -20.879 1.00 20.63 350 MET B CA 1
ATOM 11231 C C . MET B 1 350 ? 13.843 -47.753 -20.659 1.00 16.81 350 MET B C 1
ATOM 11232 O O . MET B 1 350 ? 13.342 -48.860 -20.521 1.00 17.43 350 MET B O 1
ATOM 11246 N N . GLU B 1 351 ? 13.126 -46.642 -20.645 1.00 16.26 351 GLU B N 1
ATOM 11247 C CA . GLU B 1 351 ? 11.693 -46.686 -20.431 1.00 16.57 351 GLU B CA 1
ATOM 11248 C C . GLU B 1 351 ? 11.054 -47.496 -21.549 1.00 16.59 351 GLU B C 1
ATOM 11249 O O . GLU B 1 351 ? 10.145 -48.285 -21.315 1.00 16.63 351 GLU B O 1
ATOM 11261 N N . GLN B 1 352 ? 11.556 -47.308 -22.764 1.00 16.62 352 GLN B N 1
ATOM 11262 C CA . GLN B 1 352 ? 10.965 -47.930 -23.941 1.00 26.30 352 GLN B CA 1
ATOM 11263 C C . GLN B 1 352 ? 11.367 -49.392 -24.074 1.00 17.46 352 GLN B C 1
ATOM 11264 O O . GLN B 1 352 ? 10.613 -50.207 -24.602 1.00 17.55 352 GLN B O 1
ATOM 11278 N N . ALA B 1 353 ? 12.560 -49.716 -23.595 1.00 17.71 353 ALA B N 1
ATOM 11279 C CA . ALA B 1 353 ? 12.986 -51.095 -23.492 1.00 18.44 353 ALA B CA 1
ATOM 11280 C C . ALA B 1 353 ? 12.041 -51.826 -22.537 1.00 18.74 353 ALA B C 1
ATOM 11281 O O . ALA B 1 353 ? 11.615 -52.936 -22.817 1.00 19.14 353 ALA B O 1
ATOM 11288 N N . LEU B 1 354 ? 11.693 -51.182 -21.425 1.00 18.09 354 LEU B N 1
ATOM 11289 C CA . LEU B 1 354 ? 10.803 -51.782 -20.438 1.00 18.55 354 LEU B CA 1
ATOM 11290 C C . LEU B 1 354 ? 9.367 -51.879 -20.947 1.00 25.40 354 LEU B C 1
ATOM 11291 O O . LEU B 1 354 ? 8.619 -52.769 -20.549 1.00 19.51 354 LEU B O 1
ATOM 11307 N N . GLU B 1 355 ? 8.982 -50.954 -21.816 1.00 18.15 355 GLU B N 1
ATOM 11308 C CA . GLU B 1 355 ? 7.672 -51.010 -22.450 1.00 18.33 355 GLU B CA 1
ATOM 11309 C C . GLU B 1 355 ? 7.582 -52.282 -23.286 1.00 26.22 355 GLU B C 1
ATOM 11310 O O . GLU B 1 355 ? 6.541 -52.940 -23.340 1.00 22.61 355 GLU B O 1
ATOM 11322 N N . ALA B 1 356 ? 8.696 -52.622 -23.927 1.00 22.53 356 ALA B N 1
ATOM 11323 C CA . ALA B 1 356 ? 8.762 -53.774 -24.814 1.00 32.32 356 ALA B CA 1
ATOM 11324 C C . ALA B 1 356 ? 9.123 -55.043 -24.042 1.00 34.03 356 ALA B C 1
ATOM 11325 O O . ALA B 1 356 ? 9.481 -56.053 -24.637 1.00 37.71 356 ALA B O 1
ATOM 11332 N N . GLY B 1 357 ? 9.037 -54.979 -22.717 1.00 28.12 357 GLY B N 1
ATOM 11333 C CA . GLY B 1 357 ? 9.316 -56.124 -21.872 1.00 35.28 357 GLY B CA 1
ATOM 11334 C C . GLY B 1 357 ? 10.751 -56.612 -21.918 1.00 27.15 357 GLY B C 1
ATOM 11335 O O . GLY B 1 357 ? 11.026 -57.757 -21.567 1.00 34.92 357 GLY B O 1
ATOM 11339 N N . LYS B 1 358 ? 11.672 -55.757 -22.347 1.00 32.99 358 LYS B N 1
ATOM 11340 C CA . LYS B 1 358 ? 13.095 -56.092 -22.307 1.00 21.73 358 LYS B CA 1
ATOM 11341 C C . LYS B 1 358 ? 13.691 -55.737 -20.951 1.00 22.68 358 LYS B C 1
ATOM 11342 O O . LYS B 1 358 ? 13.289 -54.763 -20.321 1.00 20.06 358 LYS B O 1
ATOM 11361 N N . SER B 1 359 ? 14.652 -56.535 -20.505 1.00 24.30 359 SER B N 1
ATOM 11362 C CA . SER B 1 359 ? 15.442 -56.184 -19.338 1.00 36.08 359 SER B CA 1
ATOM 11363 C C . SER B 1 359 ? 16.347 -55.041 -19.751 1.00 24.86 359 SER B C 1
ATOM 11364 O O . SER B 1 359 ? 16.598 -54.847 -20.937 1.00 26.40 359 SER B O 1
ATOM 11372 N N . ILE B 1 360 ? 16.840 -54.280 -18.783 1.00 20.59 360 ILE B N 1
ATOM 11373 C CA . ILE B 1 360 ? 17.657 -53.118 -19.099 1.00 20.31 360 ILE B CA 1
ATOM 11374 C C . ILE B 1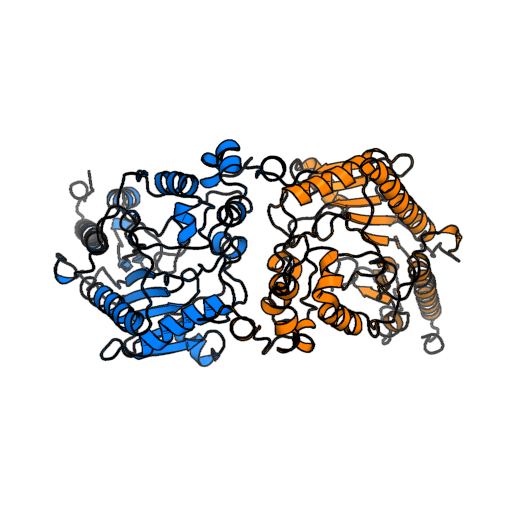 360 ? 18.963 -53.082 -18.317 1.00 20.83 360 ILE B C 1
ATOM 11375 O O . ILE B 1 360 ? 19.613 -52.048 -18.233 1.00 20.07 360 ILE B O 1
ATOM 11391 N N . ASP B 1 361 ? 19.347 -54.209 -17.742 1.00 21.22 361 ASP B N 1
ATOM 11392 C CA . ASP B 1 361 ? 20.588 -54.273 -16.985 1.00 21.06 361 ASP B CA 1
ATOM 11393 C C . ASP B 1 361 ? 21.765 -54.097 -17.936 1.00 21.81 361 ASP B C 1
ATOM 11394 O O . ASP B 1 361 ? 22.861 -53.706 -17.530 1.00 29.62 361 ASP B O 1
ATOM 11403 N N . ASP B 1 362 ? 21.497 -54.366 -19.209 1.00 29.48 362 ASP B N 1
ATOM 11404 C CA A ASP B 1 362 ? 22.445 -54.196 -20.301 0.49 31.78 362 ASP B CA 1
ATOM 11405 C CA B ASP B 1 362 ? 22.504 -54.184 -20.246 0.51 31.52 362 ASP B CA 1
ATOM 11406 C C . ASP B 1 362 ? 22.621 -52.717 -20.649 1.00 37.75 362 ASP B C 1
ATOM 11407 O O . ASP B 1 362 ? 23.448 -52.358 -21.489 1.00 39.55 362 ASP B O 1
ATOM 11420 N N . LEU B 1 363 ? 21.815 -51.871 -20.012 1.00 28.96 363 LEU B N 1
ATOM 11421 C CA . LEU B 1 363 ? 21.725 -50.457 -20.353 1.00 28.11 363 LEU B CA 1
ATOM 11422 C C . LEU B 1 363 ? 21.987 -49.516 -19.178 1.00 28.61 363 LEU B C 1
ATOM 11423 O O . LEU B 1 363 ? 22.308 -48.345 -19.383 1.00 32.69 363 LEU B O 1
ATOM 11439 N N . ILE B 1 364 ? 21.830 -50.010 -17.955 1.00 28.71 364 ILE B N 1
ATOM 11440 C CA . ILE B 1 364 ? 21.920 -49.153 -16.772 1.00 37.67 364 ILE B CA 1
ATOM 11441 C C . ILE B 1 364 ? 23.315 -48.553 -16.600 1.00 32.02 364 ILE B C 1
ATOM 11442 O O . ILE B 1 364 ? 24.326 -49.257 -16.701 1.00 25.79 364 ILE B O 1
#

InterPro domains:
  IPR000749 ATP:guanido phosphotransferase [PTHR11547] (6-365)
  IPR014746 Glutamine synthetase/guanido kinase, catalytic domain [SSF55931] (96-365)
  IPR022413 ATP:guanido phosphotransferase, N-terminal [PF02807] (16-81)
  IPR022413 ATP:guanido phosphotransferase, N-terminal [PS51509] (2-85)
  IPR022414 ATP:guanido phosphotransferase, catalytic domain [PF00217] (140-353)
  IPR022414 ATP:guanido phosphotransferase, catalytic domain [PS51510] (112-354)
  IPR022415 ATP:guanido phosphotransferase active site [PS00112] (270-276)
  IPR036802 ATP:guanido phosphotransferase, N-terminal domain superfamily [G3DSA:1.10.135.10] (1-89)
  IPR036802 ATP:guanido phosphotransferase, N-terminal domain superfamily [SSF48034] (6-94)

Nearest PDB structures (foldseek):
  3jpz-assembly1_A  TM=1.000E+00  e=2.885E-66  Urechis caupo
  1qk1-assembly1_E  TM=9.763E-01  e=4.835E-48  Homo sapiens
  3drb-assembly1_A  TM=9.728E-01  e=4.376E-47  Homo sapiens
  1qh4-assembly1_A  TM=9.675E-01  e=3.930E-47  Gallus gallus
  1u6r-assembly1_B  TM=9.162E-01  e=3.725E-47  Oryctolagus cuniculus

Foldseek 3Di:
DDPALVVDPADLVLAQAQLVVQDDSVLSRVQTPFADPLGDGPCLQQQLSRVHRYNYHRGWFQALCSCPSSVSSLQSSLCVLQVHAHPPRWFDAADLDLVPADQQADDLVWFFKKKKKAFWAKPPATALLNGDLVSQLVLLVLLQVLQCPDDDQSAKDKFQPVPDDPVNVVVCVVLVQDDDQDDDSVCVSSNSRPPPPRSWIWMGGPVSQWIWTASRQHRIMIMGMDTHRNLSVSSNCVSVVVVSSQVSSVVVVIHTCADGGFGGDTTDSQCTNGVMKIKTWTAQPQLVVDPCNVVQLVLLQKDWDAPPDHPDDVVNRTIIITHNHRGDDHNSVRSNSSSVSVVLSVVVSVCVVVVHDCPVSRDD/DDPALVVVPADLVLAQALLVVQCDSVLSRVQAPDADPLRHGPCLQQQLSRVHRDHYNSGWFQALCSCVSSVVSLQSSLCVLQVGAHPPAWFPDADLDLVPADCQADDQVWFFKKKKKAFWAKHPATWLLRGDLVSLLVLLVLQVQLLCPDDDQSAKDKDQPVNDDPVNVVVCVVLVQDDDQDPDSVCVRSNNRPPPPRSWIWMAGPVRQWIWTDSRRWNIMIMGMDTHRNNSVSSNCRSVSLVSSQVSSVVVVIHTCADGGFGGDTTDSQCTRQNMKIKTFTAQPQLLVDPCNQVLLVVLQKHWEAPVPHNDDHPNRTIIIIHNHNGDDHNSVRSNSNVVSVVLSVVCSVCVVVVHDCPVRD

Solvent-accessible surface area: 29919 Å² total; per-residue (Å²): 105,134,64,51,6,164,22,0,54,1,78,30,55,134,25,28,0,14,0,21,137,56,1,80,56,93,18,0,102,138,6,55,74,87,139,4,97,76,37,4,49,3,34,49,0,0,18,3,0,6,15,33,83,34,147,31,24,3,1,4,0,0,0,29,50,0,10,113,28,0,84,63,0,0,13,25,0,0,64,65,87,18,176,40,2,16,89,151,65,64,12,50,73,52,18,30,63,7,86,101,13,109,56,4,129,9,51,92,142,22,0,80,30,3,67,0,44,0,11,2,2,0,80,40,3,2,3,3,2,31,1,40,7,1,8,2,56,12,0,30,110,0,0,33,70,6,3,85,41,20,85,61,50,7,37,32,64,49,56,36,23,60,161,34,46,103,126,60,69,98,92,2,95,65,25,157,4,28,8,122,80,20,118,42,117,56,13,48,31,0,32,0,17,45,3,22,29,19,4,1,0,0,5,15,0,108,117,80,18,0,3,0,37,0,2,22,46,11,1,0,15,0,2,0,35,49,182,11,0,48,0,86,29,0,0,73,14,0,1,91,0,1,92,26,0,26,113,53,0,134,142,58,64,37,62,23,1,85,50,144,37,5,2,27,2,9,5,12,0,23,25,0,2,1,7,0,15,0,1,1,44,0,26,0,64,70,0,26,135,34,121,95,14,94,77,0,4,108,54,8,80,6,98,57,66,5,41,60,20,106,187,57,72,24,98,97,33,15,34,8,0,2,0,43,36,25,2,96,66,6,2,50,65,0,0,27,29,0,5,59,1,0,106,89,0,5,47,0,1,70,15,37,93,71,71,139,77,1,102,124,68,28,37,164,101,131,63,62,8,155,23,0,53,2,76,31,57,136,28,15,1,13,0,26,144,51,1,81,68,109,20,0,103,109,6,58,71,90,135,7,93,67,36,3,47,3,33,46,0,0,15,3,0,6,13,31,82,36,142,41,21,3,0,4,0,0,1,33,62,0,9,128,31,0,70,69,0,0,10,22,0,0,63,63,90,16,177,39,2,16,83,150,64,65,11,43,76,51,23,32,62,5,83,101,15,109,42,7,89,3,61,85,152,26,0,83,29,1,78,0,50,0,7,1,2,0,76,40,1,2,2,3,4,31,2,37,5,1,10,3,57,13,0,30,99,0,0,27,67,2,2,85,40,16,82,60,42,4,36,34,57,49,46,30,23,68,156,37,58,100,146,61,71,98,91,3,92,68,38,145,4,32,12,138,81,20,121,42,120,62,14,52,30,0,33,1,16,44,3,22,31,20,8,2,0,0,4,15,0,103,86,71,19,0,1,0,42,0,4,22,70,9,1,0,10,0,10,0,19,42,186,13,0,49,0,82,28,0,0,72,27,0,0,91,0,2,85,26,0,27,108,30,0,139,160,47,72,39,90,19,1,85,50,127,25,6,1,29,2,6,4,18,0,23,26,0,2,1,4,0,31,0,0,0,44,0,26,0,69,63,0,27,153,31,124,62,10,88,103,6,0,99,76,23,87,1,83,40,64,4,54,53,26,108,181,67,85,29,112,89,44,20,32,8,0,1,0,49,44,25,3,93,65,5,1,51,61,1,0,25,25,0,0,60,2,0,65,111,0,11,82,4,3,67,4,36,97,74,71,114,85,1,82,140,94,92

Secondary structure (DSSP, 8-state):
---SHHHH----TT---HHHHH--HHHHHHHTT-B-TT--BHHHHHHHHHH--SS------SSTTHHHHTHHHHHHHHHHHTTS--TT--PPPP---GGG-SS-B--TTTEEEEEEEEEE-BTTS--TTT--HHHHHHHHHHHHHHHTT--GGG-EEEEEGGG--HHHHHHHHHTT-------SHHHHHTTTTTTTTTT-EEEEETTS-EEEEESSSSSEEEEEEEESSBHHHHHHHHHHHHHHHHHHHHTTT--B-EETTTEE--SSGGG-BT--EEEEEEE-TTGGGSTTHHHHHHHTTEEEEBTTBTT---GGGEEEEEE---SSS-HHHHHHHHHHHHHHHHHHHHHHHTT---TTTS--/---SHHHH----TT---HHHHH--HHHHHHHTT-B-TT--BHHHHHHHHHH--SSS-----SSTTHHHHTHHHHHHHHHHHTTS--TT--PPPP---GGG-SS----TTTEEEEEEEEEE-BTTS--TTT--HHHHHHHHHHHHHHHHT--GGG-EEEEEGGG--HHHHHHHHHHT-------SHHHHHTTTTTTTTTT-EEEEETTS-EEEEESSSSSEEEEEEEESS-HHHHHHHHHHHHHHHHHHHGGGT--B-EETTTEE--SSGGG-BT--EEEEEEE-TTGGGSTTHHHHHHHTTEEEEETTBTTPPPGGGEEEEEES--SSS-HHHHHHHHHHHHHHHHHHHHHHHTT---TTT-

Radius of gyration: 30.39 Å; Cα contacts (8 Å, |Δi|>4): 1604; chains: 2; bounding box: 69×71×86 Å

B-factor: mean 26.29, std 15.45, range [1.86, 140.67]

CATH classification: 1.10.135.10 (+1 more: 3.30.590.10)